Protein AF-0000000068951182 (afdb_homodimer)

pLDDT: mean 93.11, std 11.41, range [31.03, 98.94]

Secondary structure (DSSP, 8-state):
--S--TTTT-EEEEESTTSHHHHHHHHHHHHTTPEEEEE-S---SSTTSTTSHHHHHHHHHHTT-EEEE----TTSHHHHHTHHHHHHHHHT--SEEEE---------GGG--HHHHHHHHIIIIIHHHHHHHHHHHHHHHHT-EEEEEE--GGGSPPPSSPPHHHHHS--HHHHHHHHHHHHHHHHHHHHHGGGTEEEEEEE-SSB---TTGGGTS-TT--B--HHHHHHHHHHHTSS-TTTS-S-EEETTHHHHHHTPPPB-TTSSSBPPPP---TTS-TTS-S-TT--/--S--TTTT-EEEEES-SSHHHHHHHHHHHHTTPEEEEE-S---SSTTSTTSHHHHHHHHHHTT-EEEE----TTSHHHHHTHHHHHHHHHT--SEEEE---------GGG--HHHHHHHHIIIIIHHHHHHHHHHHHHHHHT-EEEEEE--GGGSPPPSSPPHHHHHS--HHHHHHHHHHHHHHHHHHHHHGGGTEEEEEEE-SSB---TTGGGTS-TT--B--HHHHHHHHHHHTSS-TTTS-S-EEETTHHHHHHTPPEE-TTSSSEEPPP---TTS-TTS-S-TT--

Radius of gyration: 24.58 Å; Cα contacts (8 Å, |Δi|>4): 1343; chains: 2; bounding box: 55×78×60 Å

Solvent-accessible surface area (backbone atoms only — not comparable to full-atom values): 29723 Å² total; per-residue (Å²): 128,74,100,62,44,75,31,55,84,33,29,33,40,31,30,34,14,21,42,48,69,26,25,48,40,44,34,35,44,13,54,18,40,14,39,26,38,34,20,24,70,45,42,60,92,38,52,83,40,83,65,7,24,28,20,39,39,43,55,26,44,74,68,71,23,42,59,44,74,48,65,36,46,68,88,38,63,76,44,38,75,43,41,57,61,51,48,22,65,76,70,73,43,51,34,31,42,34,44,51,40,68,69,84,82,68,41,46,67,73,75,43,55,67,66,58,54,52,46,38,42,40,36,52,40,51,44,47,48,55,50,47,33,61,40,46,64,50,16,49,74,65,59,32,29,27,38,37,39,61,42,42,52,60,30,50,79,79,59,81,79,68,46,69,56,54,43,67,52,15,47,30,66,57,20,7,37,29,22,14,37,48,35,31,26,32,30,48,11,41,50,27,38,89,48,28,26,14,18,25,25,41,13,42,58,52,48,57,84,29,90,81,39,62,85,76,45,61,89,86,55,71,64,46,72,64,40,39,38,38,44,44,45,49,64,58,60,58,56,56,17,90,79,45,45,40,44,80,37,32,16,49,57,42,34,54,65,68,68,54,85,34,38,39,61,80,63,81,47,71,53,76,81,65,76,84,57,91,81,45,59,77,83,64,57,82,74,56,78,78,118,128,74,97,64,43,76,30,54,85,34,30,32,42,31,29,33,15,22,40,48,69,26,25,49,40,45,34,35,44,12,55,19,39,15,40,26,38,35,21,22,69,44,42,60,92,38,52,82,37,82,66,6,25,27,21,39,38,42,54,29,43,76,67,72,25,43,59,44,74,47,66,36,46,70,88,38,64,76,45,38,76,42,40,58,62,51,49,22,65,76,70,73,43,50,33,30,43,35,43,51,40,66,66,86,81,69,41,46,67,74,75,42,53,67,66,58,54,51,46,40,44,40,36,52,40,51,46,47,48,55,50,48,34,62,40,46,65,50,17,49,73,65,59,32,28,26,37,36,37,62,43,40,52,61,31,50,80,79,60,81,80,67,45,70,57,53,42,67,52,13,47,30,67,57,20,6,38,29,22,14,38,49,35,32,25,32,32,48,12,41,50,27,39,89,49,29,27,13,17,26,25,42,13,42,58,54,47,60,83,30,91,80,40,62,85,77,46,60,89,86,54,71,62,47,71,63,41,40,39,40,44,42,44,51,63,58,61,57,55,57,15,91,79,46,44,39,44,81,37,31,16,51,55,42,35,54,66,68,68,52,86,34,36,39,60,81,62,81,48,70,53,76,82,64,77,84,57,91,81,45,60,76,84,67,56,81,76,55,77,78,117

Organism: Cupriavidus necator (strain ATCC 17699 / DSM 428 / KCTC 22496 / NCIMB 10442 / H16 / Stanier 337) (NCBI:txid381666)

Nearest PDB structures (foldseek):
  3kvo-assembly3_B  TM=8.057E-01  e=4.140E-19  Homo sapiens
  3e03-assembly3_A-4  TM=8.575E-01  e=1.391E-18  Xanthomonas campestris pv. campestris
  3kvo-assembly3_A  TM=8.181E-01  e=6.722E-19  Homo sapiens
  3e03-assembly1_C-2  TM=8.447E-01  e=2.399E-18  Xanthomonas campestris pv. campestris
  3sc4-assembly1_A  TM=8.095E-01  e=2.399E-18  Mycolicibacterium thermoresistibile

InterPro domains:
  IPR002347 Short-chain dehydrogenase/reductase SDR [PF00106] (10-206)
  IPR002347 Short-chain dehydrogenase/reductase SDR [PR00080] (92-103)
  IPR002347 Short-chain dehydrogenase/reductase SDR [PR00080] (145-153)
  IPR002347 Short-chain dehydrogenase/reductase SDR [PR00080] (174-193)
  IPR002347 Short-chain dehydrogenase/reductase SDR [PR00081] (11-28)
  IPR002347 Short-chain dehydrogenase/reductase SDR [PR00081] (92-103)
  IPR002347 Short-chain dehydrogenase/reductase SDR [PR00081] (139-155)
  IPR002347 Short-chain dehydrogenase/reductase SDR [PR00081] (174-193)
  IPR002347 Short-chain dehydrogenase/reductase SDR [PR00081] (195-212)
  IPR036291 NAD(P)-binding domain superfamily [SSF51735] (6-249)
  IPR057326 Ketoreductase domain [SM00822] (10-205)

Sequence (582 aa):
MTAHGKLTGKIALVTGASRGIGRAIAQRFAVEGALVVATARRAGESEDEPGTLAETVGQIRRQGGSAIALAADLEDPAQRDNLVARAASAAGGLDILVNNAGMAEYSGIESMPLEIFDRTVEHYLRIPFVLSRAAIPLLRTRGAGWILNLGSVTALSPARPYQDFDRAGGVTAYAAVKAAINRFTEGLAAELEADNIAVNSVAPSTAILTPGSERYIPDGYPTEPVEYLVETALALCSVPARLRTGHIAHSLHFPLAHGLDVHTLDGKGMLPPPVIPSWAHPGLSHDLSASMTAHGKLTGKIALVTGASRGIGRAIAQRFAVEGALVVATARRAGESEDEPGTLAETVGQIRRQGGSAIALAADLEDPAQRDNLVARAASAAGGLDILVNNAGMAEYSGIESMPLEIFDRTVEHYLRIPFVLSRAAIPLLRTRGAGWILNLGSVTALSPARPYQDFDRAGGVTAYAAVKAAINRFTEGLAAELEADNIAVNSVAPSTAILTPGSERYIPDGYPTEPVEYLVETALALCSVPARLRTGHIAHSLHFPLAHGLDVHTLDGKGMLPPPVIPSWAHPGLSHDLSAS

Foldseek 3Di:
DPPAQLQAPAEEEFEQCLWDLSLLLQLQNQLNHYEYEYEEAAADDALPDHSHVSVSQVNSVVLVGHYHYDYADCVDCVRLLCVLVVSCVVVVAHAEYELDDADADFDAPVPDDPVNLVRLLCRQPVSLVSNCVVRLVRNLVVLAHEYEHEAEPLLDDADPPHDPCRVGVRCVSNSVSSVVVLVVQLVVLVVCLVSQYAGEYEYELFAADMVPCPVSADPPGDHDHSQLRSQVVSVQTRDTSVVHHSYYHYSQLNCQLPVDFGADSSRPGTDDRHDDDPPGDVVSDSPPPPD/DQPAQLQAPAEEEFEQCLWDLSLLLQLQNQLSHYEYEYEEAAADDALPDHSHVSVSQVVSVVLVGHYHYDYADCVDCVRLLCVLVVSCVVVVAHAEYELDDADADFDAPVPDDPVNLVRLLCRQPVSLVSNCVVRLVRNLVVLAHEYEHEAEPLLDDADPPHDPCRVGVRCVSNSVSSVVVLVVQLVVLVVCLVSQYAGEYEYELFAADMVPCPVSADPPGDHDHSQLRSQVVSVQTRDTSVVHHSYYHYSQQNCQLPVDFGADSSRPGTDDRHDDDPPGDCVSDNPSPPD

Structure (mmCIF, N/CA/C/O backbone):
data_AF-0000000068951182-model_v1
#
loop_
_entity.id
_entity.type
_entity.pdbx_description
1 polymer Oxidoreductase
#
loop_
_atom_site.group_PDB
_atom_site.id
_atom_site.type_symbol
_atom_site.label_atom_id
_atom_site.label_alt_id
_atom_site.label_comp_id
_atom_site.label_asym_id
_atom_site.label_entity_id
_atom_site.label_seq_id
_atom_site.pdbx_PDB_ins_code
_atom_site.Cartn_x
_atom_site.Cartn_y
_atom_site.Cartn_z
_atom_site.occupancy
_atom_site.B_iso_or_equiv
_atom_site.auth_seq_id
_atom_site.auth_comp_id
_atom_site.auth_asym_id
_atom_site.auth_atom_id
_atom_site.pdbx_PDB_model_num
ATOM 1 N N . MET A 1 1 ? -0.773 -43 -2.947 1 31.03 1 MET A N 1
ATOM 2 C CA . MET A 1 1 ? -1.281 -42.031 -3.926 1 31.03 1 MET A CA 1
ATOM 3 C C . MET A 1 1 ? -0.27 -40.938 -4.176 1 31.03 1 MET A C 1
ATOM 5 O O . MET A 1 1 ? 0.188 -40.281 -3.236 1 31.03 1 MET A O 1
ATOM 9 N N . THR A 1 2 ? 0.614 -40.906 -5.02 1 41.22 2 THR A N 1
ATOM 10 C CA . THR A 1 2 ? 1.883 -40.219 -5.168 1 41.22 2 THR A CA 1
ATOM 11 C C . THR A 1 2 ? 1.687 -38.688 -5.008 1 41.22 2 THR A C 1
ATOM 13 O O . THR A 1 2 ? 0.64 -38.156 -5.375 1 41.22 2 THR A O 1
ATOM 16 N N . ALA A 1 3 ? 2.35 -37.969 -3.943 1 53.5 3 ALA A N 1
ATOM 17 C CA . ALA A 1 3 ? 2.371 -36.656 -3.32 1 53.5 3 ALA A CA 1
ATOM 18 C C . ALA A 1 3 ? 2.316 -35.531 -4.375 1 53.5 3 ALA A C 1
ATOM 20 O O . ALA A 1 3 ? 2.285 -34.344 -4.039 1 53.5 3 ALA A O 1
ATOM 21 N N . HIS A 1 4 ? 2.262 -35.969 -5.727 1 71.62 4 HIS A N 1
ATOM 22 C CA . HIS A 1 4 ? 2.25 -35.094 -6.906 1 71.62 4 HIS A CA 1
ATOM 23 C C . HIS A 1 4 ? 0.871 -35.062 -7.555 1 71.62 4 HIS A C 1
ATOM 25 O O . HIS A 1 4 ? 0.041 -35.938 -7.297 1 71.62 4 HIS A O 1
ATOM 31 N N . GLY A 1 5 ? 0.431 -34 -8.109 1 91.12 5 GLY A N 1
ATOM 32 C CA . GLY A 1 5 ? -0.773 -33.875 -8.914 1 91.12 5 GLY A CA 1
ATOM 33 C C . GLY A 1 5 ? -1.78 -32.875 -8.328 1 91.12 5 GLY A C 1
ATOM 34 O O . GLY A 1 5 ? -2.977 -32.969 -8.617 1 91.12 5 GLY A O 1
ATOM 35 N N . LYS A 1 6 ? -1.268 -32.094 -7.441 1 94.38 6 LYS A N 1
ATOM 36 C CA . LYS A 1 6 ? -2.148 -31.156 -6.758 1 94.38 6 LYS A CA 1
ATOM 37 C C . LYS A 1 6 ? -2.814 -30.203 -7.754 1 94.38 6 LYS A C 1
ATOM 39 O O . LYS A 1 6 ? -3.877 -29.656 -7.469 1 94.38 6 LYS A O 1
ATOM 44 N N . LEU A 1 7 ? -2.209 -30.109 -8.977 1 98.06 7 LEU A N 1
ATOM 45 C CA . LEU A 1 7 ? -2.734 -29.156 -9.945 1 98.06 7 LEU A CA 1
ATOM 46 C C . LEU A 1 7 ? -3.104 -29.844 -11.25 1 98.06 7 LEU A C 1
ATOM 48 O O . LEU A 1 7 ? -3.098 -29.219 -12.312 1 98.06 7 LEU A O 1
ATOM 52 N N . THR A 1 8 ? -3.314 -31.172 -11.133 1 97.62 8 THR A N 1
ATOM 53 C CA . THR A 1 8 ? -3.695 -31.906 -12.328 1 97.62 8 THR A CA 1
ATOM 54 C C . THR A 1 8 ? -4.934 -31.297 -12.969 1 97.62 8 THR A C 1
ATOM 56 O O . THR A 1 8 ? -5.941 -31.062 -12.297 1 97.62 8 THR A O 1
ATOM 59 N N . GLY A 1 9 ? -4.801 -30.953 -14.227 1 97.12 9 GLY A N 1
ATOM 60 C CA . GLY A 1 9 ? -5.926 -30.438 -15 1 97.12 9 GLY A CA 1
ATOM 61 C C . GLY A 1 9 ? -6.102 -28.938 -14.859 1 97.12 9 GLY A C 1
ATOM 62 O O . GLY A 1 9 ? -6.98 -28.359 -15.492 1 97.12 9 GLY A O 1
ATOM 63 N N . LYS A 1 10 ? -5.312 -28.312 -14.086 1 98.56 10 LYS A N 1
ATOM 64 C CA . LYS A 1 10 ? -5.41 -26.875 -13.898 1 98.56 10 LYS A CA 1
ATOM 65 C C . LYS A 1 10 ? -4.559 -26.125 -14.922 1 98.56 10 LYS A C 1
ATOM 67 O O . LYS A 1 10 ? -3.549 -26.656 -15.398 1 98.56 10 LYS A O 1
ATOM 72 N N . ILE A 1 11 ? -4.977 -24.953 -15.273 1 98.88 11 ILE A N 1
ATOM 73 C CA . ILE A 1 11 ? -4.246 -24.062 -16.172 1 98.88 11 ILE A CA 1
ATOM 74 C C . ILE A 1 11 ? -3.777 -22.828 -15.406 1 9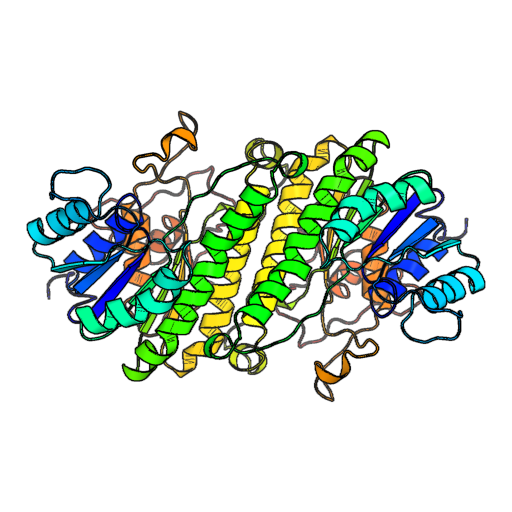8.88 11 ILE A C 1
ATOM 76 O O . ILE A 1 11 ? -4.59 -22.109 -14.82 1 98.88 11 ILE A O 1
ATOM 80 N N . ALA A 1 12 ? -2.475 -22.578 -15.414 1 98.94 12 ALA A N 1
ATOM 81 C CA . ALA A 1 12 ? -1.895 -21.469 -14.672 1 98.94 12 ALA A CA 1
ATOM 82 C C . ALA A 1 12 ? -1.208 -20.484 -15.617 1 98.94 12 ALA A C 1
ATOM 84 O O . ALA A 1 12 ? -0.375 -20.875 -16.438 1 98.94 12 ALA A O 1
ATOM 85 N N . LEU A 1 13 ? -1.606 -19.203 -15.555 1 98.94 13 LEU A N 1
ATOM 86 C CA . LEU A 1 13 ? -0.855 -18.125 -16.188 1 98.94 13 LEU A CA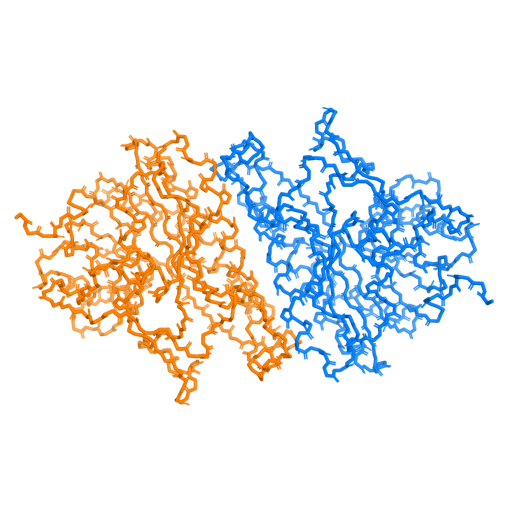 1
ATOM 87 C C . LEU A 1 13 ? 0.154 -17.531 -15.211 1 98.94 13 LEU A C 1
ATOM 89 O O . LEU A 1 13 ? -0.227 -17 -14.164 1 98.94 13 LEU A O 1
ATOM 93 N N . VAL A 1 14 ? 1.446 -17.641 -15.508 1 98.94 14 VAL A N 1
ATOM 94 C CA . VAL A 1 14 ? 2.514 -17.125 -14.656 1 98.94 14 VAL A CA 1
ATOM 95 C C . VAL A 1 14 ? 3.248 -15.992 -15.383 1 98.94 14 VAL A C 1
ATOM 97 O O . VAL A 1 14 ? 3.852 -16.203 -16.438 1 98.94 14 VAL A O 1
ATOM 100 N N . THR A 1 15 ? 3.201 -14.812 -14.812 1 98.88 15 THR A N 1
ATOM 101 C CA . THR A 1 15 ? 3.889 -13.68 -15.422 1 98.88 15 THR A CA 1
ATOM 102 C C . THR A 1 15 ? 5.32 -13.57 -14.906 1 98.88 15 THR A C 1
ATOM 104 O O . THR A 1 15 ? 5.613 -13.984 -13.781 1 98.88 15 THR A O 1
ATOM 107 N N . GLY A 1 16 ? 6.164 -12.969 -15.758 1 97.19 16 GLY A N 1
ATOM 108 C CA . GLY A 1 16 ? 7.574 -12.883 -15.398 1 97.19 16 GLY A CA 1
ATOM 109 C C . GLY A 1 16 ? 8.234 -14.242 -15.266 1 97.19 16 GLY A C 1
ATOM 110 O O . GLY A 1 16 ? 9 -14.477 -14.336 1 97.19 16 GLY A O 1
ATOM 111 N N . ALA A 1 17 ? 7.961 -15.133 -16.188 1 98 17 ALA A N 1
ATOM 112 C CA . ALA A 1 17 ? 8.305 -16.547 -15.984 1 98 17 ALA A CA 1
ATOM 113 C C . ALA A 1 17 ? 9.555 -16.922 -16.766 1 98 17 ALA A C 1
ATOM 115 O O . ALA A 1 17 ? 9.891 -18.094 -16.891 1 98 17 ALA A O 1
ATOM 116 N N . SER A 1 18 ? 10.281 -15.93 -17.312 1 96.56 18 SER A N 1
ATOM 117 C CA . SER A 1 18 ? 11.461 -16.25 -18.109 1 96.56 18 SER A CA 1
ATOM 118 C C . SER A 1 18 ? 12.664 -16.578 -17.219 1 96.56 18 SER A C 1
ATOM 120 O O . SER A 1 18 ? 13.664 -17.125 -17.688 1 96.56 18 SER A O 1
ATOM 122 N N . ARG A 1 19 ? 12.625 -16.172 -15.992 1 93.62 19 ARG A N 1
ATOM 123 C CA . ARG A 1 19 ? 13.711 -16.406 -15.047 1 93.62 19 ARG A CA 1
ATOM 124 C C . ARG A 1 19 ? 13.234 -16.266 -13.609 1 93.62 19 ARG A C 1
ATOM 126 O O . ARG A 1 19 ? 12.055 -16 -13.367 1 93.62 19 ARG A O 1
ATOM 133 N N . GLY A 1 20 ? 14.078 -16.578 -12.68 1 93.69 20 GLY A N 1
ATOM 134 C CA . GLY A 1 20 ? 13.891 -16.25 -11.273 1 93.69 20 GLY A CA 1
ATOM 135 C C . GLY A 1 20 ? 12.703 -16.953 -10.656 1 93.69 20 GLY A C 1
ATOM 136 O O . GLY A 1 20 ? 12.492 -18.141 -10.891 1 93.69 20 GLY A O 1
ATOM 137 N N . ILE A 1 21 ? 12.039 -16.219 -9.805 1 96 21 ILE A N 1
ATOM 138 C CA . ILE A 1 21 ? 10.945 -16.766 -9.008 1 96 21 ILE A CA 1
ATOM 139 C C . ILE A 1 21 ? 9.812 -17.234 -9.922 1 96 21 ILE A C 1
ATOM 141 O O . ILE A 1 21 ? 9.25 -18.312 -9.727 1 96 21 ILE A O 1
ATOM 145 N N . GLY A 1 22 ? 9.492 -16.453 -10.961 1 97.5 22 GLY A N 1
ATOM 146 C CA . GLY A 1 22 ? 8.438 -16.828 -11.898 1 97.5 22 GLY A CA 1
ATOM 147 C C . GLY A 1 22 ? 8.695 -18.156 -12.594 1 97.5 22 GLY A C 1
ATOM 148 O O . GLY A 1 22 ? 7.801 -18.984 -12.703 1 97.5 22 GLY A O 1
ATOM 149 N N . ARG A 1 23 ? 9.906 -18.344 -13.047 1 97.5 23 ARG A N 1
ATOM 150 C CA . ARG A 1 23 ? 10.273 -19.609 -13.664 1 97.5 23 ARG A CA 1
ATOM 151 C C . ARG A 1 23 ? 10.148 -20.766 -12.664 1 97.5 23 ARG A C 1
ATOM 153 O O . ARG A 1 23 ? 9.648 -21.828 -13.008 1 97.5 23 ARG A O 1
ATOM 160 N N . ALA A 1 24 ? 10.602 -20.531 -11.461 1 97.69 24 ALA A N 1
ATOM 161 C CA . ALA A 1 24 ? 10.555 -21.578 -10.43 1 97.69 24 ALA A CA 1
ATOM 162 C C . ALA A 1 24 ? 9.109 -21.984 -10.141 1 97.69 24 ALA A C 1
ATOM 164 O O . ALA A 1 24 ? 8.812 -23.172 -10.016 1 97.69 24 ALA A O 1
ATOM 165 N N . ILE A 1 25 ? 8.219 -21.016 -10.023 1 98.56 25 ILE A N 1
ATOM 166 C CA . ILE A 1 25 ? 6.809 -21.297 -9.789 1 98.56 25 ILE A CA 1
ATOM 167 C C . ILE A 1 25 ? 6.242 -22.094 -10.969 1 98.56 25 ILE A C 1
ATOM 169 O O . ILE A 1 25 ? 5.566 -23.109 -10.781 1 98.56 25 ILE A O 1
ATOM 173 N N . ALA A 1 26 ? 6.551 -21.641 -12.164 1 98.81 26 ALA A N 1
ATOM 174 C CA . ALA A 1 26 ? 6.074 -22.297 -13.375 1 98.81 26 ALA A CA 1
ATOM 175 C C . ALA A 1 26 ? 6.512 -23.766 -13.398 1 98.81 26 ALA A C 1
ATOM 177 O O . ALA A 1 26 ? 5.699 -24.656 -13.656 1 98.81 26 ALA A O 1
ATOM 178 N N . GLN A 1 27 ? 7.762 -24 -13.117 1 98.19 27 GLN A N 1
ATOM 179 C CA . GLN A 1 27 ? 8.312 -25.359 -13.125 1 98.19 27 GLN A CA 1
ATOM 180 C C . GLN A 1 27 ? 7.609 -26.234 -12.094 1 98.19 27 GLN A C 1
ATOM 182 O O . GLN A 1 27 ? 7.176 -27.344 -12.414 1 98.19 27 GLN A O 1
ATOM 187 N N . ARG A 1 28 ? 7.492 -25.734 -10.914 1 97.75 28 ARG A N 1
ATOM 188 C CA . ARG A 1 28 ? 6.922 -26.531 -9.828 1 97.75 28 ARG A CA 1
ATOM 189 C C . ARG A 1 28 ? 5.449 -26.828 -10.086 1 97.75 28 ARG A C 1
ATOM 191 O O . ARG A 1 28 ? 4.98 -27.938 -9.812 1 97.75 28 ARG A O 1
ATOM 198 N N . PHE A 1 29 ? 4.648 -25.812 -10.562 1 98.69 29 PHE A N 1
ATOM 199 C CA . PHE A 1 29 ? 3.242 -26.016 -10.891 1 98.69 29 PHE A CA 1
ATOM 200 C C . PHE A 1 29 ? 3.084 -27.078 -11.977 1 98.69 29 PHE A C 1
ATOM 202 O O . PHE A 1 29 ? 2.201 -27.922 -11.906 1 98.69 29 PHE A O 1
ATOM 209 N N . ALA A 1 30 ? 3.994 -27.078 -12.961 1 98.56 30 ALA A N 1
ATOM 210 C CA . ALA A 1 30 ? 3.934 -28.031 -14.062 1 98.56 30 ALA A CA 1
ATOM 211 C C . ALA A 1 30 ? 4.207 -29.453 -13.555 1 98.56 30 ALA A C 1
ATOM 213 O O . ALA A 1 30 ? 3.553 -30.406 -13.984 1 98.56 30 ALA A O 1
ATOM 214 N N . VAL A 1 31 ? 5.145 -29.531 -12.648 1 97.19 31 VAL A N 1
ATOM 215 C CA . VAL A 1 31 ? 5.477 -30.828 -12.055 1 97.19 31 VAL A CA 1
ATOM 216 C C . VAL A 1 31 ? 4.258 -31.391 -11.32 1 97.19 31 VAL A C 1
ATOM 218 O O . VAL A 1 31 ? 4.051 -32.594 -11.289 1 97.19 31 VAL A O 1
ATOM 221 N N . GLU A 1 32 ? 3.43 -30.516 -10.836 1 97.56 32 GLU A N 1
ATOM 222 C CA . GLU A 1 32 ? 2.244 -30.922 -10.086 1 97.56 32 GLU A CA 1
ATOM 223 C C . GLU A 1 32 ? 1.053 -31.141 -11.016 1 97.56 32 GLU A C 1
ATOM 225 O O . GLU A 1 32 ? -0.069 -31.359 -10.555 1 97.56 32 GLU A O 1
ATOM 230 N N . GLY A 1 33 ? 1.281 -30.969 -12.352 1 98 33 GLY A N 1
ATOM 231 C CA . GLY A 1 33 ? 0.279 -31.406 -13.305 1 98 33 GLY A CA 1
ATOM 232 C C . GLY A 1 33 ? -0.402 -30.266 -14.031 1 98 33 GLY A C 1
ATOM 233 O O . GLY A 1 33 ? -1.221 -30.484 -14.922 1 98 33 GLY A O 1
ATOM 234 N N . ALA A 1 34 ? -0.071 -29.062 -13.734 1 98.69 34 ALA A N 1
ATOM 235 C CA . ALA A 1 34 ? -0.7 -27.922 -14.383 1 98.69 34 ALA A CA 1
ATOM 236 C C . ALA A 1 34 ? -0.178 -27.75 -15.812 1 98.69 34 ALA A C 1
ATOM 238 O O . ALA A 1 34 ? 0.981 -28.062 -16.094 1 98.69 34 ALA A O 1
ATOM 239 N N . LEU A 1 35 ? -1.044 -27.312 -16.641 1 98.88 35 LEU A N 1
ATOM 240 C CA . LEU A 1 35 ? -0.584 -26.641 -17.844 1 98.88 35 LEU A CA 1
ATOM 241 C C . LEU A 1 35 ? -0.231 -25.172 -17.562 1 98.88 35 LEU A C 1
ATOM 243 O O . LEU A 1 35 ? -1.098 -24.391 -17.172 1 98.88 35 LEU A O 1
ATOM 247 N N . VAL A 1 36 ? 1.037 -24.844 -17.797 1 98.94 36 VAL A N 1
ATOM 248 C CA . VAL A 1 36 ? 1.485 -23.5 -17.453 1 98.94 36 VAL A CA 1
ATOM 249 C C . VAL A 1 36 ? 1.603 -22.656 -18.719 1 98.94 36 VAL A C 1
ATOM 251 O O . VAL A 1 36 ? 2.238 -23.062 -19.688 1 98.94 36 VAL A O 1
ATOM 254 N N . VAL A 1 37 ? 0.928 -21.531 -18.75 1 98.94 37 VAL A N 1
ATOM 255 C CA . VAL A 1 37 ? 1.211 -20.469 -19.719 1 98.94 37 VAL A CA 1
ATOM 256 C C . VAL A 1 37 ? 2.217 -19.484 -19.125 1 98.94 37 VAL A C 1
ATOM 258 O O . VAL A 1 37 ? 1.872 -18.688 -18.25 1 98.94 37 VAL A O 1
ATOM 261 N N . ALA A 1 38 ? 3.451 -19.578 -19.625 1 98.88 38 ALA A N 1
ATOM 262 C CA . ALA A 1 38 ? 4.523 -18.719 -19.156 1 98.88 38 ALA A CA 1
ATOM 263 C C . ALA A 1 38 ? 4.609 -17.453 -20 1 98.88 38 ALA A C 1
ATOM 265 O O . ALA A 1 38 ? 4.66 -17.516 -21.234 1 98.88 38 ALA A O 1
ATOM 266 N N . THR A 1 39 ? 4.617 -16.281 -19.344 1 98.81 39 THR A N 1
ATOM 267 C CA . THR A 1 39 ? 4.715 -15.039 -20.109 1 98.81 39 THR A CA 1
ATOM 268 C C . THR A 1 39 ? 5.844 -14.172 -19.562 1 98.81 39 THR A C 1
ATOM 270 O O . THR A 1 39 ? 6.129 -14.188 -18.375 1 98.81 39 THR A O 1
ATOM 273 N N . ALA A 1 40 ? 6.504 -13.508 -20.359 1 98.12 40 ALA A N 1
ATOM 274 C CA . ALA A 1 40 ? 7.562 -12.523 -20.156 1 98.12 40 ALA A CA 1
ATOM 275 C C . ALA A 1 40 ? 7.875 -11.781 -21.453 1 98.12 40 ALA A C 1
ATOM 277 O O . ALA A 1 40 ? 7.273 -12.047 -22.5 1 98.12 40 ALA A O 1
ATOM 278 N N . ARG A 1 41 ? 8.82 -10.883 -21.391 1 95.44 41 ARG A N 1
ATOM 279 C CA . ARG A 1 41 ? 9.141 -10.055 -22.547 1 95.44 41 ARG A CA 1
ATOM 280 C C . ARG A 1 41 ? 9.977 -10.836 -23.562 1 95.44 41 ARG A C 1
ATOM 282 O O . ARG A 1 41 ? 9.797 -10.68 -24.766 1 95.44 41 ARG A O 1
ATOM 289 N N . ARG A 1 42 ? 10.891 -11.766 -23.016 1 93.94 42 ARG A N 1
ATOM 290 C CA . ARG A 1 42 ? 11.867 -12.414 -23.875 1 93.94 42 ARG A CA 1
ATOM 291 C C . ARG A 1 42 ? 11.414 -13.82 -24.266 1 93.94 42 ARG A C 1
ATOM 293 O O . ARG A 1 42 ? 11.516 -14.75 -23.453 1 93.94 42 ARG A O 1
ATOM 300 N N . ALA A 1 43 ? 11.047 -13.969 -25.438 1 96.5 43 ALA A N 1
ATOM 301 C CA . ALA A 1 43 ? 10.562 -15.266 -25.922 1 96.5 43 ALA A CA 1
ATOM 302 C C . ALA A 1 43 ? 11.703 -16.266 -26.047 1 96.5 43 ALA A C 1
ATOM 304 O O . ALA A 1 43 ? 11.664 -17.344 -25.438 1 96.5 43 ALA A O 1
ATOM 305 N N . GLY A 1 44 ? 12.656 -15.852 -26.656 1 95.81 44 GLY A N 1
ATOM 306 C CA . GLY A 1 44 ? 13.758 -16.734 -26.984 1 95.81 44 GLY A CA 1
ATOM 307 C C . GLY A 1 44 ? 13.508 -17.562 -28.234 1 95.81 44 GLY A C 1
ATOM 308 O O . GLY A 1 44 ? 12.359 -17.75 -28.625 1 95.81 44 GLY A O 1
ATOM 309 N N . GLU A 1 45 ? 14.633 -18.047 -28.797 1 94.5 45 GLU A N 1
ATOM 310 C CA . GLU A 1 45 ? 14.547 -18.828 -30.031 1 94.5 45 GLU A CA 1
ATOM 311 C C . GLU A 1 45 ? 14.938 -20.281 -29.797 1 94.5 45 GLU A C 1
ATOM 313 O O . GLU A 1 45 ? 14.68 -21.141 -30.641 1 94.5 45 GLU A O 1
ATOM 318 N N . SER A 1 46 ? 15.516 -20.469 -28.672 1 95.69 46 SER A N 1
ATOM 319 C CA . SER A 1 46 ? 15.969 -21.812 -28.344 1 95.69 46 SER A CA 1
ATOM 320 C C . SER A 1 46 ? 15.867 -22.078 -26.844 1 95.69 46 SER A C 1
ATOM 322 O O . SER A 1 46 ? 15.938 -21.141 -26.031 1 95.69 46 SER A O 1
ATOM 324 N N . GLU A 1 47 ? 15.742 -23.312 -26.484 1 95.88 47 GLU A N 1
ATOM 325 C CA . GLU A 1 47 ? 15.625 -23.719 -25.078 1 95.88 47 GLU A CA 1
ATOM 326 C C . GLU A 1 47 ? 16.922 -23.469 -24.328 1 95.88 47 GLU A C 1
ATOM 328 O O . GLU A 1 47 ? 16.938 -23.484 -23.094 1 95.88 47 GLU A O 1
ATOM 333 N N . ASP A 1 48 ? 18 -23.219 -25.031 1 94.88 48 ASP A N 1
ATOM 334 C CA . ASP A 1 48 ? 19.312 -23.031 -24.406 1 94.88 48 ASP A CA 1
ATOM 335 C C . ASP A 1 48 ? 19.609 -21.562 -24.156 1 94.88 48 ASP A C 1
ATOM 337 O O . ASP A 1 48 ? 20.641 -21.219 -23.578 1 94.88 48 ASP A O 1
ATOM 341 N N . GLU A 1 49 ? 18.734 -20.703 -24.562 1 96.06 49 GLU A N 1
ATOM 342 C CA . GLU A 1 49 ? 18.938 -19.281 -24.344 1 96.06 49 GLU A CA 1
ATOM 343 C C . GLU A 1 49 ? 18.531 -18.859 -22.938 1 96.06 49 GLU A C 1
ATOM 345 O O . GLU A 1 49 ? 17.359 -18.906 -22.578 1 96.06 49 GLU A O 1
ATOM 350 N N . PRO A 1 50 ? 19.5 -18.375 -22.188 1 94.06 50 PRO A N 1
ATOM 351 C CA . PRO A 1 50 ? 19.219 -18.094 -20.781 1 94.06 50 PRO A CA 1
ATOM 352 C C . PRO A 1 50 ? 18.25 -16.906 -20.609 1 94.06 50 PRO A C 1
ATOM 354 O O . PRO A 1 50 ? 18.312 -15.945 -21.375 1 94.06 50 PRO A O 1
ATOM 357 N N . GLY A 1 51 ? 17.422 -17.078 -19.641 1 94.81 51 GLY A N 1
ATOM 358 C CA . GLY A 1 51 ? 16.562 -15.969 -19.25 1 94.81 51 GLY A CA 1
ATOM 359 C C . GLY A 1 51 ? 15.43 -15.727 -20.234 1 94.81 51 GLY A C 1
ATOM 360 O O . GLY A 1 51 ? 15.008 -14.586 -20.438 1 94.81 51 GLY A O 1
ATOM 361 N N . THR A 1 52 ? 15.055 -16.734 -20.953 1 97.62 52 THR A N 1
ATOM 362 C CA . THR A 1 52 ? 13.984 -16.609 -21.938 1 97.62 52 THR A CA 1
ATOM 363 C C . THR A 1 52 ? 12.836 -17.562 -21.625 1 97.62 52 THR A C 1
ATOM 365 O O . THR A 1 52 ? 12.992 -18.469 -20.797 1 97.62 52 THR A O 1
ATOM 368 N N . LEU A 1 53 ? 11.695 -17.312 -22.25 1 98.69 53 LEU A N 1
ATOM 369 C CA . LEU A 1 53 ? 10.555 -18.203 -22.125 1 98.69 53 LEU A CA 1
ATOM 370 C C . LEU A 1 53 ? 10.875 -19.578 -22.719 1 98.69 53 LEU A C 1
ATOM 372 O O . LEU A 1 53 ? 10.438 -20.609 -22.188 1 98.69 53 LEU A O 1
ATOM 376 N N . ALA A 1 54 ? 11.641 -19.609 -23.781 1 98.62 54 ALA A N 1
ATOM 377 C CA . ALA A 1 54 ? 12.023 -20.875 -24.391 1 98.62 54 ALA A CA 1
ATOM 378 C C . ALA A 1 54 ? 12.781 -21.75 -23.422 1 98.62 54 ALA A C 1
ATOM 380 O O . ALA A 1 54 ? 12.547 -22.969 -23.359 1 98.62 54 ALA A O 1
ATOM 381 N N . GLU A 1 55 ? 13.641 -21.125 -22.703 1 98 55 GLU A N 1
ATOM 382 C CA . GLU A 1 55 ? 14.375 -21.875 -21.703 1 98 55 GLU A CA 1
ATOM 383 C C . GLU A 1 55 ? 13.438 -22.453 -20.641 1 98 55 GLU A C 1
ATOM 385 O O . GLU A 1 55 ? 13.539 -23.641 -20.297 1 98 55 GLU A O 1
ATOM 390 N N . THR A 1 56 ? 12.516 -21.609 -20.156 1 98.31 56 THR A N 1
ATOM 391 C CA . THR A 1 56 ? 11.57 -22.047 -19.141 1 98.31 56 THR A CA 1
ATOM 392 C C . THR A 1 56 ? 10.711 -23.203 -19.656 1 98.31 56 THR A C 1
ATOM 394 O O . THR A 1 56 ? 10.594 -24.234 -18.984 1 98.31 56 THR A O 1
ATOM 397 N N . VAL A 1 57 ? 10.164 -23.109 -20.797 1 98.69 57 VAL A N 1
ATOM 398 C CA . VAL A 1 57 ? 9.305 -24.125 -21.375 1 98.69 57 VAL A CA 1
ATOM 399 C C . VAL A 1 57 ? 10.109 -25.406 -21.609 1 98.69 57 VAL A C 1
ATOM 401 O O . VAL A 1 57 ? 9.625 -26.516 -21.359 1 98.69 57 VAL A O 1
ATOM 404 N N . GLY A 1 58 ? 11.312 -25.266 -22.109 1 98.38 58 GLY A N 1
ATOM 405 C CA . GLY A 1 58 ? 12.188 -26.422 -22.312 1 98.38 58 GLY A CA 1
ATOM 406 C C . GLY A 1 58 ? 12.453 -27.172 -21.016 1 98.38 58 GLY A C 1
ATOM 407 O O . GLY A 1 58 ? 12.391 -28.406 -21 1 98.38 58 GLY A O 1
ATOM 408 N N . GLN A 1 59 ? 12.742 -26.453 -20 1 97.44 59 GLN A N 1
ATOM 409 C CA . GLN A 1 59 ? 13 -27.078 -18.703 1 97.44 59 GLN A CA 1
ATOM 410 C C . GLN A 1 59 ? 11.773 -27.828 -18.203 1 97.44 59 GLN A C 1
ATOM 412 O O . GLN A 1 59 ? 11.891 -28.953 -17.703 1 97.44 59 GLN A O 1
ATOM 417 N N . ILE A 1 60 ? 10.625 -27.219 -18.312 1 98.25 60 ILE A N 1
ATOM 418 C CA . ILE A 1 60 ? 9.383 -27.828 -17.875 1 98.25 60 ILE A CA 1
ATOM 419 C C . ILE A 1 60 ? 9.133 -29.109 -18.656 1 98.25 60 ILE A C 1
ATOM 421 O O . ILE A 1 60 ? 8.812 -30.156 -18.078 1 98.25 60 ILE A O 1
ATOM 425 N N . ARG A 1 61 ? 9.352 -29.125 -19.922 1 97.81 61 ARG A N 1
ATOM 426 C CA . ARG A 1 61 ? 9.117 -30.297 -20.781 1 97.81 61 ARG A CA 1
ATOM 427 C C . ARG A 1 61 ? 10.086 -31.422 -20.438 1 97.81 61 ARG A C 1
ATOM 429 O O . ARG A 1 61 ? 9.695 -32.594 -20.406 1 97.81 61 ARG A O 1
ATOM 436 N N . ARG A 1 62 ? 11.273 -31.062 -20.188 1 96.31 62 ARG A N 1
ATOM 437 C CA . ARG A 1 62 ? 12.281 -32.062 -19.844 1 96.31 62 ARG A CA 1
ATOM 438 C C . ARG A 1 62 ? 11.938 -32.75 -18.547 1 96.31 62 ARG A C 1
ATOM 440 O O . ARG A 1 62 ? 12.32 -33.906 -18.344 1 96.31 62 ARG A O 1
ATOM 447 N N . GLN A 1 63 ? 11.203 -32.062 -17.766 1 94.44 63 GLN A N 1
ATOM 448 C CA . GLN A 1 63 ? 10.812 -32.656 -16.469 1 94.44 63 GLN A CA 1
ATOM 449 C C . GLN A 1 63 ? 9.469 -33.375 -16.578 1 94.44 63 GLN A C 1
ATOM 451 O O . GLN A 1 63 ? 8.914 -33.812 -15.57 1 94.44 63 GLN A O 1
ATOM 456 N N . GLY A 1 64 ? 8.891 -33.406 -17.75 1 95.31 64 GLY A N 1
ATOM 457 C CA . GLY A 1 64 ? 7.664 -34.125 -17.984 1 95.31 64 GLY A CA 1
ATOM 458 C C . GLY A 1 64 ? 6.414 -33.281 -17.844 1 95.31 64 GLY A C 1
ATOM 459 O O . GLY A 1 64 ? 5.297 -33.812 -17.844 1 95.31 64 GLY A O 1
ATOM 460 N N . GLY A 1 65 ? 6.629 -31.984 -17.703 1 97.56 65 GLY A N 1
ATOM 461 C CA . GLY A 1 65 ? 5.496 -31.078 -17.562 1 97.56 65 GLY A CA 1
ATOM 462 C C . GLY A 1 65 ? 5.035 -30.484 -18.875 1 97.56 65 GLY A C 1
ATOM 463 O O . GLY A 1 65 ? 5.57 -30.812 -19.938 1 97.56 65 GLY A O 1
ATOM 464 N N . SER A 1 66 ? 3.996 -29.672 -18.781 1 98.44 66 SER A N 1
ATOM 465 C CA . SER A 1 66 ? 3.42 -29 -19.938 1 98.44 66 SER A CA 1
ATOM 466 C C . SER A 1 66 ? 3.439 -27.484 -19.766 1 98.44 66 SER A C 1
ATOM 468 O O . SER A 1 66 ? 3.07 -26.969 -18.719 1 98.44 66 SER A O 1
ATOM 470 N N . ALA A 1 67 ? 3.875 -26.812 -20.812 1 98.75 67 ALA A N 1
ATOM 471 C CA . ALA A 1 67 ? 3.914 -25.344 -20.766 1 98.75 67 ALA A CA 1
ATOM 472 C C . ALA A 1 67 ? 3.811 -24.75 -22.156 1 98.75 67 ALA A C 1
ATOM 474 O O . ALA A 1 67 ? 4.223 -25.359 -23.141 1 98.75 67 ALA A O 1
ATOM 475 N N . ILE A 1 68 ? 3.236 -23.578 -22.234 1 98.62 68 ILE A N 1
ATOM 476 C CA . ILE A 1 68 ? 3.127 -22.734 -23.406 1 98.62 68 ILE A CA 1
ATOM 477 C C . ILE A 1 68 ? 3.824 -21.406 -23.156 1 98.62 68 ILE A C 1
ATOM 479 O O . ILE A 1 68 ? 3.689 -20.812 -22.078 1 98.62 68 ILE A O 1
ATOM 483 N N . ALA A 1 69 ? 4.648 -21 -24.141 1 98.75 69 ALA A N 1
ATOM 484 C CA . ALA A 1 69 ? 5.246 -19.656 -24.062 1 98.75 69 ALA A CA 1
ATOM 485 C C . ALA A 1 69 ? 4.344 -18.625 -24.719 1 98.75 69 ALA A C 1
ATOM 487 O O . ALA A 1 69 ? 3.877 -18.812 -25.844 1 98.75 69 ALA A O 1
ATOM 488 N N . LEU A 1 70 ? 4.035 -17.562 -24.047 1 98.62 70 LEU A N 1
ATOM 489 C CA . LEU A 1 70 ? 3.262 -16.438 -24.562 1 98.62 70 LEU A CA 1
ATOM 490 C C . LEU A 1 70 ? 3.943 -15.117 -24.234 1 98.62 70 LEU A C 1
ATOM 492 O O . LEU A 1 70 ? 3.736 -14.555 -23.156 1 98.62 70 LEU A O 1
ATOM 496 N N . ALA A 1 71 ? 4.73 -14.602 -25.188 1 98.56 71 ALA A N 1
ATOM 497 C CA . ALA A 1 71 ? 5.504 -13.391 -24.953 1 98.56 71 ALA A CA 1
ATOM 498 C C . ALA A 1 71 ? 4.598 -12.164 -24.875 1 98.56 71 ALA A C 1
ATOM 500 O O . ALA A 1 71 ? 3.648 -12.039 -25.656 1 98.56 71 ALA A O 1
ATOM 501 N N . ALA A 1 72 ? 4.848 -11.266 -23.891 1 98.38 72 ALA A N 1
ATOM 502 C CA . ALA A 1 72 ? 4.109 -10.016 -23.734 1 98.38 72 ALA A CA 1
ATOM 503 C C . ALA A 1 72 ? 4.906 -9.008 -22.922 1 98.38 72 ALA A C 1
ATOM 505 O O . ALA A 1 72 ? 5.535 -9.367 -21.922 1 98.38 72 ALA A O 1
ATOM 506 N N . ASP A 1 73 ? 4.941 -7.82 -23.391 1 97.94 73 ASP A N 1
ATOM 507 C CA . ASP A 1 73 ? 5.406 -6.691 -22.594 1 97.94 73 ASP A CA 1
ATOM 508 C C . ASP A 1 73 ? 4.258 -6.086 -21.781 1 97.94 73 ASP A C 1
ATOM 510 O O . ASP A 1 73 ? 3.398 -5.402 -22.344 1 97.94 73 ASP A O 1
ATOM 514 N N . LEU A 1 74 ? 4.344 -6.289 -20.484 1 97.69 74 LEU A N 1
ATOM 515 C CA . LEU A 1 74 ? 3.217 -5.91 -19.641 1 97.69 74 LEU A CA 1
ATOM 516 C C . LEU A 1 74 ? 3.186 -4.398 -19.422 1 97.69 74 LEU A C 1
ATOM 518 O O . LEU A 1 74 ? 2.201 -3.863 -18.906 1 97.69 74 LEU A O 1
ATOM 522 N N . GLU A 1 75 ? 4.234 -3.676 -19.797 1 95.81 75 GLU A N 1
ATOM 523 C CA . GLU A 1 75 ? 4.215 -2.215 -19.75 1 95.81 75 GLU A CA 1
ATOM 524 C C . GLU A 1 75 ? 3.488 -1.644 -20.969 1 95.81 75 GLU A C 1
ATOM 526 O O . GLU A 1 75 ? 3.156 -0.456 -21 1 95.81 75 GLU A O 1
ATOM 531 N N . ASP A 1 76 ? 3.303 -2.492 -21.938 1 97.56 76 ASP A N 1
ATOM 532 C CA . ASP A 1 76 ? 2.52 -2.123 -23.125 1 97.56 76 ASP A CA 1
ATOM 533 C C . ASP A 1 76 ? 1.041 -2.445 -22.922 1 97.56 76 ASP A C 1
ATOM 535 O O . ASP A 1 76 ? 0.657 -3.615 -22.859 1 97.56 76 ASP A O 1
ATOM 539 N N . PRO A 1 77 ? 0.223 -1.422 -22.891 1 97.19 77 PRO A N 1
ATOM 540 C CA . PRO A 1 77 ? -1.189 -1.651 -22.578 1 97.19 77 PRO A CA 1
ATOM 541 C C . PRO A 1 77 ? -1.861 -2.613 -23.547 1 97.19 77 PRO A C 1
ATOM 543 O O . PRO A 1 77 ? -2.684 -3.439 -23.141 1 97.19 77 PRO A O 1
ATOM 546 N N . ALA A 1 78 ? -1.563 -2.576 -24.781 1 96.94 78 ALA A N 1
ATOM 547 C CA . ALA A 1 78 ? -2.193 -3.441 -25.766 1 96.94 78 ALA A CA 1
ATOM 548 C C . ALA A 1 78 ? -1.851 -4.906 -25.516 1 96.94 78 ALA A C 1
ATOM 550 O O . ALA A 1 78 ? -2.711 -5.781 -25.641 1 96.94 78 ALA A O 1
ATOM 551 N N . GLN A 1 79 ? -0.625 -5.203 -25.172 1 98.12 79 GLN A N 1
ATOM 552 C CA . GLN A 1 79 ? -0.191 -6.566 -24.891 1 98.12 79 GLN A CA 1
ATOM 553 C C . GLN A 1 79 ? -0.696 -7.027 -23.516 1 98.12 79 GLN A C 1
ATOM 555 O O . GLN A 1 79 ? -1.162 -8.156 -23.375 1 98.12 79 GLN A O 1
ATOM 560 N N . ARG A 1 80 ? -0.688 -6.117 -22.578 1 98.06 80 ARG A N 1
ATOM 561 C CA . ARG A 1 80 ? -1.108 -6.406 -21.219 1 98.06 80 ARG A CA 1
ATOM 562 C C . ARG A 1 80 ? -2.604 -6.695 -21.156 1 98.06 80 ARG A C 1
ATOM 564 O O . ARG A 1 80 ? -3.023 -7.703 -20.578 1 98.06 80 ARG A O 1
ATOM 571 N N . ASP A 1 81 ? -3.404 -5.855 -21.812 1 96.88 81 ASP A N 1
ATOM 572 C CA . ASP A 1 81 ? -4.855 -5.883 -21.641 1 96.88 81 ASP A CA 1
ATOM 573 C C . ASP A 1 81 ? -5.461 -7.117 -22.312 1 96.88 81 ASP A C 1
ATOM 575 O O . ASP A 1 81 ? -6.562 -7.539 -21.953 1 96.88 81 ASP A O 1
ATOM 579 N N . ASN A 1 82 ? -4.715 -7.75 -23.219 1 97.44 82 ASN A N 1
ATOM 580 C CA . ASN A 1 82 ? -5.227 -8.922 -23.922 1 97.44 82 ASN A CA 1
ATOM 581 C C . ASN A 1 82 ? -4.531 -10.203 -23.453 1 97.44 82 ASN A C 1
ATOM 583 O O . ASN A 1 82 ? -4.844 -11.289 -23.938 1 97.44 82 ASN A O 1
ATOM 587 N N . LEU A 1 83 ? -3.664 -10.102 -22.547 1 98.75 83 LEU A N 1
ATOM 588 C CA . LEU A 1 83 ? -2.824 -11.227 -22.156 1 98.75 83 LEU A CA 1
ATOM 589 C C . LEU A 1 83 ? -3.666 -12.367 -21.609 1 98.75 83 LEU A C 1
ATOM 591 O O . LEU A 1 83 ? -3.512 -13.523 -22.016 1 98.75 83 LEU A O 1
ATOM 595 N N . VAL A 1 84 ? -4.562 -12.07 -20.672 1 98.88 84 VAL A N 1
ATOM 596 C CA . VAL A 1 84 ? -5.34 -13.094 -19.984 1 98.88 84 VAL A CA 1
ATOM 597 C C . VAL A 1 84 ? -6.238 -13.82 -21 1 98.88 84 VAL A C 1
ATOM 599 O O . VAL A 1 84 ? -6.324 -15.047 -20.984 1 98.88 84 VAL A O 1
ATOM 602 N N . ALA A 1 85 ? -6.852 -13.055 -21.859 1 98.62 85 ALA A N 1
ATOM 603 C CA . ALA A 1 85 ? -7.695 -13.648 -22.891 1 98.62 85 ALA A CA 1
ATOM 604 C C . ALA A 1 85 ? -6.879 -14.539 -23.828 1 98.62 85 ALA A C 1
ATOM 606 O O . ALA A 1 85 ? -7.309 -15.641 -24.172 1 98.62 85 ALA A O 1
ATOM 607 N N . ARG A 1 86 ? -5.738 -14.078 -24.25 1 98.75 86 ARG A N 1
ATOM 608 C CA . ARG A 1 86 ? -4.863 -14.852 -25.125 1 98.75 86 ARG A CA 1
ATOM 609 C C . ARG A 1 86 ? -4.402 -16.141 -24.438 1 98.75 86 ARG A C 1
ATOM 611 O O . ARG A 1 86 ? -4.355 -17.203 -25.062 1 98.75 86 ARG A O 1
ATOM 618 N N . ALA A 1 87 ? -4.062 -16.016 -23.172 1 98.88 87 ALA A N 1
ATOM 619 C CA . ALA A 1 87 ? -3.635 -17.188 -22.406 1 98.88 87 ALA A CA 1
ATOM 620 C C . ALA A 1 87 ? -4.754 -18.219 -22.312 1 98.88 87 ALA A C 1
ATOM 622 O O . ALA A 1 87 ? -4.527 -19.406 -22.531 1 98.88 87 ALA A O 1
ATOM 623 N N . ALA A 1 88 ? -5.957 -17.75 -22 1 98.75 88 ALA A N 1
ATOM 624 C CA . ALA A 1 88 ? -7.109 -18.641 -21.875 1 98.75 88 ALA A CA 1
ATOM 625 C C . ALA A 1 88 ? -7.422 -19.328 -23.203 1 98.75 88 ALA A C 1
ATOM 627 O O . ALA A 1 88 ? -7.762 -20.5 -23.234 1 98.75 88 ALA A O 1
ATOM 628 N N . SER A 1 89 ? -7.32 -18.562 -24.25 1 98.69 89 SER A N 1
ATOM 629 C CA . SER A 1 89 ? -7.574 -19.109 -25.578 1 98.69 89 SER A CA 1
ATOM 630 C C . SER A 1 89 ? -6.547 -20.172 -25.938 1 98.69 89 SER A C 1
ATOM 632 O O . SER A 1 89 ? -6.906 -21.25 -26.438 1 98.69 89 SER A O 1
ATOM 634 N N . ALA A 1 90 ? -5.316 -19.938 -25.703 1 98.62 90 ALA A N 1
ATOM 635 C CA . ALA A 1 90 ? -4.227 -20.859 -26.047 1 98.62 90 ALA A CA 1
ATOM 636 C C . ALA A 1 90 ? -4.316 -22.141 -25.234 1 98.62 90 ALA A C 1
ATOM 638 O O . ALA A 1 90 ? -4.004 -23.234 -25.75 1 98.62 90 ALA A O 1
ATOM 639 N N . ALA A 1 91 ? -4.738 -22.031 -23.984 1 98.62 91 ALA A N 1
ATOM 640 C CA . ALA A 1 91 ? -4.66 -23.172 -23.078 1 98.62 91 ALA A CA 1
ATOM 641 C C . ALA A 1 91 ? -6.023 -23.844 -22.906 1 98.62 91 ALA A C 1
ATOM 643 O O . ALA A 1 91 ? -6.117 -24.953 -22.406 1 98.62 91 ALA A O 1
ATOM 644 N N . GLY A 1 92 ? -7.082 -23.156 -23.25 1 98.25 92 GLY A N 1
ATOM 645 C CA . GLY A 1 92 ? -8.43 -23.688 -23.125 1 98.25 92 GLY A CA 1
ATOM 646 C C . GLY A 1 92 ? -9.109 -23.297 -21.828 1 98.25 92 GLY A C 1
ATOM 647 O O . GLY A 1 92 ? -10.039 -23.984 -21.375 1 98.25 92 GLY A O 1
ATOM 648 N N . GLY A 1 93 ? -8.625 -22.281 -21.203 1 98.25 93 GLY A N 1
ATOM 649 C CA . GLY A 1 93 ? -9.195 -21.797 -19.953 1 98.25 93 GLY A CA 1
ATOM 650 C C . GLY A 1 93 ? -8.164 -21.203 -19.016 1 98.25 93 GLY A C 1
ATOM 651 O O . GLY A 1 93 ? -7.023 -20.953 -19.422 1 98.25 93 GLY A O 1
ATOM 652 N N . LEU A 1 94 ? -8.609 -20.906 -17.828 1 98.81 94 LEU A N 1
ATOM 653 C CA . LEU A 1 94 ? -7.75 -20.359 -16.781 1 98.81 94 LEU A CA 1
ATOM 654 C C . LEU A 1 94 ? -8.258 -20.766 -15.398 1 98.81 94 LEU A C 1
ATOM 656 O O . LEU A 1 94 ? -9.445 -20.625 -15.102 1 98.81 94 LEU A O 1
ATOM 660 N N . ASP A 1 95 ? -7.297 -21.266 -14.586 1 98.88 95 ASP A N 1
ATOM 661 C CA . ASP A 1 95 ? -7.641 -21.625 -13.219 1 98.88 95 ASP A CA 1
ATOM 662 C C . ASP A 1 95 ? -6.832 -20.828 -12.211 1 98.88 95 ASP A C 1
ATOM 664 O O . ASP A 1 95 ? -7.297 -20.562 -11.094 1 98.88 95 ASP A O 1
ATOM 668 N N . ILE A 1 96 ? -5.605 -20.438 -12.57 1 98.94 96 ILE A N 1
ATOM 669 C CA . ILE A 1 96 ? -4.68 -19.797 -11.648 1 98.94 96 ILE A CA 1
ATOM 670 C C . ILE A 1 96 ? -3.986 -18.625 -12.352 1 98.94 96 ILE A C 1
ATOM 672 O O . ILE A 1 96 ? -3.428 -18.797 -13.438 1 98.94 96 ILE A O 1
ATOM 676 N N . LEU A 1 97 ? -4.066 -17.438 -11.797 1 98.94 97 LEU A N 1
ATOM 677 C CA . LEU A 1 97 ? -3.256 -16.297 -12.203 1 98.94 97 LEU A CA 1
ATOM 678 C C . LEU A 1 97 ? -2.15 -16.016 -11.188 1 98.94 97 LEU A C 1
ATOM 680 O O . LEU A 1 97 ? -2.428 -15.82 -10 1 98.94 97 LEU A O 1
ATOM 684 N N . VAL A 1 98 ? -0.894 -16.062 -11.625 1 98.94 98 VAL A N 1
ATOM 685 C CA . VAL A 1 98 ? 0.245 -15.703 -10.781 1 98.94 98 VAL A CA 1
ATOM 686 C C . VAL A 1 98 ? 0.826 -14.367 -11.242 1 98.94 98 VAL A C 1
ATOM 688 O O . VAL A 1 98 ? 1.473 -14.289 -12.289 1 98.94 98 VAL A O 1
ATOM 691 N N . ASN A 1 99 ? 0.574 -13.367 -10.469 1 98.88 99 ASN A N 1
ATOM 692 C CA . ASN A 1 99 ? 1.183 -12.055 -10.672 1 98.88 99 ASN A CA 1
ATOM 693 C C . ASN A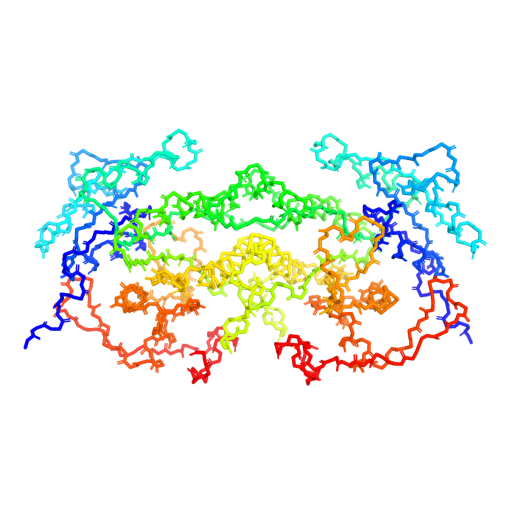 1 99 ? 2.582 -11.984 -10.062 1 98.88 99 ASN A C 1
ATOM 695 O O . ASN A 1 99 ? 2.74 -11.641 -8.898 1 98.88 99 ASN A O 1
ATOM 699 N N . ASN A 1 100 ? 3.562 -12.227 -10.898 1 97.69 100 ASN A N 1
ATOM 700 C CA . ASN A 1 100 ? 4.941 -12.305 -10.43 1 97.69 100 ASN A CA 1
ATOM 701 C C . ASN A 1 100 ? 5.832 -11.281 -11.133 1 97.69 100 ASN A C 1
ATOM 703 O O . ASN A 1 100 ? 6.844 -10.852 -10.578 1 97.69 100 ASN A O 1
ATOM 707 N N . ALA A 1 101 ? 5.414 -10.852 -12.328 1 92.5 101 ALA A N 1
ATOM 708 C CA . ALA A 1 101 ? 6.254 -9.961 -13.133 1 92.5 101 ALA A CA 1
ATOM 709 C C . ALA A 1 101 ? 6.559 -8.672 -12.375 1 92.5 101 ALA A C 1
ATOM 711 O O . ALA A 1 101 ? 5.668 -8.078 -11.758 1 92.5 101 ALA A O 1
ATOM 712 N N . GLY A 1 102 ? 7.805 -8.328 -12.391 1 88.12 102 GLY A N 1
ATOM 713 C CA . GLY A 1 102 ? 8.164 -7.051 -11.797 1 88.12 102 GLY A CA 1
ATOM 714 C C . GLY A 1 102 ? 9.656 -6.793 -11.797 1 88.12 102 GLY A C 1
ATOM 715 O O . GLY A 1 102 ? 10.453 -7.715 -12.008 1 88.12 102 GLY A O 1
ATOM 716 N N . MET A 1 103 ? 9.977 -5.543 -11.758 1 81.69 103 MET A N 1
ATOM 717 C CA . MET A 1 103 ? 11.344 -5.051 -11.617 1 81.69 103 MET A CA 1
ATOM 718 C C . MET A 1 103 ? 11.398 -3.895 -10.625 1 81.69 103 MET A C 1
ATOM 720 O O . MET A 1 103 ? 10.547 -3.01 -10.641 1 81.69 103 MET A O 1
ATOM 724 N N . ALA A 1 104 ? 12.234 -4.125 -9.695 1 71.88 104 ALA A N 1
ATOM 725 C CA . ALA A 1 104 ? 12.305 -3.039 -8.727 1 71.88 104 ALA A CA 1
ATOM 726 C C . ALA A 1 104 ? 13.656 -2.326 -8.789 1 71.88 104 ALA A C 1
ATOM 728 O O . ALA A 1 104 ? 14.688 -2.963 -9 1 71.88 104 ALA A O 1
ATOM 729 N N . GLU A 1 105 ? 13.617 -1.09 -8.852 1 81.5 105 GLU A N 1
ATOM 730 C CA . GLU A 1 105 ? 14.758 -0.206 -8.602 1 81.5 105 GLU A CA 1
ATOM 731 C C . GLU A 1 105 ? 14.594 0.547 -7.285 1 81.5 105 GLU A C 1
ATOM 733 O O . GLU A 1 105 ? 13.492 0.986 -6.945 1 81.5 105 GLU A O 1
ATOM 738 N N . TYR A 1 106 ? 15.711 0.537 -6.555 1 85.25 106 TYR A N 1
ATOM 739 C CA . TYR A 1 106 ? 15.672 1.181 -5.246 1 85.25 106 TYR A CA 1
ATOM 740 C C . TYR A 1 106 ? 16.359 2.539 -5.289 1 85.25 106 TYR A C 1
ATOM 742 O O . TYR A 1 106 ? 17.375 2.711 -5.977 1 85.25 106 TYR A O 1
ATOM 750 N N . SER A 1 107 ? 15.766 3.496 -4.684 1 89.94 107 SER A N 1
ATOM 751 C CA . SER A 1 107 ? 16.281 4.852 -4.523 1 89.94 107 SER A CA 1
ATOM 752 C C . SER A 1 107 ? 15.633 5.547 -3.326 1 89.94 107 SER A C 1
ATOM 754 O O . SER A 1 107 ? 14.453 5.352 -3.051 1 89.94 107 SER A O 1
ATOM 756 N N . GLY A 1 108 ? 16.531 6.273 -2.559 1 94.12 108 GLY A N 1
ATOM 757 C CA . GLY A 1 108 ? 15.922 7.113 -1.542 1 94.12 108 GLY A CA 1
ATOM 758 C C . GLY A 1 108 ? 14.859 8.039 -2.098 1 94.12 108 GLY A C 1
ATOM 759 O O . GLY A 1 108 ? 14.953 8.477 -3.25 1 94.12 108 GLY A O 1
ATOM 760 N N . ILE A 1 109 ? 13.875 8.422 -1.289 1 96.69 109 ILE A N 1
ATOM 761 C CA . ILE A 1 109 ? 12.711 9.164 -1.748 1 96.69 109 ILE A CA 1
ATOM 762 C C . ILE A 1 109 ? 13.141 10.523 -2.283 1 96.69 109 ILE A C 1
ATOM 764 O O . ILE A 1 109 ? 12.695 10.945 -3.354 1 96.69 109 ILE A O 1
ATOM 768 N N . GLU A 1 110 ? 13.984 11.156 -1.585 1 96.12 110 GLU A N 1
ATOM 769 C CA . GLU A 1 110 ? 14.398 12.5 -1.987 1 96.12 110 GLU A CA 1
ATOM 770 C C . GLU A 1 110 ? 15.023 12.484 -3.381 1 96.12 110 GLU A C 1
ATOM 772 O O . GLU A 1 110 ? 14.82 13.422 -4.164 1 96.12 110 GLU A O 1
ATOM 777 N N . SER A 1 111 ? 15.742 11.43 -3.729 1 95.88 111 SER A N 1
ATOM 778 C CA . SER A 1 111 ? 16.5 11.375 -4.973 1 95.88 111 SER A CA 1
ATOM 779 C C . SER A 1 111 ? 15.789 10.516 -6.016 1 95.88 111 SER A C 1
ATOM 781 O O . SER A 1 111 ? 16.266 10.383 -7.145 1 95.88 111 SER A O 1
ATOM 783 N N . MET A 1 112 ? 14.695 9.992 -5.684 1 95.94 112 MET A N 1
ATOM 784 C CA . MET A 1 112 ? 14.031 9.062 -6.586 1 95.94 112 MET A CA 1
ATOM 785 C C . MET A 1 112 ? 13.383 9.797 -7.754 1 95.94 112 MET A C 1
ATOM 787 O O . MET A 1 112 ? 12.484 10.617 -7.551 1 95.94 112 MET A O 1
ATOM 791 N N . PRO A 1 113 ? 13.844 9.453 -9.008 1 95.75 113 PRO A N 1
ATOM 792 C CA . PRO A 1 113 ? 13.109 10 -10.148 1 95.75 113 PRO A CA 1
ATOM 793 C C . PRO A 1 113 ? 11.648 9.531 -10.195 1 95.75 113 PRO A C 1
ATOM 795 O O . PRO A 1 113 ? 11.359 8.383 -9.852 1 95.75 113 PRO A O 1
ATOM 798 N N . LEU A 1 114 ? 10.789 10.422 -10.625 1 96.56 114 LEU A N 1
ATOM 799 C CA . LEU A 1 114 ? 9.359 10.117 -10.695 1 96.56 114 LEU A CA 1
ATOM 800 C C . LEU A 1 114 ? 9.109 8.891 -11.562 1 96.56 114 LEU A C 1
ATOM 802 O O . LEU A 1 114 ? 8.227 8.086 -11.266 1 96.56 114 LEU A O 1
ATOM 806 N N . GLU A 1 115 ? 9.898 8.742 -12.555 1 95.69 115 GLU A N 1
ATOM 807 C CA . GLU A 1 115 ? 9.734 7.625 -13.477 1 95.69 115 GLU A CA 1
ATOM 808 C C . GLU A 1 115 ? 9.953 6.289 -12.766 1 95.69 115 GLU A C 1
ATOM 810 O O . GLU A 1 115 ? 9.305 5.297 -13.086 1 95.69 115 GLU A O 1
ATOM 815 N N . ILE A 1 116 ? 10.898 6.254 -11.859 1 95.06 116 ILE A N 1
ATOM 816 C CA . ILE A 1 116 ? 11.18 5.039 -11.102 1 95.06 116 ILE A CA 1
ATOM 817 C C . ILE A 1 116 ? 10.008 4.727 -10.172 1 95.06 116 ILE A C 1
ATOM 819 O O . ILE A 1 116 ? 9.578 3.574 -10.062 1 95.06 116 ILE A O 1
ATOM 823 N N . PHE A 1 117 ? 9.492 5.738 -9.555 1 96.81 117 PHE A N 1
ATOM 824 C CA . PHE A 1 117 ? 8.305 5.578 -8.719 1 96.81 117 PHE A CA 1
ATOM 825 C C . PHE A 1 117 ? 7.145 5.02 -9.531 1 96.81 117 PHE A C 1
ATOM 827 O O . PHE A 1 117 ? 6.539 4.016 -9.148 1 96.81 117 PHE A O 1
ATOM 834 N N . ASP A 1 118 ? 6.91 5.605 -10.672 1 96.94 118 ASP A N 1
ATOM 835 C CA . ASP A 1 118 ? 5.793 5.211 -11.523 1 96.94 118 ASP A CA 1
ATOM 836 C C . ASP A 1 118 ? 5.949 3.766 -12 1 96.94 118 ASP A C 1
ATOM 838 O O . ASP A 1 118 ? 4.977 3.006 -12.016 1 96.94 118 ASP A O 1
ATOM 842 N N . ARG A 1 119 ? 7.117 3.426 -12.344 1 95.31 119 ARG A N 1
ATOM 843 C CA . ARG A 1 119 ? 7.371 2.072 -12.828 1 95.31 119 ARG A CA 1
ATOM 844 C C . ARG A 1 119 ? 7.16 1.048 -11.719 1 95.31 119 ARG A C 1
ATOM 846 O O . ARG A 1 119 ? 6.66 -0.051 -11.961 1 95.31 119 ARG A O 1
ATOM 853 N N . THR A 1 120 ? 7.586 1.393 -10.516 1 96.19 120 THR A N 1
ATOM 854 C CA . THR A 1 120 ? 7.371 0.515 -9.367 1 96.19 120 THR A CA 1
ATOM 855 C C . THR A 1 120 ? 5.879 0.274 -9.141 1 96.19 120 THR A C 1
ATOM 857 O O . THR A 1 120 ? 5.445 -0.87 -9 1 96.19 120 THR A O 1
ATOM 860 N N . VAL A 1 121 ? 5.102 1.317 -9.211 1 97.81 121 VAL A N 1
ATOM 861 C CA . VAL A 1 121 ? 3.658 1.214 -9.023 1 97.81 121 VAL A CA 1
ATOM 862 C C . VAL A 1 121 ? 3.049 0.411 -10.172 1 97.81 121 VAL A C 1
ATOM 864 O O . VAL A 1 121 ? 2.182 -0.438 -9.953 1 97.81 121 VAL A O 1
ATOM 867 N N . GLU A 1 122 ? 3.531 0.666 -11.352 1 97.19 122 GLU A N 1
ATOM 868 C CA . GLU A 1 122 ? 3.041 -0.037 -12.539 1 97.19 122 GLU A CA 1
ATOM 869 C C . GLU A 1 122 ? 3.223 -1.546 -12.391 1 97.19 122 GLU A C 1
ATOM 871 O O . GLU A 1 122 ? 2.271 -2.311 -12.578 1 97.19 122 GLU A O 1
ATOM 876 N N . HIS A 1 123 ? 4.34 -1.96 -12.016 1 96.38 123 HIS A N 1
ATOM 877 C CA . HIS A 1 123 ? 4.715 -3.369 -12.031 1 96.38 123 HIS A CA 1
ATOM 878 C C . HIS A 1 123 ? 4.086 -4.125 -10.867 1 96.38 123 HIS A C 1
ATOM 880 O O . HIS A 1 123 ? 3.67 -5.273 -11.016 1 96.38 123 HIS A O 1
ATOM 886 N N . TYR A 1 124 ? 3.982 -3.439 -9.781 1 97.25 124 TYR A N 1
ATOM 887 C CA . TYR A 1 124 ? 3.693 -4.254 -8.602 1 97.25 124 TYR A CA 1
ATOM 888 C C . TYR A 1 124 ? 2.275 -4.008 -8.102 1 97.25 124 TYR A C 1
ATOM 890 O O . TYR A 1 124 ? 1.808 -4.684 -7.184 1 97.25 124 TYR A O 1
ATOM 898 N N . LEU A 1 125 ? 1.591 -3.066 -8.742 1 98.31 125 LEU A N 1
ATOM 899 C CA . LEU A 1 125 ? 0.219 -2.83 -8.305 1 98.31 125 LEU A CA 1
ATOM 900 C C . LEU A 1 125 ? -0.722 -2.719 -9.5 1 98.31 125 LEU A C 1
ATOM 902 O O . LEU A 1 125 ? -1.696 -3.467 -9.594 1 98.31 125 LEU A O 1
ATOM 906 N N . ARG A 1 126 ? -0.397 -1.885 -10.453 1 98.31 126 ARG A N 1
ATOM 907 C CA . ARG A 1 126 ? -1.294 -1.618 -11.578 1 98.31 126 ARG A CA 1
ATOM 908 C C . ARG A 1 126 ? -1.456 -2.854 -12.453 1 98.31 126 ARG A C 1
ATOM 910 O O . ARG A 1 126 ? -2.574 -3.217 -12.828 1 98.31 126 ARG A O 1
ATOM 917 N N . ILE A 1 127 ? -0.379 -3.488 -12.812 1 98.56 127 ILE A N 1
ATOM 918 C CA . ILE A 1 127 ? -0.427 -4.656 -13.688 1 98.56 127 ILE A CA 1
ATOM 919 C C . ILE A 1 127 ? -1.164 -5.797 -12.992 1 98.56 127 ILE A C 1
ATOM 921 O O . ILE A 1 127 ? -2.094 -6.379 -13.547 1 98.56 127 ILE A O 1
ATOM 925 N N . PRO A 1 128 ? -0.862 -6.125 -11.711 1 98.75 128 PRO A N 1
ATOM 926 C CA . PRO A 1 128 ? -1.656 -7.141 -11.016 1 98.75 128 PRO A CA 1
ATOM 927 C C . PRO A 1 128 ? -3.143 -6.797 -10.969 1 98.75 128 PRO A C 1
ATOM 929 O O . PRO A 1 128 ? -3.99 -7.691 -11.078 1 98.75 128 PRO A O 1
ATOM 932 N N . PHE A 1 129 ? -3.49 -5.566 -10.82 1 98.62 129 PHE A N 1
ATOM 933 C CA . PHE A 1 129 ? -4.883 -5.133 -10.852 1 98.62 129 PHE A CA 1
ATOM 934 C C . PHE A 1 129 ? -5.523 -5.449 -12.195 1 98.62 129 PHE A C 1
ATOM 936 O O . PHE A 1 129 ? -6.578 -6.086 -12.258 1 98.62 129 PHE A O 1
ATOM 943 N N . VAL A 1 130 ? -4.859 -5.039 -13.273 1 98.75 130 VAL A N 1
ATOM 944 C CA . VAL A 1 130 ? -5.402 -5.18 -14.617 1 98.75 130 VAL A CA 1
ATOM 945 C C . VAL A 1 130 ? -5.582 -6.66 -14.953 1 98.75 130 VAL A C 1
ATOM 947 O O . VAL A 1 130 ? -6.633 -7.07 -15.453 1 98.75 130 VAL A O 1
ATOM 950 N N . LEU A 1 131 ? -4.609 -7.438 -14.617 1 98.88 131 LEU A N 1
ATOM 951 C CA . LEU A 1 131 ? -4.66 -8.852 -14.953 1 98.88 131 LEU A CA 1
ATOM 952 C C . LEU A 1 131 ? -5.684 -9.586 -14.086 1 98.88 131 LEU A C 1
ATOM 954 O O . LEU A 1 131 ? -6.379 -10.484 -14.57 1 98.88 131 LEU A O 1
ATOM 958 N N . SER A 1 132 ? -5.746 -9.227 -12.797 1 98.88 132 SER A N 1
ATOM 959 C CA . SER A 1 132 ? -6.754 -9.828 -11.93 1 98.88 132 SER A CA 1
ATOM 960 C C . SER A 1 132 ? -8.164 -9.516 -12.414 1 98.88 132 SER A C 1
ATOM 962 O O . SER A 1 132 ? -9.016 -10.406 -12.477 1 98.88 132 SER A O 1
ATOM 964 N N . ARG A 1 133 ? -8.367 -8.25 -12.742 1 98.44 133 ARG A N 1
ATOM 965 C CA . ARG A 1 133 ? -9.664 -7.828 -13.273 1 98.44 133 ARG A CA 1
ATOM 966 C C . ARG A 1 133 ? -10.055 -8.656 -14.484 1 98.44 133 ARG A C 1
ATOM 968 O O . ARG A 1 133 ? -11.195 -9.117 -14.594 1 98.44 133 ARG A O 1
ATOM 975 N N . ALA A 1 134 ? -9.125 -8.906 -15.383 1 98.62 134 ALA A N 1
ATOM 976 C CA . ALA A 1 134 ? -9.367 -9.664 -16.609 1 98.62 134 ALA A CA 1
ATOM 977 C C . ALA A 1 134 ? -9.578 -11.141 -16.312 1 98.62 134 ALA A C 1
ATOM 979 O O . ALA A 1 134 ? -10.328 -11.828 -17.016 1 98.62 134 ALA A O 1
ATOM 980 N N . ALA A 1 135 ? -8.977 -11.68 -15.242 1 98.88 135 ALA A N 1
ATOM 981 C CA . ALA A 1 135 ? -9 -13.102 -14.938 1 98.88 135 ALA A CA 1
ATOM 982 C C . ALA A 1 135 ? -10.305 -13.492 -14.242 1 98.88 135 ALA A C 1
ATOM 984 O O . ALA A 1 135 ? -10.781 -14.617 -14.383 1 98.88 135 ALA A O 1
ATOM 985 N N . ILE A 1 136 ? -10.883 -12.57 -13.469 1 98.75 136 ILE A N 1
ATOM 986 C CA . ILE A 1 136 ? -11.977 -12.852 -12.539 1 98.75 136 ILE A CA 1
ATOM 987 C C . ILE A 1 136 ? -13.141 -13.492 -13.289 1 98.75 136 ILE A C 1
ATOM 989 O O . ILE A 1 136 ? -13.633 -14.555 -12.898 1 98.75 136 ILE A O 1
ATOM 993 N N . PRO A 1 137 ? -13.57 -12.945 -14.477 1 98.44 137 PRO A N 1
ATOM 994 C CA . PRO A 1 137 ? -14.703 -13.578 -15.148 1 98.44 137 PRO A CA 1
ATOM 995 C C . PRO A 1 137 ? -14.391 -15 -15.617 1 98.44 137 PRO A C 1
ATOM 997 O O . PRO A 1 137 ? -15.273 -15.867 -15.602 1 98.44 137 PRO A O 1
ATOM 1000 N N . LEU A 1 138 ? -13.18 -15.281 -16 1 98.69 138 LEU A N 1
ATOM 1001 C CA . LEU A 1 138 ? -12.781 -16.609 -16.469 1 98.69 138 LEU A CA 1
ATOM 1002 C C . LEU A 1 138 ? -12.75 -17.594 -15.305 1 98.69 138 LEU A C 1
ATOM 1004 O O . LEU A 1 138 ? -13.211 -18.734 -15.445 1 98.69 138 LEU A O 1
ATOM 1008 N N . LEU A 1 139 ? -12.211 -17.141 -14.18 1 98.81 139 LEU A N 1
ATOM 1009 C CA . LEU A 1 139 ? -12.172 -17.984 -12.984 1 98.81 139 LEU A CA 1
ATOM 1010 C C . LEU A 1 139 ? -13.578 -18.297 -12.484 1 98.81 139 LEU A C 1
ATOM 1012 O O . LEU A 1 139 ? -13.867 -19.422 -12.109 1 98.81 139 LEU A O 1
ATOM 1016 N N . ARG A 1 140 ? -14.398 -17.281 -12.523 1 98 140 ARG A N 1
ATOM 1017 C CA . ARG A 1 140 ? -15.773 -17.438 -12.07 1 98 140 ARG A CA 1
ATOM 1018 C C . ARG A 1 140 ? -16.5 -18.469 -12.93 1 98 140 ARG A C 1
ATOM 1020 O O . ARG A 1 140 ? -17.266 -19.297 -12.406 1 98 140 ARG A O 1
ATOM 1027 N N . THR A 1 141 ? -16.25 -18.453 -14.211 1 96.5 141 THR A N 1
ATOM 1028 C CA . THR A 1 141 ? -16.891 -19.391 -15.133 1 96.5 141 THR A CA 1
ATOM 1029 C C . THR A 1 141 ? -16.469 -20.828 -14.812 1 96.5 141 THR A C 1
ATOM 1031 O O . THR A 1 141 ? -17.266 -21.75 -14.969 1 96.5 141 THR A O 1
ATOM 1034 N N . ARG A 1 142 ? -15.32 -21.031 -14.25 1 96.94 142 ARG A N 1
ATOM 1035 C CA . ARG A 1 142 ? -14.805 -22.344 -13.898 1 96.94 142 ARG A CA 1
ATOM 1036 C C . ARG A 1 142 ? -15.367 -22.828 -12.57 1 96.94 142 ARG A C 1
ATOM 1038 O O . ARG A 1 142 ? -15.25 -24 -12.219 1 96.94 142 ARG A O 1
ATOM 1045 N N . GLY A 1 143 ? -15.953 -21.922 -11.781 1 97.62 143 GLY A N 1
ATOM 1046 C CA . GLY A 1 143 ? -16.562 -22.234 -10.5 1 97.62 143 GLY A CA 1
ATOM 1047 C C . GLY A 1 143 ? -15.578 -22.203 -9.344 1 97.62 143 GLY A C 1
ATOM 1048 O O . GLY A 1 143 ? -15.961 -22.406 -8.188 1 97.62 143 GLY A O 1
ATOM 1049 N N . ALA A 1 144 ? -14.312 -22.031 -9.703 1 98.06 144 ALA A N 1
ATOM 1050 C CA . ALA A 1 144 ? -13.227 -21.891 -8.742 1 98.06 144 ALA A CA 1
ATOM 1051 C C . ALA A 1 144 ? -11.992 -21.281 -9.398 1 98.06 144 ALA A C 1
ATOM 1053 O O . ALA A 1 144 ? -11.883 -21.234 -10.625 1 98.06 144 ALA A O 1
ATOM 1054 N N . GLY A 1 145 ? -11.102 -20.75 -8.562 1 98.69 145 GLY A N 1
ATOM 1055 C CA . GLY A 1 145 ? -9.852 -20.25 -9.117 1 98.69 145 GLY A CA 1
ATOM 1056 C C . GLY A 1 145 ? -8.93 -19.656 -8.062 1 98.69 145 GLY A C 1
ATOM 1057 O O . GLY A 1 145 ? -9.273 -19.625 -6.879 1 98.69 145 GLY A O 1
ATOM 1058 N N . TRP A 1 146 ? -7.773 -19.297 -8.508 1 98.94 146 TRP A N 1
ATOM 1059 C CA . TRP A 1 146 ? -6.754 -18.734 -7.625 1 98.94 146 TRP A CA 1
ATOM 1060 C C . TRP A 1 146 ? -6.051 -17.547 -8.281 1 98.94 146 TRP A C 1
ATOM 1062 O O . TRP A 1 146 ? -5.762 -17.578 -9.484 1 98.94 146 TRP A O 1
ATOM 1072 N N . ILE A 1 147 ? -5.875 -16.531 -7.539 1 98.94 147 ILE A N 1
ATOM 1073 C CA . ILE A 1 147 ? -4.969 -15.438 -7.867 1 98.94 147 ILE A CA 1
ATOM 1074 C C . ILE A 1 147 ? -3.85 -15.367 -6.828 1 98.94 147 ILE A C 1
ATOM 1076 O O . ILE A 1 147 ? -4.109 -15.289 -5.629 1 98.94 147 ILE A O 1
ATOM 1080 N N . LEU A 1 148 ? -2.643 -15.484 -7.32 1 98.94 148 LEU A N 1
ATOM 1081 C CA . LEU A 1 148 ? -1.464 -15.406 -6.461 1 98.94 148 LEU A CA 1
ATOM 1082 C C . LEU A 1 148 ? -0.645 -14.156 -6.773 1 98.94 148 LEU A C 1
ATOM 1084 O O . LEU A 1 148 ? -0.226 -13.953 -7.914 1 98.94 148 LEU A O 1
ATOM 1088 N N . ASN A 1 149 ? -0.499 -13.32 -5.785 1 98.88 149 ASN A N 1
ATOM 1089 C CA . ASN A 1 149 ? 0.36 -12.148 -5.883 1 98.88 149 ASN A CA 1
ATOM 1090 C C . ASN A 1 149 ? 1.7 -12.375 -5.188 1 98.88 149 ASN A C 1
ATOM 1092 O O . ASN A 1 149 ? 1.803 -13.203 -4.281 1 98.88 149 ASN A O 1
ATOM 1096 N N . LEU A 1 150 ? 2.686 -11.695 -5.656 1 98 150 LEU A N 1
ATOM 1097 C CA . LEU A 1 150 ? 4.004 -11.781 -5.043 1 98 150 LEU A CA 1
ATOM 1098 C C . LEU A 1 150 ? 4.242 -10.609 -4.094 1 98 150 LEU A C 1
ATOM 1100 O O . LEU A 1 150 ? 4.289 -9.453 -4.527 1 98 150 LEU A O 1
ATOM 1104 N N . GLY A 1 151 ? 4.363 -10.945 -2.82 1 97.12 151 GLY A N 1
ATOM 1105 C CA . GLY A 1 151 ? 4.652 -9.953 -1.798 1 97.12 151 GLY A CA 1
ATOM 1106 C C . GLY A 1 151 ? 6.129 -9.836 -1.479 1 97.12 151 GLY A C 1
ATOM 1107 O O . GLY A 1 151 ? 6.977 -10.086 -2.34 1 97.12 151 GLY A O 1
ATOM 1108 N N . SER A 1 152 ? 6.43 -9.32 -0.363 1 94.94 152 SER A N 1
ATOM 1109 C CA . SER A 1 152 ? 7.777 -9.141 0.159 1 94.94 152 SER A CA 1
ATOM 1110 C C . SER A 1 152 ? 7.762 -8.906 1.667 1 94.94 152 SER A C 1
ATOM 1112 O O . SER A 1 152 ? 6.816 -8.328 2.203 1 94.94 152 SER A O 1
ATOM 1114 N N . VAL A 1 153 ? 8.828 -9.359 2.277 1 94.44 153 VAL A N 1
ATOM 1115 C CA . VAL A 1 153 ? 8.977 -9.078 3.701 1 94.44 153 VAL A CA 1
ATOM 1116 C C . VAL A 1 153 ? 9.102 -7.574 3.922 1 94.44 153 VAL A C 1
ATOM 1118 O O . VAL A 1 153 ? 8.727 -7.059 4.977 1 94.44 153 VAL A O 1
ATOM 1121 N N . THR A 1 154 ? 9.531 -6.848 2.906 1 93.12 154 THR A N 1
ATOM 1122 C CA . THR A 1 154 ? 9.75 -5.41 3.043 1 93.12 154 THR A CA 1
ATOM 1123 C C . THR A 1 154 ? 8.414 -4.676 3.191 1 93.12 154 THR A C 1
ATOM 1125 O O . THR A 1 154 ? 8.391 -3.5 3.559 1 93.12 154 THR A O 1
ATOM 1128 N N . ALA A 1 155 ? 7.312 -5.359 2.908 1 97.06 155 ALA A N 1
ATOM 1129 C CA . ALA A 1 155 ? 5.992 -4.754 3.074 1 97.06 155 ALA A CA 1
ATOM 1130 C C . ALA A 1 155 ? 5.691 -4.488 4.547 1 97.06 155 ALA A C 1
ATOM 1132 O O . ALA A 1 155 ? 4.816 -3.684 4.871 1 97.06 155 ALA A O 1
ATOM 1133 N N . LEU A 1 156 ? 6.395 -5.18 5.418 1 95.94 156 LEU A N 1
ATOM 1134 C CA . LEU A 1 156 ? 6.188 -5.031 6.855 1 95.94 156 LEU A CA 1
ATOM 1135 C C . LEU A 1 156 ? 6.828 -3.748 7.367 1 95.94 156 LEU A C 1
ATOM 1137 O O . LEU A 1 156 ? 7.758 -3.223 6.75 1 95.94 156 LEU A O 1
ATOM 1141 N N . SER A 1 157 ? 6.324 -3.275 8.461 1 96.25 157 SER A N 1
ATOM 1142 C CA . SER A 1 157 ? 6.852 -2.066 9.086 1 96.25 157 SER A CA 1
ATOM 1143 C C . SER A 1 157 ? 8.32 -2.236 9.461 1 96.25 157 SER A C 1
ATOM 1145 O O . SER A 1 157 ? 8.719 -3.283 9.969 1 96.25 157 SER A O 1
ATOM 1147 N N . PRO A 1 158 ? 9.133 -1.193 9.164 1 94.88 158 PRO A N 1
ATOM 1148 C CA . PRO A 1 158 ? 10.516 -1.296 9.648 1 94.88 158 PRO A CA 1
ATOM 1149 C C . PRO A 1 158 ? 10.594 -1.37 11.172 1 94.88 158 PRO A C 1
ATOM 1151 O O . PRO A 1 158 ? 9.805 -0.717 11.867 1 94.88 158 PRO A O 1
ATOM 1154 N N . ALA A 1 159 ? 11.477 -2.164 11.648 1 90.69 159 ALA A N 1
ATOM 1155 C CA . ALA A 1 159 ? 11.664 -2.314 13.086 1 90.69 159 ALA A CA 1
ATOM 1156 C C . ALA A 1 159 ? 12.438 -1.13 13.664 1 90.69 159 ALA A C 1
ATOM 1158 O O . ALA A 1 159 ? 13.266 -0.526 12.984 1 90.69 159 ALA A O 1
ATOM 1159 N N . ARG A 1 160 ? 12.133 -0.833 14.906 1 90.56 160 ARG A N 1
ATOM 1160 C CA . ARG A 1 160 ? 12.867 0.196 15.641 1 90.56 160 ARG A CA 1
ATOM 1161 C C . ARG A 1 160 ? 13.797 -0.426 16.672 1 90.56 160 ARG A C 1
ATOM 1163 O O . ARG A 1 160 ? 13.469 -1.447 17.281 1 90.56 160 ARG A O 1
ATOM 1170 N N . PRO A 1 161 ? 14.953 0.177 17 1 92.75 161 PRO A N 1
ATOM 1171 C CA . PRO A 1 161 ? 15.508 1.286 16.219 1 92.75 161 PRO A CA 1
ATOM 1172 C C . PRO A 1 161 ? 15.758 0.911 14.758 1 92.75 161 PRO A C 1
ATOM 1174 O O . PRO A 1 161 ? 16.016 -0.257 14.453 1 92.75 161 PRO A O 1
ATOM 1177 N N . TYR A 1 162 ? 15.633 1.889 13.93 1 93.88 162 TYR A N 1
ATOM 1178 C CA . TYR A 1 162 ? 15.75 1.637 12.492 1 93.88 162 TYR A CA 1
ATOM 1179 C C . TYR A 1 162 ? 17.109 1.046 12.156 1 93.88 162 TYR A C 1
ATOM 1181 O O . TYR A 1 162 ? 18.125 1.476 12.695 1 93.88 162 TYR A O 1
ATOM 1189 N N . GLN A 1 163 ? 17.047 0.097 11.266 1 89 163 GLN A N 1
ATOM 1190 C CA . GLN A 1 163 ? 18.281 -0.518 10.781 1 89 163 GLN A CA 1
ATOM 1191 C C . GLN A 1 163 ? 18.875 0.272 9.617 1 89 163 GLN A C 1
ATOM 1193 O O . GLN A 1 163 ? 18.188 1.114 9.023 1 89 163 GLN A O 1
ATOM 1198 N N . ASP A 1 164 ? 20.172 0.016 9.328 1 87.06 164 ASP A N 1
ATOM 1199 C CA . ASP A 1 164 ? 20.859 0.736 8.266 1 87.06 164 ASP A CA 1
ATOM 1200 C C . ASP A 1 164 ? 20.141 0.572 6.926 1 87.06 164 ASP A C 1
ATOM 1202 O O . ASP A 1 164 ? 20.047 1.521 6.148 1 87.06 164 ASP A O 1
ATOM 1206 N N . PHE A 1 165 ? 19.625 -0.506 6.688 1 84.12 165 PHE A N 1
ATOM 1207 C CA . PHE A 1 165 ? 18.922 -0.778 5.445 1 84.12 165 PHE A CA 1
ATOM 1208 C C . PHE A 1 165 ? 17.688 0.118 5.316 1 84.12 165 PHE A C 1
ATOM 1210 O O . PHE A 1 165 ? 17.406 0.641 4.234 1 84.12 165 PHE A O 1
ATOM 1217 N N . ASP A 1 166 ? 16.984 0.33 6.449 1 88.94 166 ASP A N 1
ATOM 1218 C CA . ASP A 1 166 ? 15.797 1.177 6.449 1 88.94 166 ASP A CA 1
ATOM 1219 C C . ASP A 1 166 ? 16.172 2.641 6.211 1 88.94 166 ASP A C 1
ATOM 1221 O O . ASP A 1 166 ? 15.438 3.365 5.531 1 88.94 166 ASP A O 1
ATOM 1225 N N . ARG A 1 167 ? 17.266 3.004 6.758 1 90.62 167 ARG A N 1
ATOM 1226 C CA . ARG A 1 167 ? 17.703 4.395 6.676 1 90.62 167 ARG A CA 1
ATOM 1227 C C . ARG A 1 167 ? 18.297 4.707 5.309 1 90.62 167 ARG A C 1
ATOM 1229 O O . ARG A 1 167 ? 18.078 5.793 4.762 1 90.62 167 ARG A O 1
ATOM 1236 N N . ALA A 1 168 ? 18.953 3.664 4.672 1 85 168 ALA A N 1
ATOM 1237 C CA . ALA A 1 168 ? 19.766 3.973 3.492 1 85 168 ALA A CA 1
ATOM 1238 C C . ALA A 1 168 ? 19.359 3.105 2.307 1 85 168 ALA A C 1
ATOM 1240 O O . ALA A 1 168 ? 19.734 3.385 1.166 1 85 168 ALA A O 1
ATOM 1241 N N . GLY A 1 169 ? 18.609 2.041 2.42 1 75.31 169 GLY A N 1
ATOM 1242 C CA . GLY A 1 169 ? 18.391 0.991 1.436 1 75.31 169 GLY A CA 1
ATOM 1243 C C . GLY A 1 169 ? 17.5 1.417 0.291 1 75.31 169 GLY A C 1
ATOM 1244 O O . GLY A 1 169 ? 17.453 0.757 -0.749 1 75.31 169 GLY A O 1
ATOM 1245 N N . GLY A 1 170 ? 16.734 2.518 0.492 1 88.44 170 GLY A N 1
ATOM 1246 C CA . GLY A 1 170 ? 15.953 3.074 -0.598 1 88.44 170 GLY A CA 1
ATOM 1247 C C . GLY A 1 170 ? 14.742 2.23 -0.954 1 88.44 170 GLY A C 1
ATOM 1248 O O . GLY A 1 170 ? 14.281 2.248 -2.098 1 88.44 170 GLY A O 1
ATOM 1249 N N . VAL A 1 171 ? 14.258 1.451 -0.054 1 92.19 171 VAL A N 1
ATOM 1250 C CA . VAL A 1 171 ? 13.219 0.465 -0.351 1 92.19 171 VAL A CA 1
ATOM 1251 C C . VAL A 1 171 ? 11.844 1.062 -0.077 1 92.19 171 VAL A C 1
ATOM 1253 O O . VAL A 1 171 ? 10.82 0.398 -0.269 1 92.19 171 VAL A O 1
ATOM 1256 N N . THR A 1 172 ? 11.797 2.359 0.267 1 96.81 172 THR A N 1
ATOM 1257 C CA . THR A 1 172 ? 10.57 2.951 0.795 1 96.81 172 THR A CA 1
ATOM 1258 C C . THR A 1 172 ? 9.438 2.838 -0.217 1 96.81 172 THR A C 1
ATOM 1260 O O . THR A 1 172 ? 8.359 2.332 0.105 1 96.81 172 THR A O 1
ATOM 1263 N N . ALA A 1 173 ? 9.68 3.25 -1.486 1 96.88 173 ALA A N 1
ATOM 1264 C CA . ALA A 1 173 ? 8.633 3.203 -2.504 1 96.88 173 ALA A CA 1
ATOM 1265 C C . ALA A 1 173 ? 8.258 1.762 -2.836 1 96.88 173 ALA A C 1
ATOM 1267 O O . ALA A 1 173 ? 7.07 1.432 -2.934 1 96.88 173 ALA A O 1
ATOM 1268 N N . TYR A 1 174 ? 9.219 0.888 -2.982 1 95.62 174 TYR A N 1
ATOM 1269 C CA . TYR A 1 174 ? 8.992 -0.528 -3.248 1 95.62 174 TYR A CA 1
ATOM 1270 C C . TYR A 1 174 ? 8.172 -1.168 -2.133 1 95.62 174 TYR A C 1
ATOM 1272 O O . TYR A 1 174 ? 7.164 -1.823 -2.395 1 95.62 174 TYR A O 1
ATOM 1280 N N . ALA A 1 175 ? 8.609 -0.913 -0.912 1 96.88 175 ALA A N 1
ATOM 1281 C CA . ALA A 1 175 ? 7.945 -1.477 0.259 1 96.88 175 ALA A CA 1
ATOM 1282 C C . ALA A 1 175 ? 6.5 -0.994 0.352 1 96.88 175 ALA A C 1
ATOM 1284 O 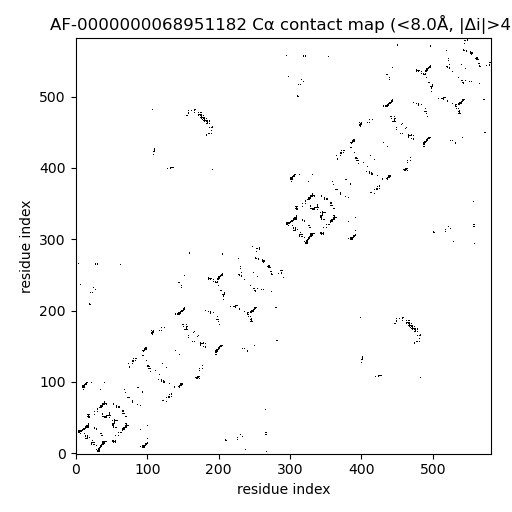O . ALA A 1 175 ? 5.605 -1.764 0.705 1 96.88 175 ALA A O 1
ATOM 1285 N N . ALA A 1 176 ? 6.305 0.235 0.044 1 98.38 176 ALA A N 1
ATOM 1286 C CA . ALA A 1 176 ? 4.953 0.792 0.05 1 98.38 176 ALA A CA 1
ATOM 1287 C C . ALA A 1 176 ? 4.055 0.061 -0.942 1 98.38 176 ALA A C 1
ATOM 1289 O O . ALA A 1 176 ? 2.926 -0.31 -0.611 1 98.38 176 ALA A O 1
ATOM 1290 N N . VAL A 1 177 ? 4.531 -0.153 -2.088 1 98.19 177 VAL A N 1
ATOM 1291 C CA . VAL A 1 177 ? 3.738 -0.802 -3.127 1 98.19 177 VAL A CA 1
ATOM 1292 C C . VAL A 1 177 ? 3.52 -2.27 -2.77 1 98.19 177 VAL A C 1
ATOM 1294 O O . VAL A 1 177 ? 2.451 -2.826 -3.029 1 98.19 177 VAL A O 1
ATOM 1297 N N . LYS A 1 178 ? 4.48 -2.873 -2.152 1 98.12 178 LYS A N 1
ATOM 1298 C CA . LYS A 1 178 ? 4.305 -4.254 -1.713 1 98.12 178 LYS A CA 1
ATOM 1299 C C . LYS A 1 178 ? 3.287 -4.348 -0.578 1 98.12 178 LYS A C 1
ATOM 1301 O O . LYS A 1 178 ? 2.549 -5.328 -0.476 1 98.12 178 LYS A O 1
ATOM 1306 N N . ALA A 1 179 ? 3.262 -3.332 0.268 1 98.62 179 ALA A N 1
ATOM 1307 C CA . ALA A 1 179 ? 2.178 -3.262 1.244 1 98.62 179 ALA A CA 1
ATOM 1308 C C . ALA A 1 179 ? 0.825 -3.115 0.553 1 98.62 179 ALA A C 1
ATOM 1310 O O . ALA A 1 179 ? -0.168 -3.705 0.986 1 98.62 179 ALA A O 1
ATOM 1311 N N . ALA A 1 180 ? 0.829 -2.369 -0.488 1 98.81 180 ALA A N 1
ATOM 1312 C CA . ALA A 1 180 ? -0.403 -2.174 -1.248 1 98.81 180 ALA A CA 1
ATOM 1313 C C . ALA A 1 180 ? -0.889 -3.488 -1.852 1 98.81 180 ALA A C 1
ATOM 1315 O O . ALA A 1 180 ? -2.076 -3.812 -1.773 1 98.81 180 ALA A O 1
ATOM 1316 N N . ILE A 1 181 ? 0.008 -4.23 -2.439 1 98.75 181 ILE A N 1
ATOM 1317 C CA . ILE A 1 181 ? -0.406 -5.469 -3.094 1 98.75 181 ILE A CA 1
ATOM 1318 C C . ILE A 1 181 ? -0.895 -6.465 -2.047 1 98.75 181 ILE A C 1
ATOM 1320 O O . ILE A 1 181 ? -1.819 -7.242 -2.305 1 98.75 181 ILE A O 1
ATOM 1324 N N . ASN A 1 182 ? -0.265 -6.473 -0.852 1 98.69 182 ASN A N 1
ATOM 1325 C CA . ASN A 1 182 ? -0.768 -7.316 0.226 1 98.69 182 ASN A CA 1
ATOM 1326 C C . ASN A 1 182 ? -2.199 -6.949 0.605 1 98.69 182 ASN A C 1
ATOM 1328 O O . ASN A 1 182 ? -3.062 -7.82 0.712 1 98.69 182 ASN A O 1
ATOM 1332 N N . ARG A 1 183 ? -2.428 -5.656 0.76 1 98.69 183 ARG A N 1
ATOM 1333 C CA . ARG A 1 183 ? -3.773 -5.238 1.146 1 98.69 183 ARG A CA 1
ATOM 1334 C C . ARG A 1 183 ? -4.762 -5.449 0.003 1 98.69 183 ARG A C 1
ATOM 1336 O O . ARG A 1 183 ? -5.926 -5.781 0.235 1 98.69 183 ARG A O 1
ATOM 1343 N N . PHE A 1 184 ? -4.363 -5.246 -1.252 1 98.81 184 PHE A N 1
ATOM 1344 C CA . PHE A 1 184 ? -5.16 -5.578 -2.426 1 98.81 184 PHE A CA 1
ATOM 1345 C C . PHE A 1 184 ? -5.574 -7.043 -2.398 1 98.81 184 PHE A C 1
ATOM 1347 O O . PHE A 1 184 ? -6.742 -7.371 -2.623 1 98.81 184 PHE A O 1
ATOM 1354 N N . THR A 1 185 ? -4.594 -7.891 -2.039 1 98.88 185 THR A N 1
ATOM 1355 C CA . THR A 1 185 ? -4.82 -9.328 -1.937 1 98.88 185 THR A CA 1
ATOM 1356 C C . THR A 1 185 ? -5.938 -9.625 -0.938 1 98.88 185 THR A C 1
ATOM 1358 O O . THR A 1 185 ? -6.887 -10.344 -1.259 1 98.88 185 THR A O 1
ATOM 1361 N N . GLU A 1 186 ? -5.844 -9.062 0.2 1 98.56 186 GLU A N 1
ATOM 1362 C CA . GLU A 1 186 ? -6.797 -9.328 1.273 1 98.56 186 GLU A CA 1
ATOM 1363 C C . GLU A 1 186 ? -8.188 -8.812 0.91 1 98.56 186 GLU A C 1
ATOM 1365 O O . GLU A 1 186 ? -9.188 -9.477 1.184 1 98.56 186 GLU A O 1
ATOM 1370 N N . GLY A 1 187 ? -8.234 -7.605 0.319 1 98.38 187 GLY A N 1
ATOM 1371 C CA . GLY A 1 187 ? -9.516 -7.059 -0.102 1 98.38 187 GLY A CA 1
ATOM 1372 C C . GLY A 1 187 ? -10.172 -7.859 -1.212 1 98.38 187 GLY A C 1
ATOM 1373 O O . GLY A 1 187 ? -11.375 -8.117 -1.17 1 98.38 187 GLY A O 1
ATOM 1374 N N . LEU A 1 188 ? -9.391 -8.211 -2.17 1 98.75 188 LEU A N 1
ATOM 1375 C CA . LEU A 1 188 ? -9.93 -8.969 -3.299 1 98.75 188 LEU A CA 1
ATOM 1376 C C . LEU A 1 188 ? -10.383 -10.352 -2.859 1 98.75 188 LEU A C 1
ATOM 1378 O O . LEU A 1 188 ? -11.367 -10.883 -3.383 1 98.75 188 LEU A O 1
ATOM 1382 N N . ALA A 1 189 ? -9.664 -10.969 -1.909 1 98.75 189 ALA A N 1
ATOM 1383 C CA . ALA A 1 189 ? -10.094 -12.242 -1.333 1 98.75 189 ALA A CA 1
ATOM 1384 C C . ALA A 1 189 ? -11.516 -12.141 -0.79 1 98.75 189 ALA A C 1
ATOM 1386 O O . ALA A 1 189 ? -12.336 -13.039 -1.014 1 98.75 189 ALA A O 1
ATOM 1387 N N . ALA A 1 190 ? -11.766 -11.039 -0.075 1 98.19 190 ALA A N 1
ATOM 1388 C CA . ALA A 1 190 ? -13.102 -10.844 0.493 1 98.19 190 ALA A CA 1
ATOM 1389 C C . ALA A 1 190 ? -14.148 -10.711 -0.605 1 98.19 190 ALA A C 1
ATOM 1391 O O . ALA A 1 190 ? -15.242 -11.273 -0.496 1 98.19 190 ALA A O 1
ATOM 1392 N N . GLU A 1 191 ? -13.828 -10.016 -1.685 1 97.94 191 GLU A N 1
ATOM 1393 C CA . GLU A 1 191 ? -14.773 -9.789 -2.777 1 97.94 191 GLU A CA 1
ATOM 1394 C C . GLU A 1 191 ? -15.117 -11.094 -3.488 1 97.94 191 GLU A C 1
ATOM 1396 O O . GLU A 1 191 ? -16.219 -11.258 -4 1 97.94 191 GLU A O 1
ATOM 1401 N N . LEU A 1 192 ? -14.156 -12.07 -3.496 1 98.44 192 LEU A N 1
ATOM 1402 C CA . LEU A 1 192 ? -14.305 -13.188 -4.426 1 98.44 192 LEU A CA 1
ATOM 1403 C C . LEU A 1 192 ? -14.539 -14.492 -3.672 1 98.44 192 LEU A C 1
ATOM 1405 O O . LEU A 1 192 ? -14.734 -15.539 -4.289 1 98.44 192 LEU A O 1
ATOM 1409 N N . GLU A 1 193 ? -14.523 -14.43 -2.355 1 97.94 193 GLU A N 1
ATOM 1410 C CA . GLU A 1 193 ? -14.664 -15.648 -1.563 1 97.94 193 GLU A CA 1
ATOM 1411 C C . GLU A 1 193 ? -15.938 -16.406 -1.932 1 97.94 193 GLU A C 1
ATOM 1413 O O . GLU A 1 193 ? -15.93 -17.625 -2.064 1 97.94 193 GLU A O 1
ATOM 1418 N N . ALA A 1 194 ? -17 -15.688 -2.158 1 96.88 194 ALA A N 1
ATOM 1419 C CA . ALA A 1 194 ? -18.281 -16.297 -2.463 1 96.88 194 ALA A CA 1
ATOM 1420 C C . ALA A 1 194 ? -18.25 -17 -3.816 1 96.88 194 ALA A C 1
ATOM 1422 O O . ALA A 1 194 ? -19.047 -17.922 -4.07 1 96.88 194 ALA A O 1
ATOM 1423 N N . ASP A 1 195 ? -17.344 -16.641 -4.664 1 98.06 195 ASP A N 1
ATOM 1424 C CA . ASP A 1 195 ? -17.188 -17.234 -5.984 1 98.06 195 ASP A CA 1
ATOM 1425 C C . ASP A 1 195 ? -16.219 -18.422 -5.941 1 98.06 195 ASP A C 1
ATOM 1427 O O . ASP A 1 195 ? -15.867 -18.984 -6.98 1 98.06 195 ASP A O 1
ATOM 1431 N N . ASN A 1 196 ? -15.711 -18.703 -4.77 1 98.75 196 ASN A N 1
ATOM 1432 C CA . ASN A 1 196 ? -14.719 -19.75 -4.57 1 98.75 196 ASN A CA 1
ATOM 1433 C C . ASN A 1 196 ? -13.422 -19.453 -5.324 1 98.75 196 ASN A C 1
ATOM 1435 O O . ASN A 1 196 ? -12.828 -20.344 -5.93 1 98.75 196 ASN A O 1
ATOM 1439 N N . ILE A 1 197 ? -13.102 -18.219 -5.422 1 98.88 197 ILE A N 1
ATOM 1440 C CA . ILE A 1 197 ? -11.82 -17.781 -5.961 1 98.88 197 ILE A CA 1
ATOM 1441 C C . ILE A 1 197 ? -10.922 -17.297 -4.824 1 98.88 197 ILE A C 1
ATOM 1443 O O . ILE A 1 197 ? -11.25 -16.344 -4.125 1 98.88 197 ILE A O 1
ATOM 1447 N N . ALA A 1 198 ? -9.828 -18.016 -4.59 1 98.88 198 ALA A N 1
ATOM 1448 C CA . ALA A 1 198 ? -8.867 -17.641 -3.553 1 98.88 198 ALA A CA 1
ATOM 1449 C C . ALA A 1 198 ? -7.871 -16.609 -4.074 1 98.88 198 ALA A C 1
ATOM 1451 O O . ALA A 1 198 ? -7.391 -16.719 -5.203 1 98.88 198 ALA A O 1
ATOM 1452 N N . VAL A 1 199 ? -7.641 -15.578 -3.309 1 98.94 199 VAL A N 1
ATOM 1453 C CA . VAL A 1 199 ? -6.609 -14.578 -3.586 1 98.94 199 VAL A CA 1
ATOM 1454 C C . VAL A 1 199 ? -5.605 -14.539 -2.436 1 98.94 199 VAL A C 1
ATOM 1456 O O . VAL A 1 199 ? -5.977 -14.266 -1.291 1 98.94 199 VAL A O 1
ATOM 1459 N N . ASN A 1 200 ? -4.375 -14.883 -2.725 1 98.88 200 ASN A N 1
ATOM 1460 C CA . ASN A 1 200 ? -3.316 -14.945 -1.72 1 98.88 200 ASN A CA 1
ATOM 1461 C C . ASN A 1 200 ? -2.037 -14.273 -2.213 1 98.88 200 ASN A C 1
ATOM 1463 O O . ASN A 1 200 ? -1.913 -13.961 -3.396 1 98.88 200 ASN A O 1
ATOM 1467 N N . SER A 1 201 ? -1.193 -13.977 -1.276 1 98.75 201 SER A N 1
ATOM 1468 C CA . SER A 1 201 ? 0.137 -13.453 -1.577 1 98.75 201 SER A CA 1
ATOM 1469 C C . SER A 1 201 ? 1.225 -14.344 -0.982 1 98.75 201 SER A C 1
ATOM 1471 O O . SER A 1 201 ? 1.095 -14.82 0.148 1 98.75 201 SER A O 1
ATOM 1473 N N . VAL A 1 202 ? 2.234 -14.672 -1.746 1 98.56 202 VAL A N 1
ATOM 1474 C CA . VAL A 1 202 ? 3.443 -15.32 -1.248 1 98.56 202 VAL A CA 1
ATOM 1475 C C . VAL A 1 202 ? 4.598 -14.32 -1.239 1 98.56 202 VAL A C 1
ATOM 1477 O O . VAL A 1 202 ? 4.801 -13.586 -2.209 1 98.56 202 VAL A O 1
ATOM 1480 N N . ALA A 1 203 ? 5.242 -14.273 -0.149 1 97.69 203 ALA A N 1
ATOM 1481 C CA . ALA A 1 203 ? 6.312 -13.289 0.025 1 97.69 203 ALA A CA 1
ATOM 1482 C C . ALA A 1 203 ? 7.602 -13.961 0.494 1 97.69 203 ALA A C 1
ATOM 1484 O O . ALA A 1 203 ? 7.578 -14.797 1.401 1 97.69 203 ALA A O 1
ATOM 1485 N N . PRO A 1 204 ? 8.734 -13.586 -0.154 1 95.88 204 PRO A N 1
ATOM 1486 C CA . PRO A 1 204 ? 10 -14.047 0.422 1 95.88 204 PRO A CA 1
ATOM 1487 C C . PRO A 1 204 ? 10.203 -13.562 1.856 1 95.88 204 PRO A C 1
ATOM 1489 O O . PRO A 1 204 ? 9.859 -12.422 2.182 1 95.88 204 PRO A O 1
ATOM 1492 N N . SER A 1 205 ? 10.695 -14.43 2.689 1 94.81 205 SER A N 1
ATOM 1493 C CA . SER A 1 205 ? 11.055 -14.055 4.055 1 94.81 205 SER A CA 1
ATOM 1494 C C . SER A 1 205 ? 12.359 -13.258 4.082 1 94.81 205 SER A C 1
ATOM 1496 O O . SER A 1 205 ? 12.594 -12.484 5.008 1 94.81 205 SER A O 1
ATOM 1498 N N . THR A 1 206 ? 13.18 -13.516 3.146 1 91.06 206 THR A N 1
ATOM 1499 C CA . THR A 1 206 ? 14.406 -12.773 2.873 1 91.06 206 THR A CA 1
ATOM 1500 C C . THR A 1 206 ? 14.75 -12.82 1.386 1 91.06 206 THR A C 1
ATOM 1502 O O . THR A 1 206 ? 13.945 -13.289 0.574 1 91.06 206 THR A O 1
ATOM 1505 N N . ALA A 1 207 ? 15.852 -12.273 0.994 1 89 207 ALA A N 1
ATOM 1506 C CA . ALA A 1 207 ? 16.234 -12.188 -0.413 1 89 207 ALA A CA 1
ATOM 1507 C C . ALA A 1 207 ? 16.391 -13.578 -1.03 1 89 207 ALA A C 1
ATOM 1509 O O . ALA A 1 207 ? 16.844 -14.508 -0.368 1 89 207 ALA A O 1
ATOM 1510 N N . ILE A 1 208 ? 15.914 -13.672 -2.234 1 90.75 208 ILE A N 1
ATOM 1511 C CA . ILE A 1 208 ? 16.125 -14.859 -3.055 1 90.75 208 ILE A CA 1
ATOM 1512 C C . ILE A 1 208 ? 17.062 -14.523 -4.215 1 90.75 208 ILE A C 1
ATOM 1514 O O . ILE A 1 208 ? 16.766 -13.641 -5.023 1 90.75 208 ILE A O 1
ATOM 1518 N N . LEU A 1 209 ? 18.125 -15.211 -4.176 1 84.94 209 LEU A N 1
ATOM 1519 C CA . LEU A 1 209 ? 19.094 -14.977 -5.238 1 84.94 209 LEU A CA 1
ATOM 1520 C C . LEU A 1 209 ? 18.625 -15.594 -6.547 1 84.94 209 LEU A C 1
ATOM 1522 O O . LEU A 1 209 ? 18.391 -16.797 -6.617 1 84.94 209 LEU A O 1
ATOM 1526 N N . THR A 1 210 ? 18.328 -14.75 -7.469 1 78.31 210 THR A N 1
ATOM 1527 C CA . THR A 1 210 ? 18 -15.164 -8.828 1 78.31 210 THR A CA 1
ATOM 1528 C C . THR A 1 210 ? 18.938 -14.516 -9.836 1 78.31 210 THR A C 1
ATOM 1530 O O . THR A 1 210 ? 19.656 -13.562 -9.5 1 78.31 210 THR A O 1
ATOM 1533 N N . PRO A 1 211 ? 19.078 -15.141 -10.984 1 74.62 211 PRO A N 1
ATOM 1534 C CA . PRO A 1 211 ? 19.953 -14.5 -11.961 1 74.62 211 PRO A CA 1
ATOM 1535 C C . PRO A 1 211 ? 19.609 -13.031 -12.195 1 74.62 211 PRO A C 1
ATOM 1537 O O . PRO A 1 211 ? 18.453 -12.703 -12.461 1 74.62 211 PRO A O 1
ATOM 1540 N N . GLY A 1 212 ? 20.578 -12.156 -11.961 1 69.88 212 GLY A N 1
ATOM 1541 C CA . GLY A 1 212 ? 20.375 -10.727 -12.164 1 69.88 212 GLY A CA 1
ATOM 1542 C C . GLY A 1 212 ? 20.094 -9.977 -10.875 1 69.88 212 GLY A C 1
ATOM 1543 O O . GLY A 1 212 ? 20.203 -8.75 -10.836 1 69.88 212 GLY A O 1
ATOM 1544 N N . SER A 1 213 ? 19.766 -10.719 -9.852 1 74.06 213 SER A N 1
ATOM 1545 C CA . SER A 1 213 ? 19.422 -10.078 -8.586 1 74.06 213 SER A CA 1
ATOM 1546 C C . SER A 1 213 ? 20.672 -9.672 -7.816 1 74.06 213 SER A C 1
ATOM 1548 O O . SER A 1 213 ? 20.594 -8.906 -6.848 1 74.06 213 SER A O 1
ATOM 1550 N N . GLU A 1 214 ? 21.797 -10.07 -8.281 1 74.31 214 GLU A N 1
ATOM 1551 C CA . GLU A 1 214 ? 23.062 -9.875 -7.555 1 74.31 214 GLU A CA 1
ATOM 1552 C C . GLU A 1 214 ? 23.359 -8.383 -7.367 1 74.31 214 GLU A C 1
ATOM 1554 O O . GLU A 1 214 ? 23.984 -7.992 -6.383 1 74.31 214 GLU A O 1
ATOM 1559 N N . ARG A 1 215 ? 22.875 -7.629 -8.281 1 72.69 215 ARG A N 1
ATOM 1560 C CA . ARG A 1 215 ? 23.156 -6.199 -8.227 1 72.69 215 ARG A CA 1
ATOM 1561 C C . ARG A 1 215 ? 22.375 -5.535 -7.094 1 72.69 215 ARG A C 1
ATOM 1563 O O . ARG A 1 215 ? 22.734 -4.441 -6.648 1 72.69 215 ARG A O 1
ATOM 1570 N N . TYR A 1 216 ? 21.375 -6.23 -6.625 1 71 216 TYR A N 1
ATOM 1571 C CA . TYR A 1 216 ? 20.531 -5.617 -5.609 1 71 216 TYR A CA 1
ATOM 1572 C C . TYR A 1 216 ? 20.797 -6.23 -4.238 1 71 216 TYR A C 1
ATOM 1574 O O . TYR A 1 216 ? 20.328 -5.711 -3.219 1 71 216 TYR A O 1
ATOM 1582 N N . ILE A 1 217 ? 21.469 -7.34 -4.234 1 76.69 217 ILE A N 1
ATOM 1583 C CA . ILE A 1 217 ? 21.703 -8.062 -2.988 1 76.69 217 ILE A CA 1
ATOM 1584 C C . ILE A 1 217 ? 23.172 -7.957 -2.611 1 76.69 217 ILE A C 1
ATOM 1586 O O . ILE A 1 217 ? 24.031 -8.555 -3.268 1 76.69 217 ILE A O 1
ATOM 1590 N N . PRO A 1 218 ? 23.438 -7.188 -1.625 1 73.5 218 PRO A N 1
ATOM 1591 C CA . PRO A 1 218 ? 24.828 -7.066 -1.215 1 73.5 218 PRO A CA 1
ATOM 1592 C C . PRO A 1 218 ? 25.484 -8.414 -0.894 1 73.5 218 PRO A C 1
ATOM 1594 O O . PRO A 1 218 ? 24.781 -9.359 -0.509 1 73.5 218 PRO A O 1
ATOM 1597 N N . ASP A 1 219 ? 26.766 -8.406 -1.101 1 77.25 219 ASP A N 1
ATOM 1598 C CA . ASP A 1 219 ? 27.516 -9.609 -0.757 1 77.25 219 ASP A CA 1
ATOM 1599 C C . ASP A 1 219 ? 27.328 -9.969 0.715 1 77.25 219 ASP A C 1
ATOM 1601 O O . ASP A 1 219 ? 27.391 -9.102 1.585 1 77.25 219 ASP A O 1
ATOM 1605 N N . GLY A 1 220 ? 26.969 -11.211 0.905 1 76.75 220 GLY A N 1
ATOM 1606 C CA . GLY A 1 220 ? 26.859 -11.688 2.275 1 76.75 220 GLY A CA 1
ATOM 1607 C C . GLY A 1 220 ? 25.469 -11.523 2.85 1 76.75 220 GLY A C 1
ATOM 1608 O O . GLY A 1 220 ? 25.188 -11.961 3.967 1 76.75 220 GLY A O 1
ATOM 1609 N N . TYR A 1 221 ? 24.656 -10.828 2.031 1 79.38 221 TYR A N 1
ATOM 1610 C CA . TYR A 1 221 ? 23.281 -10.695 2.51 1 79.38 221 TYR A CA 1
ATOM 1611 C C . TYR A 1 221 ? 22.609 -12.062 2.617 1 79.38 221 TYR A C 1
ATOM 1613 O O . TYR A 1 221 ? 22.766 -12.906 1.737 1 79.38 221 TYR A O 1
ATOM 1621 N N . PRO A 1 222 ? 21.922 -12.273 3.641 1 82.5 222 PRO A N 1
ATOM 1622 C CA . PRO A 1 222 ? 21.266 -13.57 3.785 1 82.5 222 PRO A CA 1
ATOM 1623 C C . PRO A 1 222 ? 20.203 -13.82 2.707 1 82.5 222 PRO A C 1
ATOM 1625 O O . PRO A 1 222 ? 19.453 -12.906 2.359 1 82.5 222 PRO A O 1
ATOM 1628 N N . THR A 1 223 ? 20.281 -15.016 2.121 1 90.25 223 THR A N 1
ATOM 1629 C CA . THR A 1 223 ? 19.328 -15.406 1.099 1 90.25 223 THR A CA 1
ATOM 1630 C C . THR A 1 223 ? 18.641 -16.719 1.467 1 90.25 223 THR A C 1
ATOM 1632 O O . THR A 1 223 ? 19.094 -17.422 2.383 1 90.25 223 THR A O 1
ATOM 1635 N N . GLU A 1 224 ? 17.531 -17.016 0.901 1 93.75 224 GLU A N 1
ATOM 1636 C CA . GLU A 1 224 ? 16.828 -18.266 1.101 1 93.75 224 GLU A CA 1
ATOM 1637 C C . GLU A 1 224 ? 16.641 -19.016 -0.216 1 93.75 224 GLU A C 1
ATOM 1639 O O . GLU A 1 224 ? 16.625 -18.406 -1.286 1 93.75 224 GLU A O 1
ATOM 1644 N N . PRO A 1 225 ? 16.562 -20.391 -0.056 1 94.69 225 PRO A N 1
ATOM 1645 C CA . PRO A 1 225 ? 16.234 -21.172 -1.26 1 94.69 225 PRO A CA 1
ATOM 1646 C C . PRO A 1 225 ? 14.852 -20.844 -1.815 1 94.69 225 PRO A C 1
ATOM 1648 O O . PRO A 1 225 ? 13.906 -20.672 -1.049 1 94.69 225 PRO A O 1
ATOM 1651 N N . VAL A 1 226 ? 14.734 -20.781 -3.146 1 96.69 226 VAL A N 1
ATOM 1652 C CA . VAL A 1 226 ? 13.492 -20.422 -3.814 1 96.69 226 VAL A CA 1
ATOM 1653 C C . VAL A 1 226 ? 12.438 -21.5 -3.584 1 96.69 226 VAL A C 1
ATOM 1655 O O . VAL A 1 226 ? 11.242 -21.234 -3.68 1 96.69 226 VAL A O 1
ATOM 1658 N N . GLU A 1 227 ? 12.852 -22.734 -3.229 1 97.75 227 GLU A N 1
ATOM 1659 C CA . GLU A 1 227 ? 11.953 -23.875 -3.08 1 97.75 227 GLU A CA 1
ATOM 1660 C C . GLU A 1 227 ? 10.945 -23.641 -1.959 1 97.75 227 GLU A C 1
ATOM 1662 O O . GLU A 1 227 ? 9.805 -24.094 -2.041 1 97.75 227 GLU A O 1
ATOM 1667 N N . TYR A 1 228 ? 11.344 -22.938 -0.918 1 97.75 228 TYR A N 1
ATOM 1668 C CA . TYR A 1 228 ? 10.414 -22.625 0.167 1 97.75 228 TYR A CA 1
ATOM 1669 C C . TYR A 1 228 ? 9.289 -21.719 -0.316 1 97.75 228 TYR A C 1
ATOM 1671 O O . TYR A 1 228 ? 8.125 -21.906 0.067 1 97.75 228 TYR A O 1
ATOM 1679 N N . LEU A 1 229 ? 9.656 -20.781 -1.138 1 97.94 229 LEU A N 1
ATOM 1680 C CA . LEU A 1 229 ? 8.656 -19.875 -1.702 1 97.94 229 LEU A CA 1
ATOM 1681 C C . LEU A 1 229 ? 7.707 -20.625 -2.629 1 97.94 229 LEU A C 1
ATOM 1683 O O . LEU A 1 229 ? 6.492 -20.453 -2.557 1 97.94 229 LEU A O 1
ATOM 1687 N N . VAL A 1 230 ? 8.203 -21.453 -3.479 1 97.94 230 VAL A N 1
ATOM 1688 C CA . VAL A 1 230 ? 7.383 -22.078 -4.508 1 97.94 230 VAL A CA 1
ATOM 1689 C C . VAL A 1 230 ? 6.449 -23.109 -3.871 1 97.94 230 VAL A C 1
ATOM 1691 O O . VAL A 1 230 ? 5.32 -23.297 -4.328 1 97.94 230 VAL A O 1
ATOM 1694 N N . GLU A 1 231 ? 6.957 -23.812 -2.809 1 97.88 231 GLU A N 1
ATOM 1695 C CA . GLU A 1 231 ? 6.074 -24.734 -2.1 1 97.88 231 GLU A CA 1
ATOM 1696 C C . GLU A 1 231 ? 4.934 -24 -1.414 1 97.88 231 GLU A C 1
ATOM 1698 O O . GLU A 1 231 ? 3.801 -24.484 -1.377 1 97.88 231 GLU A O 1
ATOM 1703 N N . THR A 1 232 ? 5.273 -22.859 -0.864 1 98.06 232 THR A N 1
ATOM 1704 C CA . THR A 1 232 ? 4.242 -22 -0.284 1 98.06 232 THR A CA 1
ATOM 1705 C C . THR A 1 232 ? 3.236 -21.562 -1.348 1 98.06 232 THR A C 1
ATOM 1707 O O . THR A 1 232 ? 2.025 -21.641 -1.133 1 98.06 232 THR A O 1
ATOM 1710 N N . ALA A 1 233 ? 3.709 -21.172 -2.494 1 98.75 233 ALA A N 1
ATOM 1711 C CA . ALA A 1 233 ? 2.848 -20.781 -3.605 1 98.75 233 ALA A CA 1
ATOM 1712 C C . ALA A 1 233 ? 1.904 -21.922 -3.992 1 98.75 233 ALA A C 1
ATOM 1714 O O . ALA A 1 233 ? 0.706 -21.703 -4.188 1 98.75 233 ALA A O 1
ATOM 1715 N N . LEU A 1 234 ? 2.428 -23.125 -4.098 1 98.44 234 LEU A N 1
ATOM 1716 C CA . LEU A 1 234 ? 1.63 -24.297 -4.438 1 98.44 234 LEU A CA 1
ATOM 1717 C C . LEU A 1 234 ? 0.528 -24.516 -3.408 1 98.44 234 LEU A C 1
ATOM 1719 O O . LEU A 1 234 ? -0.629 -24.734 -3.77 1 98.44 234 LEU A O 1
ATOM 1723 N N . ALA A 1 235 ? 0.888 -24.391 -2.148 1 98.19 235 ALA A N 1
ATOM 1724 C CA . ALA A 1 235 ? -0.071 -24.594 -1.066 1 98.19 235 ALA A CA 1
ATOM 1725 C C . ALA A 1 235 ? -1.183 -23.547 -1.113 1 98.19 235 ALA A C 1
ATOM 1727 O O . ALA A 1 235 ? -2.326 -23.828 -0.749 1 98.19 235 ALA A O 1
ATOM 1728 N N . LEU A 1 236 ? -0.884 -22.375 -1.573 1 98.56 236 LEU A N 1
ATOM 1729 C CA . LEU A 1 236 ? -1.825 -21.266 -1.603 1 98.56 236 LEU A CA 1
ATOM 1730 C C . LEU A 1 236 ? -2.742 -21.359 -2.818 1 98.56 236 LEU A C 1
ATOM 1732 O O . LEU A 1 236 ? -3.77 -20.672 -2.879 1 98.56 236 LEU A O 1
ATOM 1736 N N . CYS A 1 237 ? -2.43 -22.188 -3.783 1 98.38 237 CYS A N 1
ATOM 1737 C CA . CYS A 1 237 ? -3.176 -22.234 -5.035 1 98.38 237 CYS A CA 1
ATOM 1738 C C . CYS A 1 237 ? -3.824 -23.609 -5.234 1 98.38 237 CYS A C 1
ATOM 1740 O O . CYS A 1 237 ? -4.211 -23.953 -6.348 1 98.38 237 CYS A O 1
ATOM 1742 N N . SER A 1 238 ? -4.023 -24.438 -4.156 1 97.06 238 SER A N 1
ATOM 1743 C CA . SER A 1 238 ? -4.418 -25.812 -4.418 1 97.06 238 SER A CA 1
ATOM 1744 C C . SER A 1 238 ? -5.617 -26.219 -3.566 1 97.06 238 SER A C 1
ATOM 1746 O O . SER A 1 238 ? -6.023 -27.391 -3.568 1 97.06 238 SER A O 1
ATOM 1748 N N . VAL A 1 239 ? -6.125 -25.281 -2.764 1 96.88 239 VAL A N 1
ATOM 1749 C CA . VAL A 1 239 ? -7.293 -25.609 -1.95 1 96.88 239 VAL A CA 1
ATOM 1750 C C . VAL A 1 239 ? -8.383 -24.562 -2.162 1 96.88 239 VAL A C 1
ATOM 1752 O O . VAL A 1 239 ? -8.094 -23.438 -2.582 1 96.88 239 VAL A O 1
ATOM 1755 N N . PRO A 1 240 ? -9.609 -24.906 -1.89 1 97.88 240 PRO A N 1
ATOM 1756 C CA . PRO A 1 240 ? -10.711 -23.953 -2.094 1 97.88 240 PRO A CA 1
ATOM 1757 C C . PRO A 1 240 ? -10.555 -22.672 -1.273 1 97.88 240 PRO A C 1
ATOM 1759 O O . PRO A 1 240 ? -9.875 -22.688 -0.242 1 97.88 240 PRO A O 1
ATOM 1762 N N . ALA A 1 241 ? -11.234 -21.688 -1.703 1 98.12 241 ALA A N 1
ATOM 1763 C CA . ALA A 1 241 ? -11.141 -20.359 -1.084 1 98.12 241 ALA A CA 1
ATOM 1764 C C . ALA A 1 241 ? -11.578 -20.406 0.377 1 98.12 241 ALA A C 1
ATOM 1766 O O . ALA A 1 241 ? -11.008 -19.719 1.226 1 98.12 241 ALA A O 1
ATOM 1767 N N . ARG A 1 242 ? -12.539 -21.219 0.682 1 96.81 242 ARG A N 1
ATOM 1768 C CA . ARG A 1 242 ? -13.062 -21.281 2.041 1 96.81 242 ARG A CA 1
ATOM 1769 C C . ARG A 1 242 ? -11.992 -21.766 3.018 1 96.81 242 ARG A C 1
ATOM 1771 O O . ARG A 1 242 ? -12.047 -21.453 4.207 1 96.81 242 ARG A O 1
ATOM 1778 N N . LEU A 1 243 ? -11.023 -22.453 2.479 1 97.12 243 LEU A N 1
ATOM 1779 C CA . LEU A 1 243 ? -9.977 -23 3.336 1 97.12 243 LEU A CA 1
ATOM 1780 C C . LEU A 1 243 ? -8.789 -22.047 3.426 1 97.12 243 LEU A C 1
ATOM 1782 O O . LEU A 1 243 ? -8.156 -21.938 4.477 1 97.12 243 LEU A O 1
ATOM 1786 N N . ARG A 1 244 ? -8.523 -21.406 2.289 1 97.69 244 ARG A N 1
ATOM 1787 C CA . ARG A 1 244 ? -7.324 -20.562 2.287 1 97.69 244 ARG A CA 1
ATOM 1788 C C . ARG A 1 244 ? -7.457 -19.422 1.288 1 97.69 244 ARG A C 1
ATOM 1790 O O . ARG A 1 244 ? -7.227 -19.609 0.091 1 97.69 244 ARG A O 1
ATOM 1797 N N . THR A 1 245 ? -7.789 -18.297 1.728 1 98.44 245 THR A N 1
ATOM 1798 C CA . THR A 1 245 ? -7.809 -17.062 0.951 1 98.44 245 THR A CA 1
ATOM 1799 C C . THR A 1 245 ? -7.438 -15.867 1.824 1 98.44 245 THR A C 1
ATOM 1801 O O . THR A 1 245 ? -7.512 -15.938 3.053 1 98.44 245 THR A O 1
ATOM 1804 N N . GLY A 1 246 ? -6.902 -14.852 1.242 1 98.38 246 GLY A N 1
ATOM 1805 C CA . GLY A 1 246 ? -6.578 -13.617 1.944 1 98.38 246 GLY A CA 1
ATOM 1806 C C . GLY A 1 246 ? -5.301 -13.711 2.754 1 98.38 246 GLY A C 1
ATOM 1807 O O . GLY A 1 246 ? -5.051 -12.875 3.627 1 98.38 246 GLY A O 1
ATOM 1808 N N . HIS A 1 247 ? -4.449 -14.734 2.445 1 97.56 247 HIS A N 1
ATOM 1809 C CA . HIS A 1 247 ? -3.23 -14.953 3.217 1 97.56 247 HIS A CA 1
ATOM 1810 C C . HIS A 1 247 ? -2.053 -14.195 2.613 1 97.56 247 HIS A C 1
ATOM 1812 O O . HIS A 1 247 ? -1.907 -14.141 1.391 1 97.56 247 HIS A O 1
ATOM 1818 N N . ILE A 1 248 ? -1.323 -13.578 3.498 1 98.06 248 ILE A N 1
ATOM 1819 C CA . ILE A 1 248 ? 0.018 -13.102 3.18 1 98.06 248 ILE A CA 1
ATOM 1820 C C . ILE A 1 248 ? 1.058 -14.062 3.762 1 98.06 248 ILE A C 1
ATOM 1822 O O . ILE A 1 248 ? 1.434 -13.945 4.93 1 98.06 248 ILE A O 1
ATOM 1826 N N . ALA A 1 249 ? 1.525 -15 2.936 1 97.94 249 ALA A N 1
ATOM 1827 C CA . ALA A 1 249 ? 2.354 -16.094 3.422 1 97.94 249 ALA A CA 1
ATOM 1828 C C . ALA A 1 249 ? 3.83 -15.844 3.131 1 97.94 249 ALA A C 1
ATOM 1830 O O . ALA A 1 249 ? 4.199 -15.516 2 1 97.94 249 ALA A O 1
ATOM 1831 N N . HIS A 1 250 ? 4.629 -16.016 4.129 1 97.81 250 HIS A N 1
ATOM 1832 C CA . HIS A 1 250 ? 6.066 -15.836 3.961 1 97.81 250 HIS A CA 1
ATOM 1833 C C . HIS A 1 250 ? 6.777 -17.172 3.826 1 97.81 250 HIS A C 1
ATOM 1835 O O . HIS A 1 250 ? 6.484 -18.109 4.574 1 97.81 250 HIS A O 1
ATOM 1841 N N . SER A 1 251 ? 7.668 -17.25 2.963 1 96.81 251 SER A N 1
ATOM 1842 C CA . SER A 1 251 ? 8.203 -18.453 2.348 1 96.81 251 SER A CA 1
ATOM 1843 C C . SER A 1 251 ? 8.859 -19.359 3.385 1 96.81 251 SER A C 1
ATOM 1845 O O . SER A 1 251 ? 8.852 -20.578 3.238 1 96.81 251 SER A O 1
ATOM 1847 N N . LEU A 1 252 ? 9.531 -18.828 4.41 1 95.94 252 LEU A N 1
ATOM 1848 C CA . LEU A 1 252 ? 10.141 -19.672 5.43 1 95.94 252 LEU A CA 1
ATOM 1849 C C . LEU A 1 252 ? 9.156 -19.984 6.551 1 95.94 252 LEU A C 1
ATOM 1851 O O . LEU A 1 252 ? 9.078 -21.109 7.031 1 95.94 252 LEU A O 1
ATOM 1855 N N . HIS A 1 253 ? 8.344 -19.062 6.848 1 95.94 253 HIS A N 1
ATOM 1856 C CA . HIS A 1 253 ? 7.473 -19.125 8.016 1 95.94 253 HIS A CA 1
ATOM 1857 C C . HIS A 1 253 ? 6.25 -20 7.754 1 95.94 253 HIS A C 1
ATOM 1859 O O . HIS A 1 253 ? 5.848 -20.797 8.609 1 95.94 253 HIS A O 1
ATOM 1865 N N . PHE A 1 254 ? 5.734 -19.875 6.574 1 96.62 254 PHE A N 1
ATOM 1866 C CA . PHE A 1 254 ? 4.496 -20.594 6.266 1 96.62 254 PHE A CA 1
ATOM 1867 C C . PHE A 1 254 ? 4.727 -22.094 6.234 1 96.62 254 PHE A C 1
ATOM 1869 O O . PHE A 1 254 ? 3.996 -22.844 6.879 1 96.62 254 PHE A O 1
ATOM 1876 N N . PRO A 1 255 ? 5.762 -22.594 5.469 1 96.25 255 PRO A N 1
ATOM 1877 C CA . PRO A 1 255 ? 5.996 -24.047 5.488 1 96.25 255 PRO A CA 1
ATOM 1878 C C . PRO A 1 255 ? 6.27 -24.578 6.895 1 96.25 255 PRO A C 1
ATOM 1880 O O . PRO A 1 255 ? 5.828 -25.672 7.234 1 96.25 255 PRO A O 1
ATOM 1883 N N . LEU A 1 256 ? 6.969 -23.797 7.664 1 94.81 256 LEU A N 1
ATOM 1884 C CA . LEU A 1 256 ? 7.254 -24.234 9.031 1 94.81 256 LEU A CA 1
ATOM 1885 C C . LEU A 1 256 ? 5.977 -24.312 9.852 1 94.81 256 LEU A C 1
ATOM 1887 O O . LEU A 1 256 ? 5.719 -25.312 10.508 1 94.81 256 LEU A O 1
ATOM 1891 N N . ALA A 1 257 ? 5.184 -23.281 9.789 1 94.31 257 ALA A N 1
ATOM 1892 C CA . ALA A 1 257 ? 3.963 -23.188 10.586 1 94.31 257 ALA A CA 1
ATOM 1893 C C . ALA A 1 257 ? 2.957 -24.25 10.172 1 94.31 257 ALA A C 1
ATOM 1895 O O . ALA A 1 257 ? 2.188 -24.75 11 1 94.31 257 ALA A O 1
ATOM 1896 N N . HIS A 1 258 ? 2.949 -24.672 8.93 1 94.88 258 HIS A N 1
ATOM 1897 C CA . HIS A 1 258 ? 1.915 -25.562 8.414 1 94.88 258 HIS A CA 1
ATOM 1898 C C . HIS A 1 258 ? 2.459 -26.984 8.211 1 94.88 258 HIS A C 1
ATOM 1900 O O . HIS A 1 258 ? 1.759 -27.844 7.688 1 94.88 258 HIS A O 1
ATOM 1906 N N . GLY A 1 259 ? 3.717 -27.172 8.531 1 94.44 259 GLY A N 1
ATOM 1907 C CA . GLY A 1 259 ? 4.312 -28.5 8.414 1 94.44 259 GLY A CA 1
ATOM 1908 C C . GLY A 1 259 ? 4.371 -29 6.98 1 94.44 259 GLY A C 1
ATOM 1909 O O . GLY A 1 259 ? 4.105 -30.172 6.719 1 94.44 259 GLY A O 1
ATOM 1910 N N . LEU A 1 260 ? 4.707 -28.125 6.047 1 95.31 260 LEU A N 1
ATOM 1911 C CA . LEU A 1 260 ? 4.758 -28.516 4.645 1 95.31 260 LEU A CA 1
ATOM 1912 C C . LEU A 1 260 ? 6.059 -29.25 4.332 1 95.31 260 LEU A C 1
ATOM 1914 O O . LEU A 1 260 ? 7.133 -28.828 4.781 1 95.31 260 LEU A O 1
ATOM 1918 N N . ASP A 1 261 ? 5.926 -30.328 3.574 1 95.44 261 ASP A N 1
ATOM 1919 C CA . ASP A 1 261 ? 7.109 -30.891 2.932 1 95.44 261 ASP A CA 1
ATOM 1920 C C . ASP A 1 261 ? 7.547 -30.047 1.739 1 95.44 261 ASP A C 1
ATOM 1922 O O . ASP A 1 261 ? 6.77 -29.828 0.807 1 95.44 261 ASP A O 1
ATOM 1926 N N . VAL A 1 262 ? 8.773 -29.609 1.791 1 97.19 262 VAL A N 1
ATOM 1927 C CA . VAL A 1 262 ? 9.273 -28.766 0.713 1 97.19 262 VAL A CA 1
ATOM 1928 C C . VAL A 1 262 ? 10.094 -29.594 -0.264 1 97.19 262 VAL A C 1
ATOM 1930 O O . VAL A 1 262 ? 11.078 -30.234 0.126 1 97.19 262 VAL A O 1
ATOM 1933 N N . HIS A 1 263 ? 9.766 -29.562 -1.507 1 96.44 263 HIS A N 1
ATOM 1934 C CA . HIS A 1 263 ? 10.414 -30.359 -2.537 1 96.44 263 HIS A CA 1
ATOM 1935 C C . HIS A 1 263 ? 11.328 -29.516 -3.41 1 96.44 263 HIS A C 1
ATOM 1937 O O . HIS A 1 263 ? 11.18 -28.281 -3.459 1 96.44 263 HIS A O 1
ATOM 1943 N N . THR A 1 264 ? 12.234 -30.203 -4.027 1 96.06 264 THR A N 1
ATOM 1944 C CA . THR A 1 264 ? 13 -29.547 -5.078 1 96.06 264 THR A CA 1
ATOM 1945 C C . THR A 1 264 ? 12.094 -29.156 -6.246 1 96.06 264 THR A C 1
ATOM 1947 O O . THR A 1 264 ? 10.961 -29.641 -6.34 1 96.06 264 THR A O 1
ATOM 1950 N N . LEU A 1 265 ? 12.531 -28.297 -7.129 1 94.38 265 LEU A N 1
ATOM 1951 C CA . LEU A 1 265 ? 11.695 -27.734 -8.188 1 94.38 265 LEU A CA 1
ATOM 1952 C C . LEU A 1 265 ? 11.18 -28.828 -9.117 1 94.38 265 LEU A C 1
ATOM 1954 O O . LEU A 1 265 ? 10.078 -28.719 -9.656 1 94.38 265 LEU A O 1
ATOM 1958 N N . ASP A 1 266 ? 11.953 -29.938 -9.227 1 92.81 266 ASP A N 1
ATOM 1959 C CA . ASP A 1 266 ? 11.562 -31.047 -10.109 1 92.81 266 ASP A CA 1
ATOM 1960 C C . ASP A 1 266 ? 10.656 -32.031 -9.375 1 92.81 266 ASP A C 1
ATOM 1962 O O . ASP A 1 266 ? 10.203 -33.031 -9.961 1 92.81 266 ASP A O 1
ATOM 1966 N N . GLY A 1 267 ? 10.492 -31.812 -8.062 1 92.25 267 GLY A N 1
ATOM 1967 C CA . GLY A 1 267 ? 9.586 -32.625 -7.266 1 92.25 267 GLY A CA 1
ATOM 1968 C C . GLY A 1 267 ? 10.188 -33.938 -6.836 1 92.25 267 GLY A C 1
ATOM 1969 O O . GLY A 1 267 ? 9.508 -34.781 -6.23 1 92.25 267 GLY A O 1
ATOM 1970 N N . LYS A 1 268 ? 11.43 -34.188 -7.102 1 93.38 268 LYS A N 1
ATOM 1971 C CA . LYS A 1 268 ? 12.023 -35.531 -6.883 1 93.38 268 LYS A CA 1
ATOM 1972 C C . LYS A 1 268 ? 12.742 -35.594 -5.539 1 93.38 268 LYS A C 1
ATOM 1974 O O . LYS A 1 268 ? 12.914 -36.656 -4.969 1 93.38 268 LYS A O 1
ATOM 1979 N N . GLY A 1 269 ? 13.18 -34.438 -5.148 1 94.94 269 GLY A N 1
ATOM 1980 C CA . GLY A 1 269 ? 13.867 -34.344 -3.871 1 94.94 269 GLY A CA 1
ATOM 1981 C C . GLY A 1 269 ? 13.117 -33.531 -2.846 1 94.94 269 GLY A C 1
ATOM 1982 O O . GLY A 1 269 ? 12.016 -33.031 -3.117 1 94.94 269 GLY A O 1
ATOM 1983 N N . MET A 1 270 ? 13.766 -33.531 -1.643 1 96.25 270 MET A N 1
ATOM 1984 C CA . MET A 1 270 ? 13.164 -32.75 -0.567 1 96.25 270 MET A CA 1
ATOM 1985 C C . MET A 1 270 ? 14.203 -31.875 0.127 1 96.25 270 MET A C 1
ATOM 1987 O O . MET A 1 270 ? 15.359 -32.281 0.289 1 96.25 270 MET A O 1
ATOM 1991 N N . LEU A 1 271 ? 13.781 -30.734 0.491 1 97.12 271 LEU A N 1
ATOM 1992 C CA . LEU A 1 271 ? 14.594 -29.875 1.342 1 97.12 271 LEU A CA 1
ATOM 1993 C C . LEU A 1 271 ? 14.258 -30.078 2.812 1 97.12 271 LEU A C 1
ATOM 1995 O O . LEU A 1 271 ? 13.156 -30.516 3.145 1 97.12 271 LEU A O 1
ATOM 1999 N N . PRO A 1 272 ? 15.242 -29.844 3.719 1 96.25 272 PRO A N 1
ATOM 2000 C CA . PRO A 1 272 ? 14.914 -29.859 5.145 1 96.25 272 PRO A CA 1
ATOM 2001 C C . PRO A 1 272 ? 13.953 -28.75 5.551 1 96.25 272 PRO A C 1
ATOM 2003 O O . PRO A 1 272 ? 13.758 -27.797 4.797 1 96.25 272 PRO A O 1
ATOM 2006 N N . PRO A 1 273 ? 13.344 -28.922 6.715 1 94.44 273 PRO A N 1
ATOM 2007 C CA . PRO A 1 273 ? 12.523 -27.812 7.211 1 94.44 273 PRO A CA 1
ATOM 2008 C C . PRO A 1 273 ? 13.305 -26.516 7.305 1 94.44 273 PRO A C 1
ATOM 2010 O O . PRO A 1 273 ? 14.492 -26.516 7.625 1 94.44 273 PRO A O 1
ATOM 2013 N N . PRO A 1 274 ? 12.562 -25.469 7.012 1 93.5 274 PRO A N 1
ATOM 2014 C CA . PRO A 1 274 ? 13.273 -24.203 7.062 1 93.5 274 PRO A CA 1
ATOM 2015 C C . PRO A 1 274 ? 13.703 -23.812 8.477 1 93.5 274 PRO A C 1
ATOM 2017 O O . PRO A 1 274 ? 13.055 -24.203 9.445 1 93.5 274 PRO A O 1
ATOM 2020 N N . VAL A 1 275 ? 14.75 -23.109 8.547 1 90.75 275 VAL A N 1
ATOM 2021 C CA . VAL A 1 275 ? 15.227 -22.5 9.781 1 90.75 275 VAL A CA 1
ATOM 2022 C C . VAL A 1 275 ? 15.023 -20.984 9.727 1 90.75 275 VAL A C 1
ATOM 2024 O O . VAL A 1 275 ? 15.492 -20.328 8.789 1 90.75 275 VAL A O 1
ATOM 2027 N N . ILE A 1 276 ? 14.273 -20.469 10.703 1 91.19 276 ILE A N 1
ATOM 2028 C CA . ILE A 1 276 ? 14.07 -19.031 10.742 1 91.19 276 ILE A CA 1
ATOM 2029 C C . ILE A 1 276 ? 15.305 -18.344 11.328 1 91.19 276 ILE A C 1
ATOM 2031 O O . ILE A 1 276 ? 15.664 -18.578 12.484 1 91.19 276 ILE A O 1
ATOM 2035 N N . PRO A 1 277 ? 15.844 -17.562 10.547 1 87.81 277 PRO A N 1
ATOM 2036 C CA . PRO A 1 277 ? 17.047 -16.922 11.078 1 87.81 277 PRO A CA 1
ATOM 2037 C C . PRO A 1 277 ? 16.734 -15.891 12.164 1 87.81 277 PRO A C 1
ATOM 2039 O O . PRO A 1 277 ? 15.625 -15.352 12.203 1 87.81 277 PRO A O 1
ATOM 2042 N N . SER A 1 278 ? 17.781 -15.539 12.906 1 83.88 278 SER A N 1
ATOM 2043 C CA . SER A 1 278 ? 17.609 -14.586 14 1 83.88 278 SER A CA 1
ATOM 2044 C C . SER A 1 278 ? 17.375 -13.172 13.469 1 83.88 278 SER A C 1
ATOM 2046 O O . SER A 1 278 ? 16.797 -12.328 14.164 1 83.88 278 SER A O 1
ATOM 2048 N N . TRP A 1 279 ? 17.781 -13.023 12.25 1 80.38 279 TRP A N 1
ATOM 2049 C CA . TRP A 1 279 ? 17.688 -11.68 11.695 1 80.38 279 TRP A CA 1
ATOM 2050 C C . TRP A 1 279 ? 16.359 -11.5 10.945 1 80.38 279 TRP A C 1
ATOM 2052 O O . TRP A 1 279 ? 16.125 -10.453 10.344 1 80.38 279 TRP A O 1
ATOM 2062 N N . ALA A 1 280 ? 15.594 -12.555 10.992 1 85.75 280 ALA A N 1
ATOM 2063 C CA . ALA A 1 280 ? 14.297 -12.453 10.336 1 85.75 280 ALA A CA 1
ATOM 2064 C C . ALA A 1 280 ? 13.477 -11.305 10.906 1 85.75 280 ALA A C 1
ATOM 2066 O O . ALA A 1 280 ? 13.594 -10.977 12.086 1 85.75 280 ALA A O 1
ATOM 2067 N N . HIS A 1 281 ? 12.711 -10.695 10.078 1 87.12 281 HIS A N 1
ATOM 2068 C CA . HIS A 1 281 ? 11.875 -9.57 10.492 1 87.12 281 HIS A CA 1
ATOM 2069 C C . HIS A 1 281 ? 11.055 -9.922 11.734 1 87.12 281 HIS A C 1
ATOM 2071 O O . HIS A 1 281 ? 10.375 -10.945 11.758 1 87.12 281 HIS A O 1
ATOM 2077 N N . PRO A 1 282 ? 11.07 -9.102 12.688 1 81.94 282 PRO A N 1
ATOM 2078 C CA . PRO A 1 282 ? 10.406 -9.422 13.953 1 81.94 282 PRO A CA 1
ATOM 2079 C C . PRO A 1 282 ? 8.883 -9.469 13.82 1 81.94 282 PRO A C 1
ATOM 2081 O O . PRO A 1 282 ? 8.203 -10.039 14.68 1 81.94 282 PRO A O 1
ATOM 2084 N N . GLY A 1 283 ? 8.391 -8.812 12.859 1 82.38 283 GLY A N 1
ATOM 2085 C CA . GLY A 1 283 ? 6.957 -8.852 12.625 1 82.38 283 GLY A CA 1
ATOM 2086 C C . GLY A 1 283 ? 6.465 -10.203 12.141 1 82.38 283 GLY A C 1
ATOM 2087 O O . GLY A 1 283 ? 5.258 -10.445 12.07 1 82.38 283 GLY A O 1
ATOM 2088 N N . LEU A 1 284 ? 7.316 -11.039 11.695 1 84.31 284 LEU A N 1
ATOM 2089 C CA . LEU A 1 284 ? 6.938 -12.367 11.227 1 84.31 284 LEU A CA 1
ATOM 2090 C C . LEU A 1 284 ? 6.883 -13.359 12.383 1 84.31 284 LEU A C 1
ATOM 2092 O O . LEU A 1 284 ? 7.852 -13.5 13.133 1 84.31 284 LEU A O 1
ATOM 2096 N N . SER A 1 285 ? 5.992 -12.836 13.469 1 63.41 285 SER A N 1
ATOM 2097 C CA . SER A 1 285 ? 5.957 -13.664 14.664 1 63.41 285 SER A CA 1
ATOM 2098 C C . SER A 1 285 ? 5.832 -15.148 14.312 1 63.41 285 SER A C 1
ATOM 2100 O O . SER A 1 285 ? 5.262 -15.492 13.273 1 63.41 285 SER A O 1
ATOM 2102 N N . HIS A 1 286 ? 6.562 -15.906 15 1 52.16 286 HIS A N 1
ATOM 2103 C CA . HIS A 1 286 ? 6.578 -17.359 14.984 1 52.16 286 HIS A CA 1
ATOM 2104 C C . HIS A 1 286 ? 5.188 -17.938 15.258 1 52.16 286 HIS A C 1
ATOM 2106 O O . HIS A 1 286 ? 4.922 -19.094 14.969 1 52.16 286 HIS A O 1
ATOM 2112 N N . ASP A 1 287 ? 4.379 -17.156 16.016 1 44.69 287 ASP A N 1
ATOM 2113 C CA . ASP A 1 287 ? 3.166 -17.828 16.469 1 44.69 287 ASP A CA 1
ATOM 2114 C C . ASP A 1 287 ? 2.131 -17.906 15.344 1 44.69 287 ASP A C 1
ATOM 2116 O O . ASP A 1 287 ? 1.408 -16.938 15.102 1 44.69 287 ASP A O 1
ATOM 2120 N N . LEU A 1 288 ? 2.379 -18.453 14.297 1 41.84 288 LEU A N 1
ATOM 2121 C CA . LEU A 1 288 ? 1.674 -18.781 13.062 1 41.84 288 LEU A CA 1
ATOM 2122 C C . LEU A 1 288 ? 0.245 -19.219 13.359 1 41.84 288 LEU A C 1
ATOM 2124 O O . LEU A 1 288 ? -0.466 -19.672 12.453 1 41.84 288 LEU A O 1
ATOM 2128 N N . SER A 1 289 ? -0.199 -19.438 14.586 1 35.69 289 SER A N 1
ATOM 2129 C CA . SER A 1 289 ? -1.515 -20.031 14.797 1 35.69 289 SER A CA 1
ATOM 2130 C C . SER A 1 289 ? -2.627 -19.078 14.383 1 35.69 289 SER A C 1
ATOM 2132 O O . SER A 1 289 ? -3.799 -19.453 14.352 1 35.69 289 SER A O 1
ATOM 2134 N N . ALA A 1 290 ? -2.512 -17.828 14.625 1 34.16 290 ALA A N 1
ATOM 2135 C CA . ALA A 1 290 ? -3.736 -17.047 14.5 1 34.16 290 ALA A CA 1
ATOM 2136 C C . ALA A 1 290 ? -4.098 -16.812 13.039 1 34.16 290 ALA A C 1
ATOM 2138 O O . ALA A 1 290 ? -5.094 -16.156 12.727 1 34.16 290 ALA A O 1
ATOM 2139 N N . SER A 1 291 ? -3.133 -16.516 12.07 1 31.16 291 SER A N 1
ATOM 2140 C CA . SER A 1 291 ? -3.717 -16.047 10.82 1 31.16 291 SER A CA 1
ATOM 2141 C C . SER A 1 291 ? -4.402 -17.188 10.07 1 31.16 291 SER A C 1
ATOM 2143 O O . SER A 1 291 ? -3.869 -18.297 9.992 1 31.16 291 SER A O 1
ATOM 2145 N N . MET B 1 1 ? -0.059 29.344 31.516 1 31.56 1 MET B N 1
ATOM 2146 C CA . MET B 1 1 ? 0.554 29.562 30.203 1 31.56 1 MET B CA 1
ATOM 2147 C C . MET B 1 1 ? -0.296 28.953 29.094 1 31.56 1 MET B C 1
ATOM 2149 O O . MET B 1 1 ? -0.62 27.766 29.125 1 31.56 1 MET B O 1
ATOM 2153 N N . THR B 1 2 ? -1.236 29.484 28.516 1 41.75 2 THR B N 1
ATOM 2154 C CA . THR B 1 2 ? -2.408 29 27.797 1 41.75 2 THR B CA 1
ATOM 2155 C C . THR B 1 2 ? -2.006 27.984 26.734 1 41.75 2 THR B C 1
ATOM 2157 O O . THR B 1 2 ? -0.94 28.094 26.125 1 41.75 2 THR B O 1
ATOM 2160 N N . ALA B 1 3 ? -2.412 26.609 26.844 1 54.03 3 ALA B N 1
ATOM 2161 C CA . ALA B 1 3 ? -2.141 25.297 26.25 1 54.03 3 ALA B CA 1
ATOM 2162 C C . ALA B 1 3 ? -2.057 25.391 24.734 1 54.03 3 ALA B C 1
ATOM 2164 O O . ALA B 1 3 ? -1.99 24.375 24.047 1 54.03 3 ALA B O 1
ATOM 2165 N N . HIS B 1 4 ? -2.162 26.703 24.156 1 72.25 4 HIS B N 1
ATOM 2166 C CA . HIS B 1 4 ? -2.113 27.031 22.734 1 72.25 4 HIS B CA 1
ATOM 2167 C C . HIS B 1 4 ? -0.73 27.531 22.344 1 72.25 4 HIS B C 1
ATOM 2169 O O . HIS B 1 4 ? 0.052 27.953 23.203 1 72.25 4 HIS B O 1
ATOM 2175 N N . GLY B 1 5 ? -0.254 27.25 21.141 1 90.94 5 GLY B N 1
ATOM 2176 C CA . GLY B 1 5 ? 0.975 27.781 20.578 1 90.94 5 GLY B CA 1
ATOM 2177 C C . GLY B 1 5 ? 1.977 26.703 20.203 1 90.94 5 GLY B C 1
ATOM 2178 O O . GLY B 1 5 ? 3.178 26.969 20.125 1 90.94 5 GLY B O 1
ATOM 2179 N N . LYS B 1 6 ? 1.43 25.516 20.125 1 94.25 6 LYS B N 1
ATOM 2180 C CA . LYS B 1 6 ? 2.303 24.391 19.844 1 94.25 6 LYS B CA 1
ATOM 2181 C C . LYS B 1 6 ? 3 24.562 18.5 1 94.25 6 LYS B C 1
ATOM 2183 O O . LYS B 1 6 ? 4.062 23.984 18.266 1 94.25 6 LYS B O 1
ATOM 2188 N N . LEU B 1 7 ? 2.414 25.453 17.641 1 98.06 7 LEU B N 1
ATOM 2189 C CA . LEU B 1 7 ? 2.967 25.594 16.297 1 98.06 7 LEU B CA 1
ATOM 2190 C C . LEU B 1 7 ? 3.355 27.047 16.016 1 98.06 7 LEU B C 1
ATOM 2192 O O . LEU B 1 7 ? 3.377 27.484 14.859 1 98.06 7 LEU B O 1
ATOM 2196 N N . THR B 1 8 ? 3.557 27.781 17.125 1 97.69 8 THR B N 1
ATOM 2197 C CA . THR B 1 8 ? 3.955 29.172 16.953 1 97.69 8 THR B CA 1
ATOM 2198 C C . THR B 1 8 ? 5.211 29.281 16.094 1 97.69 8 THR B C 1
ATOM 2200 O O . THR B 1 8 ? 6.203 28.594 16.359 1 97.69 8 THR B O 1
ATOM 2203 N N . GLY B 1 9 ? 5.105 30.047 15.039 1 97.19 9 GLY B N 1
ATOM 2204 C CA . GLY B 1 9 ? 6.25 30.297 14.18 1 97.19 9 GLY B CA 1
ATOM 2205 C C . GLY B 1 9 ? 6.434 29.25 13.102 1 97.19 9 GLY B C 1
ATOM 2206 O O . GLY B 1 9 ? 7.328 29.375 12.266 1 97.19 9 GLY B O 1
ATOM 2207 N N . LYS B 1 10 ? 5.633 28.266 13.086 1 98.56 10 LYS B N 1
ATOM 2208 C CA . LYS B 1 10 ? 5.742 27.203 12.086 1 98.56 10 LYS B CA 1
ATOM 2209 C C . LYS B 1 10 ? 4.918 27.547 10.844 1 98.56 10 LYS B C 1
ATOM 2211 O O . LYS B 1 10 ? 3.916 28.266 10.938 1 98.56 10 LYS B O 1
ATOM 2216 N N . ILE B 1 11 ? 5.348 27.094 9.734 1 98.88 11 ILE B N 1
ATOM 2217 C CA . ILE B 1 11 ? 4.648 27.234 8.461 1 98.88 11 ILE B CA 1
ATOM 2218 C C . ILE B 1 11 ? 4.176 25.875 7.969 1 98.88 11 ILE B C 1
ATOM 2220 O O . ILE B 1 11 ? 4.984 24.953 7.789 1 98.88 11 ILE B O 1
ATOM 2224 N N . ALA B 1 12 ? 2.875 25.719 7.746 1 98.94 12 ALA B N 1
ATOM 2225 C CA . ALA B 1 12 ? 2.293 24.453 7.328 1 98.94 12 ALA B CA 1
ATOM 2226 C C . ALA B 1 12 ? 1.636 24.578 5.957 1 98.94 12 ALA B C 1
ATOM 2228 O O . ALA B 1 12 ? 0.823 25.484 5.73 1 98.94 12 ALA B O 1
ATOM 2229 N N . LEU B 1 13 ? 2.031 23.734 5.012 1 98.94 13 LEU B N 1
ATOM 2230 C CA . LEU B 1 13 ? 1.303 23.547 3.76 1 98.94 13 LEU B CA 1
ATOM 2231 C C . LEU B 1 13 ? 0.283 22.422 3.887 1 98.94 13 LEU B C 1
ATOM 2233 O O . LEU B 1 13 ? 0.651 21.266 4.133 1 98.94 13 LEU B O 1
ATOM 2237 N N . VAL B 1 14 ? -1 22.719 3.762 1 98.94 14 VAL B N 1
ATOM 2238 C CA . VAL B 1 14 ? -2.078 21.75 3.873 1 98.94 14 VAL B CA 1
ATOM 2239 C C . VAL B 1 14 ? -2.787 21.609 2.527 1 98.94 14 VAL B C 1
ATOM 2241 O O . VAL B 1 14 ? -3.373 22.562 2.023 1 98.94 14 VAL B O 1
ATOM 2244 N N . THR B 1 15 ? -2.736 20.422 1.975 1 98.81 15 THR B N 1
ATOM 2245 C CA . THR B 1 15 ? -3.402 20.188 0.697 1 98.81 15 THR B CA 1
ATOM 2246 C C . THR B 1 15 ? -4.844 19.734 0.913 1 98.81 15 THR B C 1
ATOM 2248 O O . THR B 1 15 ? -5.16 19.125 1.934 1 98.81 15 THR B O 1
ATOM 2251 N N . GLY B 1 16 ? -5.668 20.031 -0.111 1 97.12 16 GLY B N 1
ATOM 2252 C CA . GLY B 1 16 ? -7.082 19.703 0.02 1 97.12 16 GLY B CA 1
ATOM 2253 C C . GLY B 1 16 ? -7.762 20.469 1.147 1 97.12 16 GLY B C 1
ATOM 2254 O O . GLY B 1 16 ? -8.539 19.891 1.906 1 97.12 16 GLY B O 1
ATOM 2255 N N . ALA B 1 17 ? -7.488 21.734 1.264 1 97.94 17 ALA B N 1
ATOM 2256 C CA . ALA B 1 17 ? -7.84 22.469 2.477 1 97.94 17 ALA B CA 1
ATOM 2257 C C . ALA B 1 17 ? -9.086 23.328 2.26 1 97.94 17 ALA B C 1
ATOM 2259 O O . ALA B 1 17 ? -9.422 24.156 3.1 1 97.94 17 ALA B O 1
ATOM 2260 N N . SER B 1 18 ? -9.797 23.141 1.134 1 96.5 18 SER B N 1
ATOM 2261 C CA . SER B 1 18 ? -10.961 23.969 0.861 1 96.5 18 SER B CA 1
ATOM 2262 C C . SER B 1 18 ? -12.18 23.484 1.647 1 96.5 18 SER B C 1
ATOM 2264 O O . SER B 1 18 ? -13.172 24.203 1.76 1 96.5 18 SER B O 1
ATOM 2266 N N . ARG B 1 19 ? -12.156 22.281 2.104 1 93.56 19 ARG B N 1
ATOM 2267 C CA . ARG B 1 19 ? -13.258 21.703 2.871 1 93.56 19 ARG B CA 1
ATOM 2268 C C . ARG B 1 19 ? -12.805 20.484 3.66 1 93.56 19 ARG B C 1
ATOM 2270 O O . ARG B 1 19 ? -11.625 20.125 3.641 1 93.56 19 ARG B O 1
ATOM 2277 N N . GLY B 1 20 ? -13.656 19.953 4.465 1 93.5 20 GLY B N 1
ATOM 2278 C CA . GLY B 1 20 ? -13.484 18.656 5.09 1 93.5 20 GLY B CA 1
ATOM 2279 C C . GLY B 1 20 ? -12.32 18.609 6.059 1 93.5 20 GLY B C 1
ATOM 2280 O O . GLY B 1 20 ? -12.117 19.531 6.84 1 93.5 20 GLY B O 1
ATOM 2281 N N . ILE B 1 21 ? -11.664 17.5 6.039 1 95.88 21 ILE B N 1
ATOM 2282 C CA . ILE B 1 21 ? -10.594 17.203 6.988 1 95.88 21 ILE B CA 1
ATOM 2283 C C . ILE B 1 21 ? -9.453 18.203 6.797 1 95.88 21 ILE B C 1
ATOM 2285 O O . ILE B 1 21 ? -8.898 18.719 7.773 1 95.88 21 ILE B O 1
ATOM 2289 N N . GLY B 1 22 ? -9.102 18.516 5.543 1 97.44 22 GLY B N 1
ATOM 2290 C CA . GLY B 1 22 ? -8.039 19.469 5.266 1 97.44 22 GLY B CA 1
ATOM 2291 C C . GLY B 1 22 ? -8.305 20.844 5.859 1 97.44 22 GLY B C 1
ATOM 2292 O O . GLY B 1 22 ? -7.414 21.453 6.461 1 97.44 22 GLY B O 1
ATOM 2293 N N . ARG B 1 23 ? -9.5 21.328 5.695 1 97.38 23 ARG B N 1
ATOM 2294 C CA . ARG B 1 23 ? -9.867 22.609 6.289 1 97.38 23 ARG B CA 1
ATOM 2295 C C . ARG B 1 23 ? -9.773 22.547 7.812 1 97.38 23 ARG B C 1
ATOM 2297 O O . ARG B 1 23 ? -9.281 23.484 8.445 1 97.38 23 ARG B O 1
ATOM 2304 N N . ALA B 1 24 ? -10.242 21.469 8.383 1 97.62 24 ALA B N 1
ATOM 2305 C CA . ALA B 1 24 ? -10.227 21.328 9.836 1 97.62 24 ALA B CA 1
ATOM 2306 C C . ALA B 1 24 ? -8.797 21.344 10.367 1 97.62 24 ALA B C 1
ATOM 2308 O O . ALA B 1 24 ? -8.516 22 11.383 1 97.62 24 ALA B O 1
ATOM 2309 N N . ILE B 1 25 ? -7.895 20.641 9.695 1 98.56 25 ILE B N 1
ATOM 2310 C CA . ILE B 1 25 ? -6.492 20.625 10.094 1 98.56 25 ILE B CA 1
ATOM 2311 C C . ILE B 1 25 ? -5.91 22.031 9.977 1 98.56 25 ILE B C 1
ATOM 2313 O O . ILE B 1 25 ? -5.246 22.516 10.898 1 98.56 25 ILE B O 1
ATOM 2317 N N . ALA B 1 26 ? -6.199 22.688 8.867 1 98.81 26 ALA B N 1
ATOM 2318 C CA . ALA B 1 26 ? -5.707 24.047 8.641 1 98.81 26 ALA B CA 1
ATOM 2319 C C . ALA B 1 26 ? -6.16 24.984 9.758 1 98.81 26 ALA B C 1
ATOM 2321 O O . ALA B 1 26 ? -5.355 25.734 10.305 1 98.81 26 ALA B O 1
ATOM 2322 N N . GLN B 1 27 ? -7.414 24.922 10.094 1 98.19 27 GLN B N 1
ATOM 2323 C CA . GLN B 1 27 ? -7.98 25.766 11.141 1 98.19 27 GLN B CA 1
ATOM 2324 C C . GLN B 1 27 ? -7.305 25.516 12.484 1 98.19 27 GLN B C 1
ATOM 2326 O O . GLN B 1 27 ? -6.875 26.469 13.148 1 98.19 27 GLN B O 1
ATOM 2331 N N . ARG B 1 28 ? -7.207 24.281 12.836 1 97.75 28 ARG B N 1
ATOM 2332 C CA . ARG B 1 28 ? -6.664 23.938 14.141 1 97.75 28 ARG B CA 1
ATOM 2333 C C . ARG B 1 28 ? -5.188 24.312 14.242 1 97.75 28 ARG B C 1
ATOM 2335 O O . ARG B 1 28 ? -4.738 24.797 15.281 1 97.75 28 ARG B O 1
ATOM 2342 N N . PHE B 1 29 ? -4.375 24.031 13.164 1 98.69 29 PHE B N 1
ATOM 2343 C CA . PHE B 1 29 ? -2.963 24.406 13.148 1 98.69 29 PHE B CA 1
ATOM 2344 C C . PHE B 1 29 ? -2.799 25.922 13.281 1 98.69 29 PHE B C 1
ATOM 2346 O O . PHE B 1 29 ? -1.926 26.391 14.016 1 98.69 29 PHE B O 1
ATOM 2353 N N . ALA B 1 30 ? -3.68 26.688 12.656 1 98.56 30 ALA B N 1
ATOM 2354 C CA . ALA B 1 30 ? -3.611 28.156 12.719 1 98.56 30 ALA B CA 1
ATOM 2355 C C . ALA B 1 30 ? -3.904 28.656 14.125 1 98.56 30 ALA B C 1
ATOM 2357 O O . ALA B 1 30 ? -3.254 29.578 14.609 1 98.56 30 ALA B O 1
ATOM 2358 N N . VAL B 1 31 ? -4.863 28.016 14.742 1 97.25 31 VAL B N 1
ATOM 2359 C CA . VAL B 1 31 ? -5.219 28.359 16.109 1 97.25 31 VAL B CA 1
ATOM 2360 C C . VAL B 1 31 ? -4.02 28.141 17.031 1 97.25 31 VAL B C 1
ATOM 2362 O O . VAL B 1 31 ? -3.828 28.875 18 1 97.25 31 VAL B O 1
ATOM 2365 N N . GLU B 1 32 ? -3.195 27.203 16.688 1 97.56 32 GLU B N 1
ATOM 2366 C CA . GLU B 1 32 ? -2.027 26.875 17.484 1 97.56 32 GLU B CA 1
ATOM 2367 C C . GLU B 1 32 ? -0.821 27.719 17.094 1 97.56 32 GLU B C 1
ATOM 2369 O O . GLU B 1 32 ? 0.29 27.484 17.578 1 97.56 32 GLU B O 1
ATOM 2374 N N . GLY B 1 33 ? -1.015 28.656 16.125 1 98.06 33 GLY B N 1
ATOM 2375 C CA . GLY B 1 33 ? 0.002 29.656 15.883 1 98.06 33 GLY B CA 1
ATOM 2376 C C . GLY B 1 33 ? 0.705 29.5 14.547 1 98.06 33 GLY B C 1
ATOM 2377 O O . GLY B 1 33 ? 1.536 30.328 14.172 1 98.06 33 GLY B O 1
ATOM 2378 N N . ALA B 1 34 ? 0.378 28.516 13.789 1 98.69 34 ALA B N 1
ATOM 2379 C CA . ALA B 1 34 ? 1.029 28.297 12.5 1 98.69 34 ALA B CA 1
ATOM 2380 C C . ALA B 1 34 ? 0.535 29.297 11.461 1 98.69 34 ALA B C 1
ATOM 2382 O O . ALA B 1 34 ? -0.622 29.719 11.5 1 98.69 34 ALA B O 1
ATOM 2383 N N . LEU B 1 35 ? 1.419 29.656 10.617 1 98.88 35 LEU B N 1
ATOM 2384 C CA . LEU B 1 35 ? 0.989 30.188 9.328 1 98.88 35 LEU B CA 1
ATOM 2385 C C . LEU B 1 35 ? 0.646 29.047 8.367 1 98.88 35 LEU B C 1
ATOM 2387 O O . LEU B 1 35 ? 1.513 28.25 8.016 1 98.88 35 LEU B O 1
ATOM 2391 N N . VAL B 1 36 ? -0.615 29.031 7.934 1 98.94 36 VAL B N 1
ATOM 2392 C CA . VAL B 1 36 ? -1.057 27.922 7.094 1 98.94 36 VAL B CA 1
ATOM 2393 C C . VAL B 1 36 ? -1.145 28.375 5.641 1 98.94 36 VAL B C 1
ATOM 2395 O O . VAL B 1 36 ? -1.77 29.391 5.34 1 98.94 36 VAL B O 1
ATOM 2398 N N . VAL B 1 37 ? -0.463 27.688 4.766 1 98.94 37 VAL B N 1
ATOM 2399 C CA . VAL B 1 37 ? -0.72 27.781 3.332 1 98.94 37 VAL B CA 1
ATOM 2400 C C . VAL B 1 37 ? -1.727 26.719 2.916 1 98.94 37 VAL B C 1
ATOM 2402 O O . VAL B 1 37 ? -1.392 25.531 2.85 1 98.94 37 VAL B O 1
ATOM 2405 N N . ALA B 1 38 ? -2.947 27.172 2.656 1 98.88 38 ALA B N 1
ATOM 2406 C CA . ALA B 1 38 ? -4.02 26.266 2.252 1 98.88 38 ALA B CA 1
ATOM 2407 C C . ALA B 1 38 ? -4.078 26.141 0.732 1 98.88 38 ALA B C 1
ATOM 2409 O O . ALA B 1 38 ? -4.102 27.141 0.014 1 98.88 38 ALA B O 1
ATOM 2410 N N . THR B 1 39 ? -4.094 24.891 0.242 1 98.81 39 THR B N 1
ATOM 2411 C CA . THR B 1 39 ? -4.168 24.703 -1.202 1 98.81 39 THR B CA 1
ATOM 2412 C C . THR B 1 39 ? -5.301 23.75 -1.562 1 98.81 39 THR B C 1
ATOM 2414 O O . THR B 1 39 ? -5.617 22.828 -0.797 1 98.81 39 THR B O 1
ATOM 2417 N N . ALA B 1 40 ? -5.938 23.953 -2.59 1 98.12 40 ALA B N 1
ATOM 2418 C CA . ALA B 1 40 ? -6.992 23.188 -3.246 1 98.12 40 ALA B CA 1
ATOM 2419 C C . ALA B 1 40 ? -7.27 23.719 -4.648 1 98.12 40 ALA B C 1
ATOM 2421 O O . ALA B 1 40 ? -6.652 24.688 -5.082 1 98.12 40 ALA B O 1
ATOM 2422 N N . ARG B 1 41 ? -8.211 23.109 -5.324 1 95.38 41 ARG B N 1
ATOM 2423 C CA . ARG B 1 41 ? -8.5 23.5 -6.703 1 95.38 41 ARG B CA 1
ATOM 2424 C C . ARG B 1 41 ? -9.328 24.781 -6.75 1 95.38 41 ARG B C 1
ATOM 2426 O O . ARG B 1 41 ? -9.117 25.625 -7.625 1 95.38 41 ARG B O 1
ATOM 2433 N N . ARG B 1 42 ? -10.25 24.938 -5.699 1 93.75 42 ARG B N 1
ATOM 2434 C CA . ARG B 1 42 ? -11.211 26.031 -5.762 1 93.75 42 ARG B CA 1
ATOM 2435 C C . ARG B 1 42 ? -10.773 27.203 -4.895 1 93.75 42 ARG B C 1
ATOM 2437 O O . ARG B 1 42 ? -10.891 27.156 -3.668 1 93.75 42 ARG B O 1
ATOM 2444 N N . ALA B 1 43 ? -10.383 28.219 -5.508 1 96.44 43 ALA B N 1
ATOM 2445 C CA . ALA B 1 43 ? -9.898 29.406 -4.789 1 96.44 43 ALA B CA 1
ATOM 2446 C C . ALA B 1 43 ? -11.047 30.141 -4.109 1 96.44 43 ALA B C 1
ATOM 2448 O O . ALA B 1 43 ? -11.023 30.344 -2.893 1 96.44 43 ALA B O 1
ATOM 2449 N N . GLY B 1 44 ? -12 30.359 -4.848 1 95.75 44 GLY B N 1
ATOM 2450 C CA . GLY B 1 44 ? -13.109 31.172 -4.391 1 95.75 44 GLY B CA 1
ATOM 2451 C C . GLY B 1 44 ? -12.844 32.656 -4.527 1 95.75 44 GLY B C 1
ATOM 2452 O O . GLY B 1 44 ? -11.688 33.094 -4.613 1 95.75 44 GLY B O 1
ATOM 2453 N N . GLU B 1 45 ? -13.961 33.438 -4.52 1 94.38 45 GLU B N 1
ATOM 2454 C CA . GLU B 1 45 ? -13.867 34.875 -4.691 1 94.38 45 GLU B CA 1
ATOM 2455 C C . GLU B 1 45 ? -14.266 35.625 -3.416 1 94.38 45 GLU B C 1
ATOM 2457 O O . GLU B 1 45 ? -14.008 36.812 -3.275 1 94.38 45 GLU B O 1
ATOM 2462 N N . SER B 1 46 ? -14.867 34.844 -2.568 1 95.56 46 SER B N 1
ATOM 2463 C CA . SER B 1 46 ? -15.336 35.469 -1.319 1 95.56 46 SER B CA 1
ATOM 2464 C C . SER B 1 46 ? -15.266 34.469 -0.169 1 95.56 46 SER B C 1
ATOM 2466 O O . SER B 1 46 ? -15.336 33.25 -0.386 1 95.56 46 SER B O 1
ATOM 2468 N N . GLU B 1 47 ? -15.164 34.938 1.02 1 95.75 47 GLU B N 1
ATOM 2469 C CA . GLU B 1 47 ? -15.07 34.094 2.213 1 95.75 47 GLU B CA 1
ATOM 2470 C C . GLU B 1 47 ? -16.375 33.375 2.473 1 95.75 47 GLU B C 1
ATOM 2472 O O . GLU B 1 47 ? -16.422 32.438 3.264 1 95.75 47 GLU B O 1
ATOM 2477 N N . ASP B 1 48 ? -17.453 33.781 1.805 1 94.75 48 ASP B N 1
ATOM 2478 C CA . ASP B 1 48 ? -18.766 33.188 2.037 1 94.75 48 ASP B CA 1
ATOM 2479 C C . ASP B 1 48 ? -19.047 32.062 1.035 1 94.75 48 ASP B C 1
ATOM 2481 O O . ASP B 1 48 ? -20.094 31.406 1.108 1 94.75 48 ASP B O 1
ATOM 2485 N N . GLU B 1 49 ? -18.156 31.828 0.151 1 95.94 49 GLU B N 1
ATOM 2486 C CA . GLU B 1 49 ? -18.344 30.766 -0.837 1 95.94 49 GLU B CA 1
ATOM 2487 C C . GLU B 1 49 ? -17.953 29.406 -0.263 1 95.94 49 GLU B C 1
ATOM 2489 O O . GLU B 1 49 ? -16.781 29.156 0.011 1 95.94 49 GLU B O 1
ATOM 2494 N N . PRO B 1 50 ? -18.953 28.531 -0.194 1 93.88 50 PRO B N 1
ATOM 2495 C CA . PRO B 1 50 ? -18.672 27.25 0.466 1 93.88 50 PRO B CA 1
ATOM 2496 C C . PRO B 1 50 ? -17.719 26.375 -0.324 1 93.88 50 PRO B C 1
ATOM 2498 O O . PRO B 1 50 ? -17.75 26.359 -1.558 1 93.88 50 PRO B O 1
ATOM 2501 N N . GLY B 1 51 ? -16.891 25.703 0.417 1 94.69 51 GLY B N 1
ATOM 2502 C CA . GLY B 1 51 ? -16.031 24.703 -0.188 1 94.69 51 GLY B CA 1
ATOM 2503 C C . GLY B 1 51 ? -14.883 25.312 -0.975 1 94.69 51 GLY B C 1
ATOM 2504 O O . GLY B 1 51 ? -14.445 24.75 -1.981 1 94.69 51 GLY B O 1
ATOM 2505 N N . THR B 1 52 ? -14.508 26.5 -0.616 1 97.56 52 THR B N 1
ATOM 2506 C CA . THR B 1 52 ? -13.422 27.188 -1.312 1 97.56 52 THR B CA 1
ATOM 2507 C C . THR B 1 52 ? -12.281 27.516 -0.349 1 97.56 52 THR B C 1
ATOM 2509 O O . THR B 1 52 ? -12.461 27.453 0.87 1 97.56 52 THR B O 1
ATOM 2512 N N . LEU B 1 53 ? -11.125 27.844 -0.923 1 98.62 53 LEU B N 1
ATOM 2513 C CA . LEU B 1 53 ? -9.992 28.297 -0.121 1 98.62 53 LEU B CA 1
ATOM 2514 C C . LEU B 1 53 ? -10.312 29.625 0.57 1 98.62 53 LEU B C 1
ATOM 2516 O O . LEU B 1 53 ? -9.898 29.859 1.707 1 98.62 53 LEU B O 1
ATOM 2520 N N . ALA B 1 54 ? -11.055 30.469 -0.092 1 98.62 54 ALA B N 1
ATOM 2521 C CA . ALA B 1 54 ? -11.438 31.75 0.494 1 98.62 54 ALA B CA 1
ATOM 2522 C C . ALA B 1 54 ? -12.227 31.547 1.785 1 98.62 54 ALA B C 1
ATOM 2524 O O . ALA B 1 54 ? -12.016 32.281 2.77 1 98.62 54 ALA B O 1
ATOM 2525 N N . GLU B 1 55 ? -13.102 30.609 1.722 1 98 55 GLU B N 1
ATOM 2526 C CA . GLU B 1 55 ? -13.859 30.297 2.928 1 98 55 GLU B CA 1
ATOM 2527 C C . GLU B 1 55 ? -12.945 29.844 4.059 1 98 55 GLU B C 1
ATOM 2529 O O . GLU B 1 55 ? -13.062 30.312 5.191 1 98 55 GLU B O 1
ATOM 2534 N N . THR B 1 56 ? -12.023 28.938 3.725 1 98.25 56 THR B N 1
ATOM 2535 C CA . THR B 1 56 ? -11.094 28.406 4.719 1 98.25 56 THR B CA 1
ATOM 2536 C C . THR B 1 56 ? -10.242 29.516 5.312 1 98.25 56 THR B C 1
ATOM 2538 O O . THR B 1 56 ? -10.141 29.656 6.535 1 98.25 56 THR B O 1
ATOM 2541 N N . VAL B 1 57 ? -9.672 30.344 4.531 1 98.69 57 VAL B N 1
ATOM 2542 C CA . VAL B 1 57 ? -8.812 31.438 4.977 1 98.69 57 VAL B CA 1
ATOM 2543 C C . VAL B 1 57 ? -9.625 32.438 5.805 1 98.69 57 VAL B C 1
ATOM 2545 O O . VAL B 1 57 ? -9.156 32.906 6.836 1 98.69 57 VAL B O 1
ATOM 2548 N N . GLY B 1 58 ? -10.828 32.719 5.359 1 98.31 58 GLY B N 1
ATOM 2549 C CA . GLY B 1 58 ? -11.703 33.594 6.117 1 98.31 58 GLY B CA 1
ATOM 2550 C C . GLY B 1 58 ? -12.008 33.094 7.512 1 98.31 58 GLY B C 1
ATOM 2551 O O . GLY B 1 58 ? -11.945 33.844 8.484 1 98.31 58 GLY B O 1
ATOM 2552 N N . GLN B 1 59 ? -12.305 31.844 7.582 1 97.44 59 GLN B N 1
ATOM 2553 C CA . GLN B 1 59 ? -12.594 31.234 8.875 1 97.44 59 GLN B CA 1
ATOM 2554 C C . GLN B 1 59 ? -11.383 31.297 9.797 1 97.44 59 GLN B C 1
ATOM 2556 O O . GLN B 1 59 ? -11.516 31.625 10.984 1 97.44 59 GLN B O 1
ATOM 2561 N N . ILE B 1 60 ? -10.227 31 9.273 1 98.31 60 ILE B N 1
ATOM 2562 C CA . ILE B 1 60 ? -8.992 31.031 10.055 1 98.31 60 ILE B CA 1
ATOM 2563 C C . ILE B 1 60 ? -8.75 32.438 10.562 1 98.31 60 ILE B C 1
ATOM 2565 O O . ILE B 1 60 ? -8.445 32.656 11.742 1 98.31 60 ILE B O 1
ATOM 2569 N N . ARG B 1 61 ? -8.945 33.438 9.773 1 97.81 61 ARG B N 1
ATOM 2570 C CA . ARG B 1 61 ? -8.711 34.844 10.141 1 97.81 61 ARG B CA 1
ATOM 2571 C C . ARG B 1 61 ? -9.695 35.312 11.211 1 97.81 61 ARG B C 1
ATOM 2573 O O . ARG B 1 61 ? -9.312 36 12.148 1 97.81 61 ARG B O 1
ATOM 2580 N N . ARG B 1 62 ? -10.883 34.875 11.07 1 96.38 62 ARG B N 1
ATOM 2581 C CA . ARG B 1 62 ? -11.914 35.25 12.039 1 96.38 62 ARG B CA 1
ATOM 2582 C C . ARG B 1 62 ? -11.594 34.688 13.422 1 96.38 62 ARG B C 1
ATOM 2584 O O . ARG B 1 62 ? -11.992 35.25 14.438 1 96.38 62 ARG B O 1
ATOM 2591 N N . GLN B 1 63 ? -10.867 33.625 13.391 1 94.56 63 GLN B N 1
ATOM 2592 C CA . GLN B 1 63 ? -10.5 33 14.648 1 94.56 63 GLN B CA 1
ATOM 2593 C C . GLN B 1 63 ? -9.156 33.531 15.164 1 94.56 63 GLN B C 1
ATOM 2595 O O . GLN B 1 63 ? -8.625 33 16.156 1 94.56 63 GLN B O 1
ATOM 2600 N N . GLY B 1 64 ? -8.562 34.438 14.469 1 95.44 64 GLY B N 1
ATOM 2601 C CA . GLY B 1 64 ? -7.34 35.094 14.906 1 95.44 64 GLY B CA 1
ATOM 2602 C C . GLY B 1 64 ? -6.086 34.438 14.359 1 95.44 64 GLY B C 1
ATOM 2603 O O . GLY B 1 64 ? -4.973 34.75 14.789 1 95.44 64 GLY B O 1
ATOM 2604 N N . GLY B 1 65 ? -6.285 33.5 13.43 1 97.62 65 GLY B N 1
ATOM 2605 C CA . GLY B 1 65 ? -5.148 32.812 12.844 1 97.62 65 GLY B CA 1
ATOM 2606 C C . GLY B 1 65 ? -4.656 33.438 11.562 1 97.62 65 GLY B C 1
ATOM 2607 O O . GLY B 1 65 ? -5.168 34.5 11.141 1 97.62 65 GLY B O 1
ATOM 2608 N N . SER B 1 66 ? -3.609 32.844 11.016 1 98.5 66 SER B N 1
ATOM 2609 C CA . SER B 1 66 ? -3.002 33.312 9.773 1 98.5 66 SER B CA 1
ATOM 2610 C C . SER B 1 66 ? -3.008 32.25 8.703 1 98.5 66 SER B C 1
ATOM 2612 O O . SER B 1 66 ? -2.65 31.094 8.969 1 98.5 66 SER B O 1
ATOM 2614 N N . ALA B 1 67 ? -3.428 32.625 7.508 1 98.75 67 ALA B N 1
ATOM 2615 C CA . ALA B 1 67 ? -3.453 31.672 6.406 1 98.75 67 ALA B CA 1
ATOM 2616 C C . ALA B 1 67 ? -3.318 32.375 5.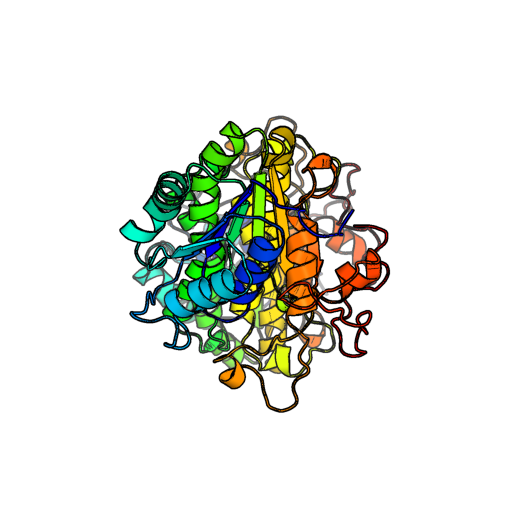062 1 98.75 67 ALA B C 1
ATOM 2618 O O . ALA B 1 67 ? -3.721 33.531 4.918 1 98.75 67 ALA B O 1
ATOM 2619 N N . ILE B 1 68 ? -2.725 31.703 4.133 1 98.56 68 ILE B N 1
ATOM 2620 C CA . ILE B 1 68 ? -2.584 32.094 2.734 1 98.56 68 ILE B CA 1
ATOM 2621 C C . ILE B 1 68 ? -3.27 31.062 1.841 1 98.56 68 ILE B C 1
ATOM 2623 O O . ILE B 1 68 ? -3.146 29.859 2.064 1 98.56 68 ILE B O 1
ATOM 2627 N N . ALA B 1 69 ? -4.074 31.578 0.896 1 98.69 69 ALA B N 1
ATOM 2628 C CA . ALA B 1 69 ? -4.656 30.688 -0.108 1 98.69 69 ALA B CA 1
ATOM 2629 C C . ALA B 1 69 ? -3.732 30.547 -1.314 1 98.69 69 ALA B C 1
ATOM 2631 O O . ALA B 1 69 ? -3.242 31.547 -1.852 1 98.69 69 ALA B O 1
ATOM 2632 N N . LEU B 1 70 ? -3.43 29.359 -1.708 1 98.62 70 LEU B N 1
ATOM 2633 C CA . LEU B 1 70 ? -2.635 29.047 -2.893 1 98.62 70 LEU B CA 1
ATOM 2634 C C . LEU B 1 70 ? -3.309 27.969 -3.73 1 98.62 70 LEU B C 1
ATOM 2636 O O . LEU B 1 70 ? -3.115 26.766 -3.486 1 98.62 70 LEU B O 1
ATOM 2640 N N . ALA B 1 71 ? -4.07 28.375 -4.742 1 98.5 71 ALA B N 1
ATOM 2641 C CA . ALA B 1 71 ? -4.84 27.438 -5.559 1 98.5 71 ALA B CA 1
ATOM 2642 C C . ALA B 1 71 ? -3.918 26.609 -6.441 1 98.5 71 ALA B C 1
ATOM 2644 O O . ALA B 1 71 ? -2.951 27.125 -7.008 1 98.5 71 ALA B O 1
ATOM 2645 N N . ALA B 1 72 ? -4.195 25.281 -6.512 1 98.38 72 ALA B N 1
ATOM 2646 C CA . ALA B 1 72 ? -3.447 24.375 -7.371 1 98.38 72 ALA B CA 1
ATOM 2647 C C . ALA B 1 72 ? -4.25 23.109 -7.656 1 98.38 72 ALA B C 1
ATOM 2649 O O . ALA B 1 72 ? -4.898 22.562 -6.762 1 98.38 72 ALA B O 1
ATOM 2650 N N . ASP B 1 73 ? -4.266 22.734 -8.898 1 97.88 73 ASP B N 1
ATOM 2651 C CA . ASP B 1 73 ? -4.73 21.406 -9.273 1 97.88 73 ASP B CA 1
ATOM 2652 C C . ASP B 1 73 ? -3.596 20.375 -9.219 1 97.88 73 ASP B C 1
ATOM 2654 O O . ASP B 1 73 ? -2.719 20.375 -10.086 1 97.88 73 ASP B O 1
ATOM 2658 N N . LEU B 1 74 ? -3.703 19.5 -8.242 1 97.69 74 LEU B N 1
ATOM 2659 C CA . LEU B 1 74 ? -2.588 18.594 -7.988 1 97.69 74 LEU B CA 1
ATOM 2660 C C . LEU B 1 74 ? -2.547 17.469 -9.023 1 97.69 74 LEU B C 1
ATOM 2662 O O . LEU B 1 74 ? -1.568 16.734 -9.102 1 97.69 74 LEU B O 1
ATOM 2666 N N . GLU B 1 75 ? -3.582 17.328 -9.844 1 95.75 75 GLU B N 1
ATOM 2667 C CA . GLU B 1 75 ? -3.547 16.375 -10.953 1 95.75 75 GLU B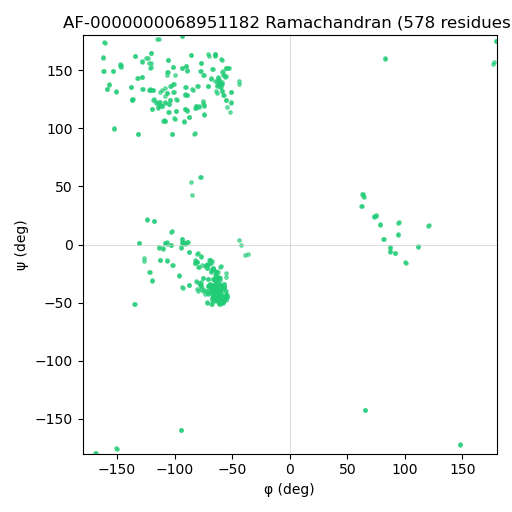 CA 1
ATOM 2668 C C . GLU B 1 75 ? -2.789 16.953 -12.148 1 95.75 75 GLU B C 1
ATOM 2670 O O . GLU B 1 75 ? -2.445 16.219 -13.078 1 95.75 75 GLU B O 1
ATOM 2675 N N . ASP B 1 76 ? -2.596 18.25 -12.086 1 97.56 76 ASP B N 1
ATOM 2676 C CA . ASP B 1 76 ? -1.785 18.922 -13.102 1 97.56 76 ASP B CA 1
ATOM 2677 C C . ASP B 1 76 ? -0.314 18.953 -12.695 1 97.56 76 ASP B C 1
ATOM 2679 O O . ASP B 1 76 ? 0.058 19.641 -11.742 1 97.56 76 ASP B O 1
ATOM 2683 N N . PRO B 1 77 ? 0.521 18.281 -13.461 1 97.12 77 PRO B N 1
ATOM 2684 C CA . PRO B 1 77 ? 1.926 18.172 -13.062 1 97.12 77 PRO B CA 1
ATOM 2685 C C . PRO B 1 77 ? 2.604 19.531 -12.914 1 97.12 77 PRO B C 1
ATOM 2687 O O . PRO B 1 77 ? 3.408 19.719 -12 1 97.12 77 PRO B O 1
ATOM 2690 N N . ALA B 1 78 ? 2.324 20.469 -13.719 1 96.94 78 ALA B N 1
ATOM 2691 C CA . ALA B 1 78 ? 2.963 21.781 -13.656 1 96.94 78 ALA B CA 1
ATOM 2692 C C . ALA B 1 78 ? 2.598 22.516 -12.367 1 96.94 78 ALA B C 1
ATOM 2694 O O . ALA B 1 78 ? 3.447 23.156 -11.75 1 96.94 78 ALA B O 1
ATOM 2695 N N . GLN B 1 79 ? 1.364 22.422 -11.93 1 98.12 79 GLN B N 1
ATOM 2696 C CA . GLN B 1 79 ? 0.909 23.062 -10.703 1 98.12 79 GLN B CA 1
ATOM 2697 C C . GLN B 1 79 ? 1.384 22.281 -9.477 1 98.12 79 GLN B C 1
ATOM 2699 O O . GLN B 1 79 ? 1.831 22.875 -8.492 1 98.12 79 GLN B O 1
ATOM 2704 N N . ARG B 1 80 ? 1.366 20.969 -9.594 1 98.06 80 ARG B N 1
ATOM 2705 C CA . ARG B 1 80 ? 1.76 20.094 -8.508 1 98.06 80 ARG B CA 1
ATOM 2706 C C . ARG B 1 80 ? 3.252 20.219 -8.211 1 98.06 80 ARG B C 1
ATOM 2708 O O . ARG B 1 80 ? 3.65 20.391 -7.059 1 98.06 80 ARG B O 1
ATOM 2715 N N . ASP B 1 81 ? 4.07 20.203 -9.273 1 96.88 81 ASP B N 1
ATOM 2716 C CA . ASP B 1 81 ? 5.516 20.062 -9.117 1 96.88 81 ASP B CA 1
ATOM 2717 C C . ASP B 1 81 ? 6.125 21.359 -8.562 1 96.88 81 ASP B C 1
ATOM 2719 O O . ASP B 1 81 ? 7.215 21.328 -7.984 1 96.88 81 ASP B O 1
ATOM 2723 N N . ASN B 1 82 ? 5.398 22.453 -8.656 1 97.44 82 ASN B N 1
ATOM 2724 C CA . ASN B 1 82 ? 5.918 23.734 -8.172 1 97.44 82 ASN B CA 1
ATOM 2725 C C . ASN B 1 82 ? 5.203 24.188 -6.898 1 97.44 82 ASN B C 1
ATOM 2727 O O . ASN B 1 82 ? 5.516 25.234 -6.344 1 97.44 82 ASN B O 1
ATOM 2731 N N . LEU B 1 83 ? 4.312 23.422 -6.422 1 98.75 83 LEU B N 1
ATOM 2732 C CA . LEU B 1 83 ? 3.455 23.844 -5.32 1 98.75 83 LEU B CA 1
ATOM 2733 C C . LEU B 1 83 ? 4.277 24.125 -4.062 1 98.75 83 LEU B C 1
ATOM 2735 O O . LEU B 1 83 ? 4.117 25.172 -3.43 1 98.75 83 LEU B O 1
ATOM 2739 N N . VAL B 1 84 ? 5.16 23.203 -3.703 1 98.88 84 VAL B N 1
ATOM 2740 C CA . VAL B 1 84 ? 5.918 23.312 -2.461 1 98.88 84 VAL B CA 1
ATOM 2741 C C . VAL B 1 84 ? 6.824 24.531 -2.512 1 98.88 84 VAL B C 1
ATOM 2743 O O . VAL B 1 84 ? 6.898 25.297 -1.548 1 98.88 84 VAL B O 1
ATOM 2746 N N . ALA B 1 85 ? 7.457 24.734 -3.635 1 98.62 85 ALA B N 1
ATOM 2747 C CA . ALA B 1 85 ? 8.312 25.891 -3.805 1 98.62 85 ALA B CA 1
ATOM 2748 C C . ALA B 1 85 ? 7.508 27.188 -3.715 1 98.62 85 ALA B C 1
ATOM 2750 O O . ALA B 1 85 ? 7.93 28.156 -3.064 1 98.62 85 ALA B O 1
ATOM 2751 N N . ARG B 1 86 ? 6.371 27.234 -4.359 1 98.75 86 ARG B N 1
ATOM 2752 C CA . ARG B 1 86 ? 5.508 28.406 -4.32 1 98.75 86 ARG B CA 1
ATOM 2753 C C . ARG B 1 86 ? 5.023 28.688 -2.902 1 98.75 86 ARG B C 1
ATOM 2755 O O . ARG B 1 86 ? 4.977 29.844 -2.471 1 98.75 86 ARG B O 1
ATOM 2762 N N . ALA B 1 87 ? 4.664 27.625 -2.211 1 98.88 87 ALA B N 1
ATOM 2763 C CA . ALA B 1 87 ? 4.211 27.766 -0.831 1 98.88 87 ALA B CA 1
ATOM 2764 C C . ALA B 1 87 ? 5.316 28.344 0.053 1 98.88 87 ALA B C 1
ATOM 2766 O O . ALA B 1 87 ? 5.082 29.266 0.837 1 98.88 87 ALA B O 1
ATOM 2767 N N . ALA B 1 88 ? 6.516 27.797 -0.093 1 98.75 88 ALA B N 1
ATOM 2768 C CA . ALA B 1 88 ? 7.656 28.25 0.7 1 98.75 88 ALA B CA 1
ATOM 2769 C C . ALA B 1 88 ? 7.988 29.703 0.401 1 98.75 88 ALA B C 1
ATOM 2771 O O . ALA B 1 88 ? 8.312 30.469 1.311 1 98.75 88 ALA B O 1
ATOM 2772 N N . SER B 1 89 ? 7.914 30.047 -0.852 1 98.69 89 SER B N 1
ATOM 2773 C CA . SER B 1 89 ? 8.188 31.422 -1.255 1 98.69 89 SER B CA 1
ATOM 2774 C C . SER B 1 89 ? 7.156 32.375 -0.671 1 98.69 89 SER B C 1
ATOM 2776 O O . SER B 1 89 ? 7.512 33.438 -0.148 1 98.69 89 SER B O 1
ATOM 2778 N N . ALA B 1 90 ? 5.93 32.031 -0.718 1 98.62 90 ALA B N 1
ATOM 2779 C CA . ALA B 1 90 ? 4.84 32.906 -0.247 1 98.62 90 ALA B CA 1
ATOM 2780 C C . ALA B 1 90 ? 4.898 33.094 1.268 1 98.62 90 ALA B C 1
ATOM 2782 O O . ALA B 1 90 ? 4.582 34.156 1.784 1 98.62 90 ALA B O 1
ATOM 2783 N N . ALA B 1 91 ? 5.301 32.031 1.97 1 98.62 91 ALA B N 1
ATOM 2784 C CA . ALA B 1 91 ? 5.199 32.031 3.428 1 98.62 91 ALA B CA 1
ATOM 2785 C C . ALA B 1 91 ? 6.555 32.312 4.074 1 98.62 91 ALA B C 1
ATOM 2787 O O . ALA B 1 91 ? 6.629 32.625 5.266 1 98.62 91 ALA B O 1
ATOM 2788 N N . GLY B 1 92 ? 7.629 32.156 3.35 1 98.19 92 GLY B N 1
ATOM 2789 C CA . GLY B 1 92 ? 8.969 32.375 3.865 1 98.19 92 GLY B CA 1
ATOM 2790 C C . GLY B 1 92 ? 9.633 31.125 4.387 1 98.19 92 GLY B C 1
ATOM 2791 O O . GLY B 1 92 ? 10.547 31.188 5.207 1 98.19 92 GLY B O 1
ATOM 2792 N N . GLY B 1 93 ? 9.133 29.984 3.99 1 98.25 93 GLY B N 1
ATOM 2793 C CA . GLY B 1 93 ? 9.68 28.703 4.41 1 98.25 93 GLY B CA 1
ATOM 2794 C C . GLY B 1 93 ? 8.633 27.609 4.516 1 98.25 93 GLY B C 1
ATOM 2795 O O . GLY B 1 93 ? 7.504 27.781 4.047 1 98.25 93 GLY B O 1
ATOM 2796 N N . LEU B 1 94 ? 9.062 26.5 5.043 1 98.81 94 LEU B N 1
ATOM 2797 C CA . LEU B 1 94 ? 8.188 25.359 5.262 1 98.81 94 LEU B CA 1
ATOM 2798 C C . LEU B 1 94 ? 8.664 24.531 6.449 1 98.81 94 LEU B C 1
ATOM 2800 O O . LEU B 1 94 ? 9.852 24.203 6.547 1 98.81 94 LEU B O 1
ATOM 2804 N N . ASP B 1 95 ? 7.688 24.219 7.328 1 98.88 95 ASP B N 1
ATOM 2805 C CA . ASP B 1 95 ? 8 23.391 8.484 1 98.88 95 ASP B CA 1
ATOM 2806 C C . ASP B 1 95 ? 7.184 22.094 8.477 1 98.88 95 ASP B C 1
ATOM 2808 O O . ASP B 1 95 ? 7.629 21.062 8.984 1 98.88 95 ASP B O 1
ATOM 2812 N N . ILE B 1 96 ? 5.973 22.141 7.934 1 98.94 96 ILE B N 1
ATOM 2813 C CA . ILE B 1 96 ? 5.039 21.031 7.984 1 98.94 96 ILE B CA 1
ATOM 2814 C C . ILE B 1 96 ? 4.367 20.859 6.625 1 98.94 96 ILE B C 1
ATOM 2816 O O . ILE B 1 96 ? 3.828 21.812 6.062 1 98.94 96 ILE B O 1
ATOM 2820 N N . LEU B 1 97 ? 4.449 19.672 6.043 1 98.94 97 LEU B N 1
ATOM 2821 C CA . LEU B 1 97 ? 3.658 19.281 4.883 1 98.94 97 LEU B CA 1
ATOM 2822 C C . LEU B 1 97 ? 2.537 18.328 5.289 1 98.94 97 LEU B C 1
ATOM 2824 O O . LEU B 1 97 ? 2.793 17.281 5.891 1 98.94 97 LEU B O 1
ATOM 2828 N N . VAL B 1 98 ? 1.289 18.703 5.023 1 98.94 98 VAL B N 1
ATOM 2829 C CA . VAL B 1 98 ? 0.138 17.828 5.25 1 98.94 98 VAL B CA 1
ATOM 2830 C C . VAL B 1 98 ? -0.423 17.344 3.914 1 98.94 98 VAL B C 1
ATOM 2832 O O . VAL B 1 98 ? -1.054 18.125 3.188 1 98.94 98 VAL B O 1
ATOM 2835 N N . ASN B 1 99 ? -0.172 16.109 3.621 1 98.88 99 ASN B N 1
ATOM 2836 C CA . ASN B 1 99 ? -0.766 15.453 2.465 1 98.88 99 ASN B CA 1
ATOM 2837 C C . ASN B 1 99 ? -2.174 14.953 2.77 1 98.88 99 ASN B C 1
ATOM 2839 O O . ASN B 1 99 ? -2.35 13.82 3.234 1 98.88 99 ASN B O 1
ATOM 2843 N N . ASN B 1 100 ? -3.139 15.766 2.406 1 97.69 100 ASN B N 1
ATOM 2844 C CA . ASN B 1 100 ? -4.527 15.461 2.738 1 97.69 100 ASN B CA 1
ATOM 2845 C C . ASN B 1 100 ? -5.395 15.375 1.486 1 97.69 100 ASN B C 1
ATOM 2847 O O . ASN B 1 100 ? -6.414 14.68 1.481 1 97.69 100 ASN B O 1
ATOM 2851 N N . ALA B 1 101 ? -4.953 16.031 0.412 1 92.44 101 ALA B N 1
ATOM 2852 C CA . ALA B 1 101 ? -5.77 16.094 -0.797 1 92.44 101 ALA B CA 1
ATOM 2853 C C . ALA B 1 101 ? -6.078 14.695 -1.33 1 92.44 101 ALA B C 1
ATOM 2855 O O . ALA B 1 101 ? -5.199 13.836 -1.381 1 92.44 101 ALA B O 1
ATOM 2856 N N . GLY B 1 102 ? -7.32 14.5 -1.629 1 88.06 102 GLY B N 1
ATOM 2857 C CA . GLY B 1 102 ? -7.684 13.242 -2.254 1 88.06 102 GLY B CA 1
ATOM 2858 C C . GLY B 1 102 ? -9.18 13.102 -2.492 1 88.06 102 GLY B C 1
ATOM 2859 O O . GLY B 1 102 ? -9.969 13.859 -1.938 1 88.06 102 GLY B O 1
ATOM 2860 N N . MET B 1 103 ? -9.492 12.273 -3.42 1 81.5 103 MET B N 1
ATOM 2861 C CA . MET B 1 103 ? -10.859 11.875 -3.742 1 81.5 103 MET B CA 1
ATOM 2862 C C . MET B 1 103 ? -10.953 10.367 -3.969 1 81.5 103 MET B C 1
ATOM 2864 O O . MET B 1 103 ? -10.094 9.781 -4.633 1 81.5 103 MET B O 1
ATOM 2868 N N . ALA B 1 104 ? -11.836 9.852 -3.221 1 71.81 104 ALA B N 1
ATOM 2869 C CA . ALA B 1 104 ? -11.945 8.406 -3.373 1 71.81 104 ALA B CA 1
ATOM 2870 C C . ALA B 1 104 ? -13.234 8.023 -4.086 1 71.81 104 ALA B C 1
ATOM 2872 O O . ALA B 1 104 ? -14.289 8.609 -3.826 1 71.81 104 ALA B O 1
ATOM 2873 N N . GLU B 1 105 ? -13.148 7.277 -5.07 1 81.56 105 GLU B N 1
ATOM 2874 C CA . GLU B 1 105 ? -14.258 6.539 -5.668 1 81.56 105 GLU B CA 1
ATOM 2875 C C . GLU B 1 105 ? -14.117 5.039 -5.434 1 81.56 105 GLU B C 1
ATOM 2877 O O . GLU B 1 105 ? -13.016 4.492 -5.52 1 81.56 105 GLU B O 1
ATOM 2882 N N . TYR B 1 106 ? -15.25 4.469 -5.004 1 85.31 106 TYR B N 1
ATOM 2883 C CA . TYR B 1 106 ? -15.234 3.045 -4.688 1 85.31 106 TYR B CA 1
ATOM 2884 C C . TYR B 1 106 ? -15.906 2.232 -5.785 1 85.31 106 TYR B C 1
ATOM 2886 O O . TYR B 1 106 ? -16.891 2.672 -6.375 1 85.31 106 TYR B O 1
ATOM 2894 N N . SER B 1 107 ? -15.312 1.159 -6.133 1 90.12 107 SER B N 1
ATOM 2895 C CA . SER B 1 107 ? -15.812 0.19 -7.105 1 90.12 107 SER B CA 1
ATOM 2896 C C . SER B 1 107 ? -15.188 -1.184 -6.887 1 90.12 107 SER B C 1
ATOM 2898 O O . SER B 1 107 ? -14.008 -1.287 -6.539 1 90.12 107 SER B O 1
ATOM 2900 N N . GLY B 1 108 ? -16.109 -2.234 -6.988 1 94.25 108 GLY B N 1
ATOM 2901 C CA . GLY B 1 108 ? -15.5 -3.557 -6.996 1 94.25 108 GLY B CA 1
ATOM 2902 C C . GLY B 1 108 ? -14.422 -3.715 -8.047 1 94.25 108 GLY B C 1
ATOM 2903 O O . GLY B 1 108 ? -14.484 -3.088 -9.109 1 94.25 108 GLY B O 1
ATOM 2904 N N . ILE B 1 109 ? -13.445 -4.59 -7.82 1 96.88 109 ILE B N 1
ATOM 2905 C CA . ILE B 1 109 ? -12.266 -4.707 -8.664 1 96.88 109 ILE B CA 1
ATOM 2906 C C . ILE B 1 109 ? -12.672 -5.141 -10.07 1 96.88 109 ILE B C 1
ATOM 2908 O O . ILE B 1 109 ? -12.211 -4.574 -11.062 1 96.88 109 ILE B O 1
ATOM 2912 N N . GLU B 1 110 ? -13.516 -6.066 -10.141 1 96.31 110 GLU B N 1
ATOM 2913 C CA . GLU B 1 110 ? -13.914 -6.594 -11.445 1 96.31 110 GLU B CA 1
ATOM 2914 C C . GLU B 1 110 ? -14.516 -5.5 -12.32 1 96.31 110 GLU B C 1
ATOM 2916 O O . GLU B 1 110 ? -14.289 -5.48 -13.531 1 96.31 110 GLU B O 1
ATOM 2921 N N . SER B 1 111 ? -15.242 -4.566 -11.727 1 96.06 111 SER B N 1
ATOM 2922 C CA . SER B 1 111 ? -15.977 -3.557 -12.484 1 96.06 111 SER B CA 1
ATOM 2923 C C . SER B 1 111 ? -15.25 -2.213 -12.461 1 96.06 111 SER B C 1
ATOM 2925 O O . SER B 1 111 ? -15.719 -1.244 -13.062 1 96.06 111 SER B O 1
ATOM 2927 N N . MET B 1 112 ? -14.164 -2.152 -11.82 1 96.12 112 MET B N 1
ATOM 2928 C CA . MET B 1 112 ? -13.492 -0.868 -11.648 1 96.12 112 MET B CA 1
ATOM 2929 C C . MET B 1 112 ? -12.812 -0.427 -12.945 1 96.12 112 MET B C 1
ATOM 2931 O O . MET B 1 112 ? -11.914 -1.104 -13.438 1 96.12 112 MET B O 1
ATOM 2935 N N . PRO B 1 113 ? -13.25 0.772 -13.469 1 95.88 113 PRO B N 1
ATOM 2936 C CA . PRO B 1 113 ? -12.492 1.311 -14.594 1 95.88 113 PRO B CA 1
ATOM 2937 C C . PRO B 1 113 ? -11.039 1.623 -14.234 1 95.88 113 PRO B C 1
ATOM 2939 O O . PRO B 1 113 ? -10.766 2.076 -13.125 1 95.88 113 PRO B O 1
ATOM 2942 N N . LEU B 1 114 ? -10.156 1.384 -15.188 1 96.56 114 LEU B N 1
ATOM 2943 C CA . LEU B 1 114 ? -8.734 1.618 -14.969 1 96.56 114 LEU B CA 1
ATOM 2944 C C . LEU B 1 114 ? -8.477 3.062 -14.555 1 96.56 114 LEU B C 1
ATOM 2946 O O . LEU B 1 114 ? -7.602 3.33 -13.727 1 96.56 114 LEU B O 1
ATOM 2950 N N . GLU B 1 115 ? -9.242 3.943 -15.07 1 95.75 115 GLU B N 1
ATOM 2951 C CA . GLU B 1 115 ? -9.078 5.363 -14.773 1 95.75 115 GLU B CA 1
ATOM 2952 C C . GLU B 1 115 ? -9.32 5.652 -13.297 1 95.75 115 GLU B C 1
ATOM 2954 O O . GLU B 1 115 ? -8.672 6.52 -12.711 1 95.75 115 GLU B O 1
ATOM 2959 N N . ILE B 1 116 ? -10.281 4.965 -12.719 1 95.19 116 ILE B N 1
ATOM 2960 C CA . ILE B 1 116 ? -10.586 5.145 -11.297 1 95.19 116 ILE B CA 1
ATOM 2961 C C . ILE B 1 116 ? -9.438 4.605 -10.453 1 95.19 116 ILE B C 1
ATOM 2963 O O . ILE B 1 116 ? -9.023 5.242 -9.477 1 95.19 116 ILE B O 1
ATOM 2967 N N . PHE B 1 117 ? -8.922 3.486 -10.844 1 96.75 117 PHE B N 1
ATOM 2968 C CA . PHE B 1 117 ? -7.754 2.922 -10.172 1 96.75 117 PHE B CA 1
ATOM 2969 C C . PHE B 1 117 ? -6.582 3.893 -10.219 1 96.75 117 PHE B C 1
ATOM 2971 O O . PHE B 1 117 ? -5.992 4.215 -9.188 1 96.75 117 PHE B O 1
ATOM 2978 N N . ASP B 1 118 ? -6.324 4.41 -11.398 1 97 118 ASP B N 1
ATOM 2979 C CA . ASP B 1 118 ? -5.195 5.312 -11.602 1 97 118 ASP B CA 1
ATOM 2980 C C . ASP B 1 118 ? -5.355 6.586 -10.773 1 97 118 ASP B C 1
ATOM 2982 O O . ASP B 1 118 ? -4.391 7.074 -10.18 1 97 118 ASP B O 1
ATOM 2986 N N . ARG B 1 119 ? -6.516 7.09 -10.75 1 95.31 119 ARG B N 1
ATOM 2987 C CA . ARG B 1 119 ? -6.777 8.32 -10 1 95.31 119 ARG B CA 1
ATOM 2988 C C . ARG B 1 119 ? -6.598 8.094 -8.508 1 95.31 119 ARG B C 1
ATOM 2990 O O . ARG B 1 119 ? -6.105 8.969 -7.797 1 95.31 119 ARG B O 1
ATOM 2997 N N . THR B 1 120 ? -7.043 6.938 -8.031 1 96.19 120 THR B N 1
ATOM 2998 C CA . THR B 1 120 ? -6.859 6.594 -6.625 1 96.19 120 THR B CA 1
ATOM 2999 C C . THR B 1 120 ? -5.375 6.559 -6.266 1 96.19 120 THR B C 1
ATOM 3001 O O . THR B 1 120 ? -4.957 7.164 -5.273 1 96.19 120 THR B O 1
ATOM 3004 N N . VAL B 1 121 ? -4.578 5.949 -7.105 1 97.75 121 VAL B N 1
ATOM 3005 C CA . VAL B 1 121 ? -3.141 5.859 -6.883 1 97.75 121 VAL B CA 1
ATOM 3006 C C . VAL B 1 121 ? -2.518 7.25 -6.965 1 97.75 121 VAL B C 1
ATOM 3008 O O . VAL B 1 121 ? -1.663 7.605 -6.148 1 97.75 121 VAL B O 1
ATOM 3011 N N . GLU B 1 122 ? -2.979 8.023 -7.91 1 97.12 122 GLU B N 1
ATOM 3012 C CA . GLU B 1 122 ? -2.477 9.375 -8.094 1 97.12 122 GLU B CA 1
ATOM 3013 C C . GLU B 1 122 ? -2.674 10.219 -6.836 1 97.12 122 GLU B C 1
ATOM 3015 O O . GLU B 1 122 ? -1.729 10.828 -6.336 1 97.12 122 GLU B O 1
ATOM 3020 N N . HIS B 1 123 ? -3.803 10.188 -6.297 1 96.25 123 HIS B N 1
ATOM 3021 C CA . HIS B 1 123 ? -4.191 11.086 -5.219 1 96.25 123 HIS B CA 1
ATOM 3022 C C . HIS B 1 123 ? -3.592 10.648 -3.889 1 96.25 123 HIS B C 1
ATOM 3024 O O . HIS B 1 123 ? -3.182 11.484 -3.08 1 96.25 123 HIS B O 1
ATOM 3030 N N . TYR B 1 124 ? -3.506 9.367 -3.734 1 97.25 124 TYR B N 1
ATOM 3031 C CA . TYR B 1 124 ? -3.248 8.961 -2.357 1 97.25 124 TYR B CA 1
ATOM 3032 C C . TYR B 1 124 ? -1.839 8.398 -2.207 1 97.25 124 TYR B C 1
ATOM 3034 O O . TYR B 1 124 ? -1.397 8.109 -1.094 1 97.25 124 TYR B O 1
ATOM 3042 N N . LEU B 1 125 ? -1.126 8.305 -3.322 1 98.25 125 LEU B N 1
ATOM 3043 C CA . LEU B 1 125 ? 0.24 7.801 -3.201 1 98.25 125 LEU B CA 1
ATOM 3044 C C . LEU B 1 125 ? 1.204 8.656 -4.02 1 98.25 125 LEU B C 1
ATOM 3046 O O . LEU B 1 125 ? 2.174 9.195 -3.48 1 98.25 125 LEU B O 1
ATOM 3050 N N . ARG B 1 126 ? 0.898 8.891 -5.281 1 98.31 126 ARG B N 1
ATOM 3051 C CA . ARG B 1 126 ? 1.82 9.578 -6.172 1 98.31 126 ARG B CA 1
ATOM 3052 C C . ARG B 1 126 ? 1.988 11.039 -5.762 1 98.31 126 ARG B C 1
ATOM 3054 O O . ARG B 1 126 ? 3.111 11.547 -5.691 1 98.31 126 ARG B O 1
ATOM 3061 N N . ILE B 1 127 ? 0.916 11.727 -5.516 1 98.56 127 ILE B N 1
ATOM 3062 C CA . ILE B 1 127 ? 0.97 13.141 -5.156 1 98.56 127 ILE B CA 1
ATOM 3063 C C . ILE B 1 127 ? 1.681 13.305 -3.816 1 98.56 127 ILE B C 1
ATOM 3065 O O . ILE B 1 127 ? 2.615 14.102 -3.697 1 98.56 127 ILE B O 1
ATOM 3069 N N . PRO B 1 128 ? 1.35 12.523 -2.766 1 98.75 128 PRO B N 1
ATOM 3070 C CA . PRO B 1 128 ? 2.121 12.617 -1.523 1 98.75 128 PRO B CA 1
ATOM 3071 C C . PRO B 1 128 ? 3.611 12.352 -1.733 1 98.75 128 PRO B C 1
ATOM 3073 O O . PRO B 1 128 ? 4.449 12.992 -1.091 1 98.75 128 PRO B O 1
ATOM 3076 N N . PHE B 1 129 ? 3.967 11.461 -2.588 1 98.62 129 PHE B N 1
ATOM 3077 C CA . PHE B 1 129 ? 5.363 11.195 -2.918 1 98.62 129 PHE B CA 1
ATOM 3078 C C . PHE B 1 129 ? 6.023 12.438 -3.506 1 98.62 129 PHE B C 1
ATOM 3080 O O . PHE B 1 129 ? 7.074 12.867 -3.029 1 98.62 129 PHE B O 1
ATOM 3087 N N . VAL B 1 130 ? 5.387 13.016 -4.512 1 98.75 130 VAL B N 1
ATOM 3088 C CA . VAL B 1 130 ? 5.949 14.148 -5.238 1 98.75 130 VAL B CA 1
ATOM 3089 C C . VAL B 1 130 ? 6.121 15.336 -4.297 1 98.75 130 VAL B C 1
ATOM 3091 O O . VAL B 1 130 ? 7.176 15.977 -4.277 1 98.75 130 VAL B O 1
ATOM 3094 N N . LEU B 1 131 ? 5.141 15.578 -3.496 1 98.88 131 LEU B N 1
ATOM 3095 C CA . LEU B 1 131 ? 5.184 16.734 -2.605 1 98.88 131 LEU B CA 1
ATOM 3096 C C . LEU B 1 131 ? 6.184 16.5 -1.476 1 98.88 131 LEU B C 1
ATOM 3098 O O . LEU B 1 131 ? 6.883 17.438 -1.063 1 98.88 131 LEU B O 1
ATOM 3102 N N . SER B 1 132 ? 6.23 15.273 -0.944 1 98.88 132 SER B N 1
ATOM 3103 C CA . SER B 1 132 ? 7.215 14.961 0.09 1 98.88 132 SER B CA 1
ATOM 3104 C C . SER B 1 132 ? 8.633 15.133 -0.43 1 98.88 132 SER B C 1
ATOM 3106 O O . SER B 1 132 ? 9.477 15.734 0.243 1 98.88 132 SER B O 1
ATOM 3108 N N . ARG B 1 133 ? 8.859 14.594 -1.619 1 98.44 133 ARG B N 1
ATOM 3109 C CA . ARG B 1 133 ? 10.164 14.734 -2.25 1 98.44 133 ARG B CA 1
ATOM 3110 C C . ARG B 1 133 ? 10.57 16.203 -2.361 1 98.44 133 ARG B C 1
ATOM 3112 O O . ARG B 1 133 ? 11.711 16.562 -2.057 1 98.44 133 ARG B O 1
ATOM 3119 N N . ALA B 1 134 ? 9.656 17.062 -2.746 1 98.56 134 ALA B N 1
ATOM 3120 C CA . ALA B 1 134 ? 9.914 18.484 -2.924 1 98.56 134 ALA B CA 1
ATOM 3121 C C . ALA B 1 134 ? 10.109 19.172 -1.58 1 98.56 134 ALA B C 1
ATOM 3123 O O . ALA B 1 134 ? 10.859 20.156 -1.48 1 98.56 134 ALA B O 1
ATOM 3124 N N . ALA B 1 135 ? 9.477 18.688 -0.515 1 98.88 135 ALA B N 1
ATOM 3125 C CA . ALA B 1 135 ? 9.484 19.344 0.791 1 98.88 135 ALA B CA 1
ATOM 3126 C C . ALA B 1 135 ? 10.773 19.047 1.552 1 98.88 135 ALA B C 1
ATOM 3128 O O . ALA B 1 135 ? 11.234 19.859 2.35 1 98.88 135 ALA B O 1
ATOM 3129 N N . ILE B 1 136 ? 11.344 17.859 1.339 1 98.75 136 ILE B N 1
ATOM 3130 C CA . ILE B 1 136 ? 12.414 17.312 2.158 1 98.75 136 ILE B CA 1
ATOM 3131 C C . ILE B 1 136 ? 13.586 18.297 2.205 1 98.75 136 ILE B C 1
ATOM 3133 O O . ILE B 1 136 ? 14.062 18.641 3.287 1 98.75 136 ILE B O 1
ATOM 3137 N N . PRO B 1 137 ? 14.047 18.859 1.042 1 98.44 137 PRO B N 1
ATOM 3138 C CA . PRO B 1 137 ? 15.188 19.766 1.131 1 98.44 137 PRO B CA 1
ATOM 3139 C C . PRO B 1 137 ? 14.867 21.031 1.939 1 98.44 137 PRO B C 1
ATOM 3141 O O . PRO B 1 137 ? 15.734 21.562 2.635 1 98.44 137 PRO B O 1
ATOM 3144 N N . LEU B 1 138 ? 13.656 21.516 1.888 1 98.69 138 LEU B N 1
ATOM 3145 C CA . LEU B 1 138 ? 13.258 22.719 2.625 1 98.69 138 LEU B CA 1
ATOM 3146 C C . LEU B 1 138 ? 13.195 22.438 4.121 1 98.69 138 LEU B C 1
ATOM 3148 O O . LEU B 1 138 ? 13.641 23.25 4.93 1 98.69 138 LEU B O 1
ATOM 3152 N N . LEU B 1 139 ? 12.648 21.266 4.461 1 98.81 139 LEU B N 1
ATOM 3153 C CA . LEU B 1 139 ? 12.578 20.875 5.863 1 98.81 139 LEU B CA 1
ATOM 3154 C C . LEU B 1 139 ? 13.969 20.672 6.445 1 98.81 139 LEU B C 1
ATOM 3156 O O . LEU B 1 139 ? 14.242 21.078 7.574 1 98.81 139 LEU B O 1
ATOM 3160 N N . ARG B 1 140 ? 14.797 20.062 5.645 1 98 140 ARG B N 1
ATOM 3161 C CA . ARG B 1 140 ? 16.172 19.797 6.082 1 98 140 ARG B CA 1
ATOM 3162 C C . ARG B 1 140 ? 16.906 21.109 6.363 1 98 140 ARG B C 1
ATOM 3164 O O . ARG B 1 140 ? 17.641 21.219 7.348 1 98 140 ARG B O 1
ATOM 3171 N N . THR B 1 141 ? 16.672 22.094 5.535 1 96.44 141 THR B N 1
ATOM 3172 C CA . THR B 1 141 ? 17.312 23.391 5.699 1 96.44 141 THR B CA 1
ATOM 3173 C C . THR B 1 141 ? 16.875 24.047 7.008 1 96.44 141 THR B C 1
ATOM 3175 O O . THR B 1 141 ? 17.672 24.734 7.648 1 96.44 141 THR B O 1
ATOM 3178 N N . ARG B 1 142 ? 15.711 23.75 7.5 1 96.88 142 ARG B N 1
ATOM 3179 C CA . ARG B 1 142 ? 15.172 24.312 8.734 1 96.88 142 ARG B CA 1
ATOM 3180 C C . ARG B 1 142 ? 15.711 23.562 9.953 1 96.88 142 ARG B C 1
ATOM 3182 O O . ARG B 1 142 ? 15.578 24.031 11.086 1 96.88 142 ARG B O 1
ATOM 3189 N N . GLY B 1 143 ? 16.281 22.391 9.75 1 97.62 143 GLY B N 1
ATOM 3190 C CA . GLY B 1 143 ? 16.859 21.578 10.82 1 97.62 143 GLY B CA 1
ATOM 3191 C C . GLY B 1 143 ? 15.859 20.672 11.5 1 97.62 143 GLY B C 1
ATOM 3192 O O . GLY B 1 143 ? 16.219 19.891 12.383 1 97.62 143 GLY B O 1
ATOM 3193 N N . ALA B 1 144 ? 14.609 20.844 11.109 1 98 144 ALA B N 1
ATOM 3194 C CA . ALA B 1 144 ? 13.5 20.031 11.594 1 98 144 ALA B CA 1
ATOM 3195 C C . ALA B 1 144 ? 12.289 20.156 10.68 1 98 144 ALA B C 1
ATOM 3197 O O . ALA B 1 144 ? 12.195 21.094 9.891 1 98 144 ALA B O 1
ATOM 3198 N N . GLY B 1 145 ? 11.391 19.188 10.781 1 98.69 145 GLY B N 1
ATOM 3199 C CA . GLY B 1 145 ? 10.156 19.312 10.016 1 98.69 145 GLY B CA 1
ATOM 3200 C C . GLY B 1 145 ? 9.227 18.125 10.203 1 98.69 145 GLY B C 1
ATOM 3201 O O . GLY B 1 145 ? 9.547 17.188 10.93 1 98.69 145 GLY B O 1
ATOM 3202 N N . TRP B 1 146 ? 8.078 18.25 9.625 1 98.94 146 TRP B N 1
ATOM 3203 C CA . TRP B 1 146 ? 7.047 17.219 9.727 1 98.94 146 TRP B CA 1
ATOM 3204 C C . TRP B 1 146 ? 6.367 17 8.383 1 98.94 146 TRP B C 1
ATOM 3206 O O . TRP B 1 146 ? 6.098 17.953 7.648 1 98.94 146 TRP B O 1
ATOM 3216 N N . ILE B 1 147 ? 6.191 15.773 8.047 1 98.94 147 ILE B N 1
ATOM 3217 C CA . ILE B 1 147 ? 5.301 15.352 6.973 1 98.94 147 ILE B CA 1
ATOM 3218 C C . ILE B 1 147 ? 4.164 14.508 7.547 1 98.94 147 ILE B C 1
ATOM 3220 O O . ILE B 1 147 ? 4.406 13.523 8.25 1 98.94 147 ILE B O 1
ATOM 3224 N N . LEU B 1 148 ? 2.967 14.969 7.297 1 98.94 148 LEU B N 1
ATOM 3225 C CA . LEU B 1 148 ? 1.775 14.266 7.754 1 98.94 148 LEU B CA 1
ATOM 3226 C C . LEU B 1 148 ? 0.974 13.727 6.57 1 98.94 148 LEU B C 1
ATOM 3228 O O . LEU B 1 148 ? 0.582 14.492 5.688 1 98.94 148 LEU B O 1
ATOM 3232 N N . ASN B 1 149 ? 0.813 12.43 6.547 1 98.88 149 ASN B N 1
ATOM 3233 C CA . ASN B 1 149 ? -0.034 11.773 5.555 1 98.88 149 ASN B CA 1
ATOM 3234 C C . ASN B 1 149 ? -1.388 11.391 6.145 1 98.88 149 ASN B C 1
ATOM 3236 O O . ASN B 1 149 ? -1.516 11.219 7.359 1 98.88 149 ASN B O 1
ATOM 3240 N N . LEU B 1 150 ? -2.357 11.328 5.297 1 97.94 150 LEU B N 1
ATOM 3241 C CA . LEU B 1 150 ? -3.691 10.922 5.727 1 97.94 150 LEU B CA 1
ATOM 3242 C C . LEU B 1 150 ? -3.936 9.445 5.406 1 97.94 150 LEU B C 1
ATOM 3244 O O . LEU B 1 150 ? -3.961 9.062 4.234 1 97.94 150 LEU B O 1
ATOM 3248 N N . GLY B 1 151 ? -4.082 8.672 6.469 1 97 151 GLY B N 1
ATOM 3249 C CA . GLY B 1 151 ? -4.383 7.254 6.336 1 97 151 GLY B CA 1
ATOM 3250 C C . GLY B 1 151 ? -5.867 6.949 6.418 1 97 151 GLY B C 1
ATOM 3251 O O . GLY B 1 151 ? -6.699 7.785 6.062 1 97 151 GLY B O 1
ATOM 3252 N N . SER B 1 152 ? -6.176 5.766 6.707 1 94.81 152 SER B N 1
ATOM 3253 C CA . SER B 1 152 ? -7.535 5.254 6.867 1 94.81 152 SER B CA 1
ATOM 3254 C C . SER B 1 152 ? -7.543 3.936 7.637 1 94.81 152 SER B C 1
ATOM 3256 O O . SER B 1 152 ? -6.602 3.146 7.531 1 94.81 152 SER B O 1
ATOM 3258 N N . VAL B 1 153 ? -8.625 3.748 8.344 1 94.38 153 VAL B N 1
ATOM 3259 C CA . VAL B 1 153 ? -8.797 2.463 9.016 1 94.38 153 VAL B CA 1
ATOM 3260 C C . VAL B 1 153 ? -8.914 1.351 7.977 1 94.38 153 VAL B C 1
ATOM 3262 O O . VAL B 1 153 ? -8.555 0.202 8.242 1 94.38 153 VAL B O 1
ATOM 3265 N N . THR B 1 154 ? -9.32 1.683 6.773 1 93.06 154 THR B N 1
ATOM 3266 C CA . THR B 1 154 ? -9.523 0.679 5.734 1 93.06 154 THR B CA 1
ATOM 3267 C C . THR B 1 154 ? -8.188 0.089 5.285 1 93.06 154 THR B C 1
ATOM 3269 O O . THR B 1 154 ? -8.156 -0.935 4.602 1 93.06 154 THR B O 1
ATOM 3272 N N . ALA B 1 155 ? -7.086 0.732 5.66 1 97.06 155 ALA B N 1
ATOM 3273 C CA . ALA B 1 155 ? -5.766 0.211 5.32 1 97.06 155 ALA B CA 1
ATOM 3274 C C . ALA B 1 155 ? -5.492 -1.105 6.043 1 97.06 155 ALA B C 1
ATOM 3276 O O . ALA B 1 155 ? -4.617 -1.873 5.637 1 97.06 155 ALA B O 1
ATOM 3277 N N . LEU B 1 156 ? -6.219 -1.341 7.113 1 95.94 156 LEU B N 1
ATOM 3278 C CA . LEU B 1 156 ? -6.039 -2.553 7.906 1 95.94 156 LEU B CA 1
ATOM 3279 C C . LEU B 1 156 ? -6.676 -3.754 7.215 1 95.94 156 LEU B C 1
ATOM 3281 O O . LEU B 1 156 ? -7.594 -3.594 6.406 1 95.94 156 LEU B O 1
ATOM 3285 N N . SER B 1 157 ? -6.195 -4.91 7.543 1 96.31 157 SER B N 1
ATOM 3286 C CA . SER B 1 157 ? -6.723 -6.148 6.98 1 96.31 157 SER B CA 1
ATOM 3287 C C . SER B 1 157 ? -8.203 -6.32 7.32 1 96.31 157 SER B C 1
ATOM 3289 O O . SER B 1 157 ? -8.617 -6.059 8.445 1 96.31 157 SER B O 1
ATOM 3291 N N . PRO B 1 158 ? -9 -6.734 6.301 1 94.88 158 PRO B N 1
ATOM 3292 C CA . PRO B 1 158 ? -10.383 -7.043 6.66 1 94.88 158 PRO B CA 1
ATOM 3293 C C . PRO B 1 158 ? -10.492 -8.188 7.668 1 94.88 158 PRO B C 1
ATOM 3295 O O . PRO B 1 158 ? -9.719 -9.141 7.605 1 94.88 158 PRO B O 1
ATOM 3298 N N . ALA B 1 159 ? -11.398 -8.047 8.57 1 90.69 159 ALA B N 1
ATOM 3299 C CA . ALA B 1 159 ? -11.609 -9.07 9.594 1 90.69 159 ALA B CA 1
ATOM 3300 C C . ALA B 1 159 ? -12.391 -10.258 9.023 1 90.69 159 ALA B C 1
ATOM 3302 O O . ALA B 1 159 ? -13.219 -10.086 8.125 1 90.69 159 ALA B O 1
ATOM 3303 N N . ARG B 1 160 ? -12.102 -11.414 9.578 1 90.62 160 ARG B N 1
ATOM 3304 C CA . ARG B 1 160 ? -12.852 -12.617 9.227 1 90.62 160 ARG B CA 1
ATOM 3305 C C . ARG B 1 160 ? -13.797 -13.023 10.352 1 90.62 160 ARG B C 1
ATOM 3307 O O . ARG B 1 160 ? -13.484 -12.852 11.531 1 90.62 160 ARG B O 1
ATOM 3314 N N . PRO B 1 161 ? -14.961 -13.633 10.062 1 92.81 161 PRO B N 1
ATOM 3315 C CA . PRO B 1 161 ? -15.492 -13.719 8.695 1 92.81 161 PRO B CA 1
ATOM 3316 C C . PRO B 1 161 ? -15.719 -12.344 8.062 1 92.81 161 PRO B C 1
ATOM 3318 O O . PRO B 1 161 ? -15.984 -11.375 8.773 1 92.81 161 PRO B O 1
ATOM 3321 N N . TYR B 1 162 ? -15.555 -12.312 6.773 1 93.88 162 TYR B N 1
ATOM 3322 C CA . TYR B 1 162 ? -15.648 -11.039 6.066 1 93.88 162 TYR B CA 1
ATOM 3323 C C . TYR B 1 162 ? -17.016 -10.391 6.277 1 93.88 162 TYR B C 1
ATOM 3325 O O . TYR B 1 162 ? -18.031 -11.07 6.254 1 93.88 162 TYR B O 1
ATOM 3333 N N . GLN B 1 163 ? -16.953 -9.109 6.477 1 89.06 163 GLN B N 1
ATOM 3334 C CA . GLN B 1 163 ? -18.172 -8.328 6.621 1 89.06 163 GLN B CA 1
ATOM 3335 C C . GLN B 1 163 ? -18.719 -7.906 5.266 1 89.06 163 GLN B C 1
ATOM 3337 O O . GLN B 1 163 ? -18.016 -7.973 4.254 1 89.06 163 GLN B O 1
ATOM 3342 N N . ASP B 1 164 ? -20 -7.504 5.246 1 87.25 164 ASP B N 1
ATOM 3343 C CA . ASP B 1 164 ? -20.656 -7.113 4.008 1 87.25 164 ASP B CA 1
ATOM 3344 C C . ASP B 1 164 ? -19.906 -5.977 3.316 1 87.25 164 ASP B C 1
ATOM 3346 O O . ASP B 1 164 ? -19.781 -5.961 2.09 1 87.25 164 ASP B O 1
ATOM 3350 N N . PHE B 1 165 ? -19.391 -5.113 4.031 1 84 165 PHE B N 1
ATOM 3351 C CA . PHE B 1 165 ? -18.641 -3.982 3.48 1 84 165 PHE B CA 1
ATOM 3352 C C . PHE B 1 165 ? -17.406 -4.461 2.729 1 84 165 PHE B C 1
ATOM 3354 O O . PHE B 1 165 ? -17.078 -3.939 1.659 1 84 165 PHE B O 1
ATOM 3361 N N . ASP B 1 166 ? -16.75 -5.488 3.279 1 89 166 ASP B N 1
ATOM 3362 C CA . ASP B 1 166 ? -15.555 -6.035 2.643 1 89 166 ASP B CA 1
ATOM 3363 C C . ASP B 1 166 ? -15.906 -6.766 1.351 1 89 166 ASP B C 1
ATOM 3365 O O . ASP B 1 166 ? -15.164 -6.699 0.37 1 89 166 ASP B O 1
ATOM 3369 N N . ARG B 1 167 ? -17.016 -7.41 1.392 1 90.69 167 ARG B N 1
ATOM 3370 C CA . ARG B 1 167 ? -17.438 -8.227 0.255 1 90.69 167 ARG B CA 1
ATOM 3371 C C . ARG B 1 167 ? -18 -7.352 -0.862 1 90.69 167 ARG B C 1
ATOM 3373 O O . ARG B 1 167 ? -17.75 -7.605 -2.043 1 90.69 167 ARG B O 1
ATOM 3380 N N . ALA B 1 168 ? -18.672 -6.203 -0.469 1 85.19 168 ALA B N 1
ATOM 3381 C CA . ALA B 1 168 ? -19.453 -5.477 -1.472 1 85.19 168 ALA B CA 1
ATOM 3382 C C . ALA B 1 168 ? -19.047 -4.004 -1.512 1 85.19 168 ALA B C 1
ATOM 3384 O O . ALA B 1 168 ? -19.422 -3.281 -2.441 1 85.19 168 ALA B O 1
ATOM 3385 N N . GLY B 1 169 ? -18.297 -3.434 -0.617 1 75.75 169 GLY B N 1
ATOM 3386 C CA . GLY B 1 169 ? -18.094 -2.008 -0.41 1 75.75 169 GLY B CA 1
ATOM 3387 C C . GLY B 1 169 ? -17.172 -1.385 -1.441 1 75.75 169 GLY B C 1
ATOM 3388 O O . GLY B 1 169 ? -17.125 -0.16 -1.58 1 75.75 169 GLY B O 1
ATOM 3389 N N . GLY B 1 170 ? -16.391 -2.232 -2.158 1 88.5 170 GLY B N 1
ATOM 3390 C CA . GLY B 1 170 ? -15.578 -1.746 -3.26 1 88.5 170 GLY B CA 1
ATOM 3391 C C . GLY B 1 170 ? -14.367 -0.955 -2.801 1 88.5 170 GLY B C 1
ATOM 3392 O O . GLY B 1 170 ? -13.883 -0.082 -3.523 1 88.5 170 GLY B O 1
ATOM 3393 N N . VAL B 1 171 ? -13.898 -1.171 -1.622 1 92.25 171 VAL B N 1
ATOM 3394 C CA . VAL B 1 171 ? -12.867 -0.331 -1.021 1 92.25 171 VAL B CA 1
ATOM 3395 C C . VAL B 1 171 ? -11.492 -0.927 -1.296 1 92.25 171 VAL B C 1
ATOM 3397 O O . VAL B 1 171 ? -10.477 -0.365 -0.887 1 92.25 171 VAL B O 1
ATOM 3400 N N . THR B 1 172 ? -11.445 -2.008 -2.086 1 96.81 172 THR B N 1
ATOM 3401 C CA . THR B 1 172 ? -10.227 -2.801 -2.195 1 96.81 172 THR B CA 1
ATOM 3402 C C . THR B 1 172 ? -9.07 -1.951 -2.723 1 96.81 172 THR B C 1
ATOM 3404 O O . THR B 1 172 ? -8 -1.895 -2.109 1 96.81 172 THR B O 1
ATOM 3407 N N . ALA B 1 173 ? -9.289 -1.222 -3.84 1 96.88 173 ALA B N 1
ATOM 3408 C CA . ALA B 1 173 ? -8.227 -0.407 -4.422 1 96.88 173 ALA B CA 1
ATOM 3409 C C . ALA B 1 173 ? -7.852 0.75 -3.5 1 96.88 173 ALA B C 1
ATOM 3411 O O . ALA B 1 173 ? -6.668 1.021 -3.279 1 96.88 173 ALA B O 1
ATOM 3412 N N . TYR B 1 174 ? -8.828 1.419 -2.93 1 95.62 174 TYR B N 1
ATOM 3413 C CA . TYR B 1 174 ? -8.609 2.514 -1.99 1 95.62 174 TYR B CA 1
ATOM 3414 C C . TYR B 1 174 ? -7.816 2.039 -0.776 1 95.62 174 TYR B C 1
ATOM 3416 O O . TYR B 1 174 ? -6.809 2.645 -0.411 1 95.62 174 TYR B O 1
ATOM 3424 N N . ALA B 1 175 ? -8.273 0.938 -0.222 1 96.81 175 ALA B N 1
ATOM 3425 C CA . ALA B 1 175 ? -7.637 0.374 0.965 1 96.81 175 ALA B CA 1
ATOM 3426 C C . ALA B 1 175 ? -6.188 -0.016 0.678 1 96.81 175 ALA B C 1
ATOM 3428 O O . ALA B 1 175 ? -5.305 0.187 1.517 1 96.81 175 ALA B O 1
ATOM 3429 N N . ALA B 1 176 ? -5.98 -0.552 -0.467 1 98.31 176 ALA B N 1
ATOM 3430 C CA . ALA B 1 176 ? -4.625 -0.923 -0.869 1 98.31 176 ALA B CA 1
ATOM 3431 C C . ALA B 1 176 ? -3.711 0.298 -0.909 1 98.31 176 ALA B C 1
ATOM 3433 O O . ALA B 1 176 ? -2.592 0.26 -0.393 1 98.31 176 ALA B O 1
ATOM 3434 N N . VAL B 1 177 ? -4.164 1.33 -1.472 1 98.19 177 VAL B N 1
ATOM 3435 C CA . VAL B 1 177 ? -3.357 2.537 -1.604 1 98.19 177 VAL B CA 1
ATOM 3436 C C . VAL B 1 177 ? -3.16 3.182 -0.233 1 98.19 177 VAL B C 1
ATOM 3438 O O . VAL B 1 177 ? -2.094 3.729 0.055 1 98.19 177 VAL B O 1
ATOM 3441 N N . LYS B 1 178 ? -4.133 3.09 0.598 1 98.06 178 LYS B N 1
ATOM 3442 C CA . LYS B 1 178 ? -3.979 3.613 1.952 1 98.06 178 LYS B CA 1
ATOM 3443 C C . LYS B 1 178 ? -2.986 2.777 2.756 1 98.06 178 LYS B C 1
ATOM 3445 O O . LYS B 1 178 ? -2.262 3.309 3.6 1 98.06 178 LYS B O 1
ATOM 3450 N N . ALA B 1 179 ? -2.963 1.483 2.496 1 98.62 179 ALA B N 1
ATOM 3451 C CA . ALA B 1 179 ? -1.898 0.67 3.076 1 98.62 179 ALA B CA 1
ATOM 3452 C C . ALA B 1 179 ? -0.531 1.104 2.557 1 98.62 179 ALA B C 1
ATOM 3454 O O . ALA B 1 179 ? 0.447 1.13 3.307 1 98.62 179 ALA B O 1
ATOM 3455 N N . ALA B 1 180 ? -0.516 1.445 1.323 1 98.81 180 ALA B N 1
ATOM 3456 C CA . ALA B 1 180 ? 0.731 1.903 0.716 1 98.81 180 ALA B CA 1
ATOM 3457 C C . ALA B 1 180 ? 1.217 3.195 1.368 1 98.81 180 ALA B C 1
ATOM 3459 O O . ALA B 1 180 ? 2.4 3.328 1.689 1 98.81 180 ALA B O 1
ATOM 3460 N N . ILE B 1 181 ? 0.325 4.129 1.567 1 98.75 181 ILE B N 1
ATOM 3461 C CA . ILE B 1 181 ? 0.741 5.414 2.125 1 98.75 181 ILE B CA 1
ATOM 3462 C C . ILE B 1 181 ? 1.202 5.223 3.568 1 98.75 181 ILE B C 1
ATOM 3464 O O . ILE B 1 181 ? 2.125 5.902 4.027 1 98.75 181 ILE B O 1
ATOM 3468 N N . ASN B 1 182 ? 0.55 4.297 4.305 1 98.69 182 ASN B N 1
ATOM 3469 C CA . ASN B 1 182 ? 1.025 3.984 5.648 1 98.69 182 ASN B CA 1
ATOM 3470 C C . ASN B 1 182 ? 2.453 3.443 5.629 1 98.69 182 ASN B C 1
ATOM 3472 O O . ASN B 1 182 ? 3.305 3.9 6.391 1 98.69 182 ASN B O 1
ATOM 3476 N N . ARG B 1 183 ? 2.691 2.514 4.723 1 98.69 183 ARG B N 1
ATOM 3477 C CA . ARG B 1 183 ? 4.031 1.938 4.664 1 98.69 183 ARG B CA 1
ATOM 3478 C C . ARG B 1 183 ? 5.039 2.951 4.129 1 98.69 183 ARG B C 1
ATOM 3480 O O . ARG B 1 183 ? 6.195 2.967 4.555 1 98.69 183 ARG B O 1
ATOM 3487 N N . PHE B 1 184 ? 4.664 3.803 3.186 1 98.81 184 PHE B N 1
ATOM 3488 C CA . PHE B 1 184 ? 5.48 4.918 2.723 1 98.81 184 PHE B CA 1
ATOM 3489 C C . PHE B 1 184 ? 5.883 5.816 3.889 1 98.81 184 PHE B C 1
ATOM 3491 O O . PHE B 1 184 ? 7.051 6.188 4.023 1 98.81 184 PHE B O 1
ATOM 3498 N N . THR B 1 185 ? 4.891 6.074 4.75 1 98.88 185 THR B N 1
ATOM 3499 C CA . THR B 1 185 ? 5.102 6.895 5.938 1 98.88 185 THR B CA 1
ATOM 3500 C C . THR B 1 185 ? 6.195 6.297 6.82 1 98.88 185 THR B C 1
ATOM 3502 O O . THR B 1 185 ? 7.145 6.988 7.195 1 98.88 185 THR B O 1
ATOM 3505 N N . GLU B 1 186 ? 6.086 5.062 7.09 1 98.56 186 GLU B N 1
ATOM 3506 C CA . GLU B 1 186 ? 7.016 4.379 7.984 1 98.56 186 GLU B CA 1
ATOM 3507 C C . GLU B 1 186 ? 8.422 4.328 7.383 1 98.56 186 GLU B C 1
ATOM 3509 O O . GLU B 1 186 ? 9.406 4.523 8.094 1 98.56 186 GLU B O 1
ATOM 3514 N N . GLY B 1 187 ? 8.484 4.031 6.074 1 98.38 187 GLY B N 1
ATOM 3515 C CA . GLY B 1 187 ? 9.781 4.008 5.406 1 98.38 187 GLY B CA 1
ATOM 3516 C C . GLY B 1 187 ? 10.445 5.367 5.348 1 98.38 187 GLY B C 1
ATOM 3517 O O . GLY B 1 187 ? 11.648 5.488 5.598 1 98.38 187 GLY B O 1
ATOM 3518 N N . LEU B 1 188 ? 9.688 6.344 5.008 1 98.75 188 LEU B N 1
ATOM 3519 C CA . LEU B 1 188 ? 10.242 7.691 4.895 1 98.75 188 LEU B CA 1
ATOM 3520 C C . LEU B 1 188 ? 10.672 8.219 6.262 1 98.75 188 LEU B C 1
ATOM 3522 O O . LEU B 1 188 ? 11.656 8.953 6.363 1 98.75 188 LEU B O 1
ATOM 3526 N N . ALA B 1 189 ? 9.93 7.871 7.32 1 98.75 189 ALA B N 1
ATOM 3527 C CA . ALA B 1 189 ? 10.336 8.211 8.68 1 98.75 189 ALA B CA 1
ATOM 3528 C C . ALA B 1 189 ? 11.75 7.719 8.977 1 98.75 189 ALA B C 1
ATOM 3530 O O . ALA B 1 189 ? 12.562 8.445 9.547 1 98.75 189 ALA B O 1
ATOM 3531 N N . ALA B 1 190 ? 12 6.469 8.57 1 98.19 190 ALA B N 1
ATOM 3532 C CA . ALA B 1 190 ? 13.32 5.895 8.797 1 98.19 190 ALA B CA 1
ATOM 3533 C C . ALA B 1 190 ? 14.398 6.656 8.031 1 98.19 190 ALA B C 1
ATOM 3535 O O . ALA B 1 190 ? 15.484 6.918 8.555 1 98.19 190 ALA B O 1
ATOM 3536 N N . GLU B 1 191 ? 14.102 7.059 6.801 1 97.88 191 GLU B N 1
ATOM 3537 C CA . GLU B 1 191 ? 15.07 7.762 5.957 1 97.88 191 GLU B CA 1
ATOM 3538 C C . GLU B 1 191 ? 15.406 9.133 6.535 1 97.88 191 GLU B C 1
ATOM 3540 O O . GLU B 1 191 ? 16.531 9.625 6.363 1 97.88 191 GLU B O 1
ATOM 3545 N N . LEU B 1 192 ? 14.438 9.758 7.27 1 98.44 192 LEU B N 1
ATOM 3546 C CA . LEU B 1 192 ? 14.586 11.18 7.559 1 98.44 192 LEU B CA 1
ATOM 3547 C C . LEU B 1 192 ? 14.797 11.414 9.047 1 98.44 192 LEU B C 1
ATOM 3549 O O . LEU B 1 192 ? 15 12.547 9.484 1 98.44 192 LEU B O 1
ATOM 3553 N N . GLU B 1 193 ? 14.758 10.352 9.828 1 97.88 193 GLU B N 1
ATOM 3554 C CA . GLU B 1 193 ? 14.875 10.5 11.273 1 97.88 193 GLU B CA 1
ATOM 3555 C C . GLU B 1 193 ? 16.156 11.242 11.648 1 97.88 193 GLU B C 1
ATOM 3557 O O . GLU B 1 193 ? 16.125 12.117 12.523 1 97.88 193 GLU B O 1
ATOM 3562 N N . ALA B 1 194 ? 17.219 10.953 10.969 1 96.81 194 ALA B N 1
ATOM 3563 C CA . ALA B 1 194 ? 18.516 11.57 11.281 1 96.81 194 ALA B CA 1
ATOM 3564 C C . ALA B 1 194 ? 18.5 13.062 10.977 1 96.81 194 ALA B C 1
ATOM 3566 O O . ALA B 1 194 ? 19.281 13.828 11.547 1 96.81 194 ALA B O 1
ATOM 3567 N N . ASP B 1 195 ? 17.609 13.508 10.133 1 98.06 195 ASP B N 1
ATOM 3568 C CA . ASP B 1 195 ? 17.469 14.914 9.773 1 98.06 195 ASP B CA 1
ATOM 3569 C C . ASP B 1 195 ? 16.484 15.633 10.695 1 98.06 195 ASP B C 1
ATOM 3571 O O . ASP B 1 195 ? 16.156 16.797 10.477 1 98.06 195 ASP B O 1
ATOM 3575 N N . ASN B 1 196 ? 15.961 14.914 11.656 1 98.75 196 ASN B N 1
ATOM 3576 C CA . ASN B 1 196 ? 14.945 15.422 12.57 1 98.75 196 ASN B CA 1
ATOM 3577 C C . ASN B 1 196 ? 13.672 15.82 11.844 1 98.75 196 ASN B C 1
ATOM 3579 O O . ASN B 1 196 ? 13.078 16.859 12.141 1 98.75 196 ASN B O 1
ATOM 3583 N N . ILE B 1 197 ? 13.359 15.133 10.82 1 98.81 197 ILE B N 1
ATOM 3584 C CA . ILE B 1 197 ? 12.094 15.281 10.109 1 98.81 197 ILE B CA 1
ATOM 3585 C C . ILE B 1 197 ? 11.18 14.102 10.438 1 98.81 197 ILE B C 1
ATOM 3587 O O . ILE B 1 197 ? 11.508 12.953 10.133 1 98.81 197 ILE B O 1
ATOM 3591 N N . ALA B 1 198 ? 10.078 14.375 11.117 1 98.88 198 ALA B N 1
ATOM 3592 C CA . ALA B 1 198 ? 9.102 13.344 11.461 1 98.88 198 ALA B CA 1
ATOM 3593 C C . ALA B 1 198 ? 8.125 13.109 10.312 1 98.88 198 ALA B C 1
ATOM 3595 O O . ALA B 1 198 ? 7.664 14.062 9.68 1 98.88 198 ALA B O 1
ATOM 3596 N N . VAL B 1 199 ? 7.887 11.867 9.992 1 98.94 199 VAL B N 1
ATOM 3597 C CA . VAL B 1 199 ? 6.871 11.461 9.023 1 98.94 199 VAL B CA 1
ATOM 3598 C C . VAL B 1 199 ? 5.848 10.555 9.695 1 98.94 199 VAL B C 1
ATOM 3600 O O . VAL B 1 199 ? 6.195 9.484 10.211 1 98.94 199 VAL B O 1
ATOM 3603 N N . ASN B 1 200 ? 4.621 11.008 9.758 1 98.88 200 ASN B N 1
ATOM 3604 C CA . ASN B 1 200 ? 3.543 10.273 10.414 1 98.88 200 ASN B CA 1
ATOM 3605 C C . ASN B 1 200 ? 2.281 10.25 9.562 1 98.88 200 ASN B C 1
ATOM 3607 O O . ASN B 1 200 ? 2.184 10.969 8.562 1 98.88 200 ASN B O 1
ATOM 3611 N N . SER B 1 201 ? 1.422 9.336 9.898 1 98.75 201 SER B N 1
ATOM 3612 C CA . SER B 1 201 ? 0.103 9.25 9.281 1 98.75 201 SER B CA 1
ATOM 3613 C C . SER B 1 201 ? -1.005 9.359 10.32 1 98.75 201 SER B C 1
ATOM 3615 O O . SER B 1 201 ? -0.901 8.773 11.406 1 98.75 201 SER B O 1
ATOM 3617 N N . VAL B 1 202 ? -2.002 10.172 10.078 1 98.56 202 VAL B N 1
ATOM 3618 C CA . VAL B 1 202 ? -3.225 10.203 10.875 1 98.56 202 VAL B CA 1
ATOM 3619 C C . VAL B 1 202 ? -4.371 9.578 10.078 1 98.56 202 VAL B C 1
ATOM 3621 O O . VAL B 1 202 ? -4.547 9.867 8.898 1 98.56 202 VAL B O 1
ATOM 3624 N N . ALA B 1 203 ? -5.031 8.695 10.719 1 97.69 203 ALA B N 1
ATOM 3625 C CA . ALA B 1 203 ? -6.094 7.957 10.047 1 97.69 203 ALA B CA 1
ATOM 3626 C C . ALA B 1 203 ? -7.398 8.023 10.836 1 97.69 203 ALA B C 1
ATOM 3628 O O . ALA B 1 203 ? -7.398 7.84 12.055 1 97.69 203 ALA B O 1
ATOM 3629 N N . PRO B 1 204 ? -8.516 8.297 10.117 1 95.75 204 PRO B N 1
ATOM 3630 C CA . PRO B 1 204 ? -9.797 8.148 10.812 1 95.75 204 PRO B CA 1
ATOM 3631 C C . PRO B 1 204 ? -10.023 6.734 11.336 1 95.75 204 PRO B C 1
ATOM 3633 O O . PRO B 1 204 ? -9.68 5.762 10.656 1 95.75 204 PRO B O 1
ATOM 3636 N N . SER B 1 205 ? -10.539 6.637 12.523 1 94.62 205 SER B N 1
ATOM 3637 C CA . SER B 1 205 ? -10.922 5.344 13.094 1 94.62 205 SER B CA 1
ATOM 3638 C C . SER B 1 205 ? -12.211 4.828 12.469 1 94.62 205 SER B C 1
ATOM 3640 O O . SER B 1 205 ? -12.453 3.621 12.438 1 94.62 205 SER B O 1
ATOM 3642 N N . THR B 1 206 ? -13.008 5.727 12.055 1 90.62 206 THR B N 1
ATOM 3643 C CA . THR B 1 206 ? -14.227 5.48 11.281 1 90.62 206 THR B CA 1
ATOM 3644 C C . THR B 1 206 ? -14.539 6.672 10.375 1 90.62 206 THR B C 1
ATOM 3646 O O . THR B 1 206 ? -13.719 7.578 10.227 1 90.62 206 THR B O 1
ATOM 3649 N N . ALA B 1 207 ? -15.641 6.641 9.695 1 88.69 207 ALA B N 1
ATOM 3650 C CA . ALA B 1 207 ? -16 7.68 8.734 1 88.69 207 ALA B CA 1
ATOM 3651 C C . ALA B 1 207 ? -16.141 9.031 9.414 1 88.69 207 ALA B C 1
ATOM 3653 O O . ALA B 1 207 ? -16.625 9.117 10.547 1 88.69 207 ALA B O 1
ATOM 3654 N N . ILE B 1 208 ? -15.648 10.023 8.75 1 90.25 208 ILE B N 1
ATOM 3655 C CA . ILE B 1 208 ? -15.859 11.414 9.148 1 90.25 208 ILE B CA 1
ATOM 3656 C C . ILE B 1 208 ? -16.766 12.109 8.133 1 90.25 208 ILE B C 1
ATOM 3658 O O . ILE B 1 208 ? -16.438 12.18 6.945 1 90.25 208 ILE B O 1
ATOM 3662 N N . LEU B 1 209 ? -17.828 12.516 8.664 1 84.19 209 LEU B N 1
ATOM 3663 C CA . LEU B 1 209 ? -18.781 13.195 7.793 1 84.19 209 LEU B CA 1
ATOM 3664 C C . LEU B 1 209 ? -18.297 14.594 7.449 1 84.19 209 LEU B C 1
ATOM 3666 O O . LEU B 1 209 ? -18.078 15.414 8.344 1 84.19 209 LEU B O 1
ATOM 3670 N N . THR B 1 210 ? -17.953 14.758 6.223 1 77.44 210 THR B N 1
ATOM 3671 C CA . THR B 1 210 ? -17.609 16.078 5.691 1 77.44 210 THR B CA 1
ATOM 3672 C C . THR B 1 210 ? -18.531 16.453 4.535 1 77.44 210 THR B C 1
ATOM 3674 O O . THR B 1 210 ? -19.25 15.594 3.998 1 77.44 210 THR B O 1
ATOM 3677 N N . PRO B 1 211 ? -18.656 17.734 4.305 1 73.62 211 PRO B N 1
ATOM 3678 C CA . PRO B 1 211 ? -19.516 18.094 3.18 1 73.62 211 PRO B CA 1
ATOM 3679 C C . PRO B 1 211 ? -19.156 17.344 1.897 1 73.62 211 PRO B C 1
ATOM 3681 O O . PRO B 1 211 ? -18 17.344 1.489 1 73.62 211 PRO B O 1
ATOM 3684 N N . GLY B 1 212 ? -20.109 16.625 1.351 1 68.75 212 GLY B N 1
ATOM 3685 C CA . GLY B 1 212 ? -19.891 15.891 0.117 1 68.75 212 GLY B CA 1
ATOM 3686 C C . GLY B 1 212 ? -19.641 14.414 0.344 1 68.75 212 GLY B C 1
ATOM 3687 O O . GLY B 1 212 ? -19.719 13.609 -0.588 1 68.75 212 GLY B O 1
ATOM 3688 N N . SER B 1 213 ? -19.328 14.062 1.573 1 73.38 213 SER B N 1
ATOM 3689 C CA . SER B 1 213 ? -19.016 12.672 1.873 1 73.38 213 SER B CA 1
ATOM 3690 C C . SER B 1 213 ? -20.266 11.828 2.029 1 73.38 213 SER B C 1
ATOM 3692 O O . SER B 1 213 ? -20.203 10.594 2.062 1 73.38 213 SER B O 1
ATOM 3694 N N . GLU B 1 214 ? -21.406 12.445 2.035 1 73.75 214 GLU B N 1
ATOM 3695 C CA . GLU B 1 214 ? -22.656 11.773 2.322 1 73.75 214 GLU B CA 1
ATOM 3696 C C . GLU B 1 214 ? -22.953 10.688 1.295 1 73.75 214 GLU B C 1
ATOM 3698 O O . GLU B 1 214 ? -23.594 9.68 1.612 1 73.75 214 GLU B O 1
ATOM 3703 N N . ARG B 1 215 ? -22.453 10.914 0.132 1 71.94 215 ARG B N 1
ATOM 3704 C CA . ARG B 1 215 ? -22.719 9.961 -0.938 1 71.94 215 ARG B CA 1
ATOM 3705 C C . ARG B 1 215 ? -21.969 8.656 -0.717 1 71.94 215 ARG B C 1
ATOM 3707 O O . ARG B 1 215 ? -22.328 7.617 -1.274 1 71.94 215 ARG B O 1
ATOM 3714 N N . TYR B 1 216 ? -20.984 8.719 0.13 1 70.19 216 TYR B N 1
ATOM 3715 C CA . TYR B 1 216 ? -20.156 7.539 0.316 1 70.19 216 TYR B CA 1
ATOM 3716 C C . TYR B 1 216 ? -20.438 6.871 1.654 1 70.19 216 TYR B C 1
ATOM 3718 O O . TYR B 1 216 ? -19.984 5.754 1.907 1 70.19 216 TYR B O 1
ATOM 3726 N N . ILE B 1 217 ? -21.125 7.586 2.494 1 76.06 217 ILE B N 1
ATOM 3727 C CA . ILE B 1 217 ? -21.391 7.086 3.84 1 76.06 217 ILE B CA 1
ATOM 3728 C C . ILE B 1 217 ? -22.875 6.754 3.982 1 76.06 217 ILE B C 1
ATOM 3730 O O . ILE B 1 217 ? -23.719 7.652 4.023 1 76.06 217 ILE B O 1
ATOM 3734 N N . PRO B 1 218 ? -23.141 5.512 3.988 1 72.94 218 PRO B N 1
ATOM 3735 C CA . PRO B 1 218 ? -24.562 5.141 4.137 1 72.94 218 PRO B CA 1
ATOM 3736 C C . PRO B 1 218 ? -25.203 5.746 5.379 1 72.94 218 PRO B C 1
ATOM 3738 O O . PRO B 1 218 ? -24.5 6.031 6.363 1 72.94 218 PRO B O 1
ATOM 3741 N N . ASP B 1 219 ? -26.484 5.926 5.234 1 76.62 219 ASP B N 1
ATOM 3742 C CA . ASP B 1 219 ? -27.25 6.422 6.379 1 76.62 219 ASP B CA 1
ATOM 3743 C C . ASP B 1 219 ? -27.078 5.5 7.586 1 76.62 219 ASP B C 1
ATOM 3745 O O . ASP B 1 219 ? -27.141 4.277 7.453 1 76.62 219 ASP B O 1
ATOM 3749 N N . GLY B 1 220 ? -26.734 6.125 8.672 1 75.69 220 GLY B N 1
ATOM 3750 C CA . GLY B 1 220 ? -26.641 5.355 9.898 1 75.69 220 GLY B CA 1
ATOM 3751 C C . GLY B 1 220 ? -25.25 4.789 10.148 1 75.69 220 GLY B C 1
ATOM 3752 O O . GLY B 1 220 ? -25 4.195 11.203 1 75.69 220 GLY B O 1
ATOM 3753 N N . TYR B 1 221 ? -24.422 4.992 9.094 1 78.5 221 TYR B N 1
ATOM 3754 C CA . TYR B 1 221 ? -23.062 4.523 9.312 1 78.5 221 TYR B CA 1
ATOM 3755 C C . TYR B 1 221 ? -22.391 5.285 10.445 1 78.5 221 TYR B C 1
ATOM 3757 O O . TYR B 1 221 ? -22.547 6.508 10.555 1 78.5 221 TYR B O 1
ATOM 3765 N N . PRO B 1 222 ? -21.734 4.625 11.266 1 81.44 222 PRO B N 1
ATOM 3766 C CA . PRO B 1 222 ? -21.078 5.316 12.375 1 81.44 222 PRO B CA 1
ATOM 3767 C C . PRO B 1 222 ? -20 6.301 11.914 1 81.44 222 PRO B C 1
ATOM 3769 O O . PRO B 1 222 ? -19.219 5.984 11.016 1 81.44 222 PRO B O 1
ATOM 3772 N N . THR B 1 223 ? -20.109 7.512 12.453 1 89.69 223 THR B N 1
ATOM 3773 C CA . THR B 1 223 ? -19.141 8.547 12.125 1 89.69 223 THR B CA 1
ATOM 3774 C C . THR B 1 223 ? -18.469 9.086 13.398 1 89.69 223 THR B C 1
ATOM 3776 O O . THR B 1 223 ? -18.938 8.805 14.508 1 89.69 223 THR B O 1
ATOM 3779 N N . GLU B 1 224 ? -17.359 9.711 13.289 1 93.44 224 GLU B N 1
ATOM 3780 C CA . GLU B 1 224 ? -16.672 10.344 14.406 1 93.44 224 GLU B CA 1
ATOM 3781 C C . GLU B 1 224 ? -16.484 11.836 14.164 1 93.44 224 GLU B C 1
ATOM 3783 O O . GLU B 1 224 ? -16.422 12.281 13.016 1 93.44 224 GLU B O 1
ATOM 3788 N N . PRO B 1 225 ? -16.406 12.57 15.336 1 94.5 225 PRO B N 1
ATOM 3789 C CA . PRO B 1 225 ? -16.078 13.992 15.18 1 94.5 225 PRO B CA 1
ATOM 3790 C C . PRO B 1 225 ? -14.68 14.211 14.609 1 94.5 225 PRO B C 1
ATOM 3792 O O . PRO B 1 225 ? -13.742 13.492 14.977 1 94.5 225 PRO B O 1
ATOM 3795 N N . VAL B 1 226 ? -14.531 15.203 13.727 1 96.5 226 VAL B N 1
ATOM 3796 C CA . VAL B 1 226 ? -13.273 15.484 13.039 1 96.5 226 VAL B CA 1
ATOM 3797 C C . VAL B 1 226 ? -12.234 15.969 14.047 1 96.5 226 VAL B C 1
ATOM 3799 O O . VAL B 1 226 ? -11.031 15.867 13.805 1 96.5 226 VAL B O 1
ATOM 3802 N N . GLU B 1 227 ? -12.664 16.484 15.227 1 97.75 227 GLU B N 1
ATOM 3803 C CA . GLU B 1 227 ? -11.781 17.062 16.234 1 97.75 227 GLU B CA 1
ATOM 3804 C C . GLU B 1 227 ? -10.789 16.047 16.766 1 97.75 227 GLU B C 1
ATOM 3806 O O . GLU B 1 227 ? -9.648 16.375 17.094 1 97.75 227 GLU B O 1
ATOM 3811 N N . TYR B 1 228 ? -11.203 14.789 16.844 1 97.69 228 TYR B N 1
ATOM 3812 C CA . TYR B 1 228 ? -10.297 13.742 17.312 1 97.69 228 TYR B CA 1
ATOM 3813 C C . TYR B 1 228 ? -9.148 13.539 16.328 1 97.69 228 TYR B C 1
ATOM 3815 O O . TYR B 1 228 ? -8 13.352 16.719 1 97.69 228 TYR B O 1
ATOM 3823 N N . LEU B 1 229 ? -9.492 13.594 15.07 1 97.88 229 LEU B N 1
ATOM 3824 C CA . LEU B 1 229 ? -8.477 13.453 14.031 1 97.88 229 LEU B CA 1
ATOM 3825 C C . LEU B 1 229 ? -7.52 14.641 14.055 1 97.88 229 LEU B C 1
ATOM 3827 O O . LEU B 1 229 ? -6.305 14.461 13.977 1 97.88 229 LEU B O 1
ATOM 3831 N N . VAL B 1 230 ? -8.008 15.828 14.156 1 97.88 230 VAL B N 1
ATOM 3832 C CA . VAL B 1 230 ? -7.172 17.016 14.016 1 97.88 230 VAL B CA 1
ATOM 3833 C C . VAL B 1 230 ? -6.262 17.156 15.234 1 97.88 230 VAL B C 1
ATOM 3835 O O . VAL B 1 230 ? -5.125 17.625 15.117 1 97.88 230 VAL B O 1
ATOM 3838 N N . GLU B 1 231 ? -6.797 16.781 16.438 1 97.88 231 GLU B N 1
ATOM 3839 C CA . GLU B 1 231 ? -5.938 16.797 17.625 1 97.88 231 GLU B CA 1
ATOM 3840 C C . GLU B 1 231 ? -4.801 15.781 17.484 1 97.88 231 GLU B C 1
ATOM 3842 O O . GLU B 1 231 ? -3.672 16.047 17.906 1 97.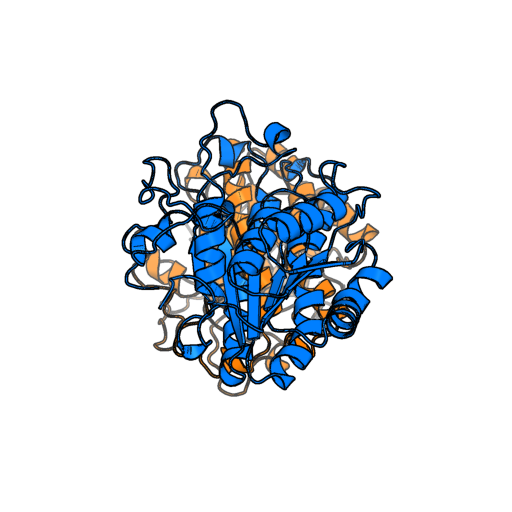88 231 GLU B O 1
ATOM 3847 N N . THR B 1 232 ? -5.141 14.648 16.938 1 98.12 232 THR B N 1
ATOM 3848 C CA . THR B 1 232 ? -4.109 13.648 16.656 1 98.12 232 THR B CA 1
ATOM 3849 C C . THR B 1 232 ? -3.082 14.203 15.664 1 98.12 232 THR B C 1
ATOM 3851 O O . THR B 1 232 ? -1.876 14.078 15.883 1 98.12 232 THR B O 1
ATOM 3854 N N . ALA B 1 233 ? -3.533 14.844 14.625 1 98.75 233 ALA B N 1
ATOM 3855 C CA . ALA B 1 233 ? -2.648 15.461 13.641 1 98.75 233 ALA B CA 1
ATOM 3856 C C . ALA B 1 233 ? -1.709 16.469 14.297 1 98.75 233 ALA B C 1
ATOM 3858 O O . ALA B 1 233 ? -0.505 16.469 14.031 1 98.75 233 ALA B O 1
ATOM 3859 N N . LEU B 1 234 ? -2.238 17.312 15.156 1 98.44 234 LEU B N 1
ATOM 3860 C CA . LEU B 1 234 ? -1.445 18.312 15.875 1 98.44 234 LEU B CA 1
ATOM 3861 C C . LEU B 1 234 ? -0.364 17.641 16.719 1 98.44 234 LEU B C 1
ATOM 3863 O O . LEU B 1 234 ? 0.798 18.047 16.688 1 98.44 234 LEU B O 1
ATOM 3867 N N . ALA B 1 235 ? -0.747 16.578 17.406 1 98.19 235 ALA B N 1
ATOM 3868 C CA . ALA B 1 235 ? 0.191 15.852 18.25 1 98.19 235 ALA B CA 1
ATOM 3869 C C . ALA B 1 235 ? 1.312 15.227 17.438 1 98.19 235 ALA B C 1
ATOM 3871 O O . ALA B 1 235 ? 2.447 15.109 17.906 1 98.19 235 ALA B O 1
ATOM 3872 N N . LEU B 1 236 ? 1.028 14.852 16.234 1 98.56 236 LEU B N 1
ATOM 3873 C CA . LEU B 1 236 ? 1.979 14.164 15.359 1 98.56 236 LEU B CA 1
ATOM 3874 C C . LEU B 1 236 ? 2.918 15.156 14.688 1 98.56 236 LEU B C 1
ATOM 3876 O O . LEU B 1 236 ? 3.953 14.773 14.141 1 98.56 236 LEU B O 1
ATOM 3880 N N . CYS B 1 237 ? 2.619 16.438 14.727 1 98.44 237 CYS B N 1
ATOM 3881 C CA . CYS B 1 237 ? 3.389 17.438 13.992 1 98.44 237 CYS B CA 1
ATOM 3882 C C . CYS B 1 237 ? 4.027 18.438 14.945 1 98.44 237 CYS B C 1
ATOM 3884 O O . CYS B 1 237 ? 4.438 19.531 14.531 1 98.44 237 CYS B O 1
ATOM 3886 N N . SER B 1 238 ? 4.199 18.125 16.266 1 97.06 238 SER B N 1
ATOM 3887 C CA . SER B 1 238 ? 4.582 19.188 17.188 1 97.06 238 SER B CA 1
ATOM 3888 C C . SER B 1 238 ? 5.762 18.766 18.062 1 97.06 238 SER B C 1
ATOM 3890 O O . SER B 1 238 ? 6.156 19.5 18.969 1 97.06 238 SER B O 1
ATOM 3892 N N . VAL B 1 239 ? 6.262 17.562 17.844 1 96.88 239 VAL B N 1
ATOM 3893 C CA . VAL B 1 239 ? 7.41 17.125 18.625 1 96.88 239 VAL B CA 1
ATOM 3894 C C . VAL B 1 239 ? 8.516 16.609 17.703 1 96.88 239 VAL B C 1
ATOM 3896 O O . VAL B 1 239 ? 8.242 16.234 16.547 1 96.88 239 VAL B O 1
ATOM 3899 N N . PRO B 1 240 ? 9.727 16.609 18.156 1 97.81 240 PRO B N 1
ATOM 3900 C CA . PRO B 1 240 ? 10.844 16.172 17.328 1 97.81 240 PRO B CA 1
ATOM 3901 C C . PRO B 1 240 ? 10.688 14.727 16.844 1 97.81 240 PRO B C 1
ATOM 3903 O O . PRO B 1 240 ? 9.992 13.938 17.484 1 97.81 240 PRO B O 1
ATOM 3906 N N . ALA B 1 241 ? 11.383 14.43 15.812 1 98.12 241 ALA B N 1
ATOM 3907 C CA . ALA B 1 241 ? 11.289 13.117 15.172 1 98.12 241 ALA B CA 1
ATOM 3908 C C . ALA B 1 241 ? 11.703 12.008 16.125 1 98.12 241 ALA B C 1
ATOM 3910 O O . ALA B 1 241 ? 11.125 10.922 16.109 1 98.12 241 ALA B O 1
ATOM 3911 N N . ARG B 1 242 ? 12.656 12.273 16.953 1 96.81 242 ARG B N 1
ATOM 3912 C CA . ARG B 1 242 ? 13.156 11.258 17.875 1 96.81 242 ARG B CA 1
ATOM 3913 C C . ARG B 1 242 ? 12.062 10.805 18.844 1 96.81 242 ARG B C 1
ATOM 3915 O O . ARG B 1 242 ? 12.102 9.688 19.359 1 96.81 242 ARG B O 1
ATOM 3922 N N . LEU B 1 243 ? 11.102 11.672 19.031 1 97.12 243 LEU B N 1
ATOM 3923 C CA . LEU B 1 243 ? 10.031 11.359 19.984 1 97.12 243 LEU B CA 1
ATOM 3924 C C . LEU B 1 243 ? 8.859 10.695 19.266 1 97.12 243 LEU B C 1
ATOM 3926 O O . LEU B 1 243 ? 8.195 9.82 19.828 1 97.12 243 LEU B O 1
ATOM 3930 N N . ARG B 1 244 ? 8.609 11.172 18.047 1 97.69 244 ARG B N 1
ATOM 3931 C CA . ARG B 1 244 ? 7.426 10.656 17.375 1 97.69 244 ARG B CA 1
ATOM 3932 C C . ARG B 1 244 ? 7.59 10.711 15.859 1 97.69 244 ARG B C 1
ATOM 3934 O O . ARG B 1 244 ? 7.379 11.758 15.242 1 97.69 244 ARG B O 1
ATOM 3941 N N . THR B 1 245 ? 7.91 9.648 15.266 1 98.44 245 THR B N 1
ATOM 3942 C CA . THR B 1 245 ? 7.953 9.484 13.82 1 98.44 245 THR B CA 1
ATOM 3943 C C . THR B 1 245 ? 7.582 8.055 13.43 1 98.44 245 THR B C 1
ATOM 3945 O O . THR B 1 245 ? 7.633 7.145 14.258 1 98.44 245 THR B O 1
ATOM 3948 N N . GLY B 1 246 ? 7.066 7.875 12.258 1 98.38 246 GLY B N 1
ATOM 3949 C CA . GLY B 1 246 ? 6.738 6.559 11.734 1 98.38 246 GLY B CA 1
ATOM 3950 C C . GLY B 1 246 ? 5.441 6 12.289 1 98.38 246 GLY B C 1
ATOM 3951 O O . GLY B 1 246 ? 5.184 4.801 12.188 1 98.38 246 GLY B O 1
ATOM 3952 N N . HIS B 1 247 ? 4.602 6.891 12.883 1 97.56 247 HIS B N 1
ATOM 3953 C CA . HIS B 1 247 ? 3.365 6.438 13.516 1 97.56 247 HIS B CA 1
ATOM 3954 C C . HIS B 1 247 ? 2.207 6.441 12.523 1 97.56 247 HIS B C 1
ATOM 3956 O O . HIS B 1 247 ? 2.084 7.359 11.703 1 97.56 247 HIS B O 1
ATOM 3962 N N . ILE B 1 248 ? 1.464 5.367 12.586 1 98 248 ILE B N 1
ATOM 3963 C CA . ILE B 1 248 ? 0.134 5.328 11.984 1 98 248 ILE B CA 1
ATOM 3964 C C . ILE B 1 248 ? -0.926 5.48 13.078 1 98 248 ILE B C 1
ATOM 3966 O O . ILE B 1 248 ? -1.321 4.5 13.711 1 98 248 ILE B O 1
ATOM 3970 N N . ALA B 1 249 ? -1.384 6.727 13.289 1 97.94 249 ALA B N 1
ATOM 3971 C CA . ALA B 1 249 ? -2.232 7.043 14.43 1 97.94 249 ALA B CA 1
ATOM 3972 C C . ALA B 1 249 ? -3.701 7.121 14.023 1 97.94 249 ALA B C 1
ATOM 3974 O O . ALA B 1 249 ? -4.043 7.797 13.047 1 97.94 249 ALA B O 1
ATOM 3975 N N . HIS B 1 250 ? -4.516 6.457 14.766 1 97.75 250 HIS B N 1
ATOM 3976 C CA . HIS B 1 250 ? -5.949 6.488 14.492 1 97.75 250 HIS B CA 1
ATOM 3977 C C . HIS B 1 250 ? -6.668 7.445 15.438 1 97.75 250 HIS B C 1
ATOM 3979 O O . HIS B 1 250 ? -6.398 7.457 16.641 1 97.75 250 HIS B O 1
ATOM 3985 N N . SER B 1 251 ? -7.547 8.164 14.93 1 96.69 251 SER B N 1
ATOM 3986 C CA . SER B 1 251 ? -8.078 9.406 15.477 1 96.69 251 SER B CA 1
ATOM 3987 C C . SER B 1 251 ? -8.766 9.172 16.812 1 96.69 251 SER B C 1
ATOM 3989 O O . SER B 1 251 ? -8.789 10.062 17.672 1 96.69 251 SER B O 1
ATOM 3991 N N . LEU B 1 252 ? -9.453 8.055 17.031 1 95.69 252 LEU B N 1
ATOM 3992 C CA . LEU B 1 252 ? -10.094 7.793 18.312 1 95.69 252 LEU B CA 1
ATOM 3993 C C . LEU B 1 252 ? -9.133 7.105 19.266 1 95.69 252 LEU B C 1
ATOM 3995 O O . LEU B 1 252 ? -9.078 7.441 20.453 1 95.69 252 LEU B O 1
ATOM 3999 N N . HIS B 1 253 ? -8.312 6.297 18.766 1 95.81 253 HIS B N 1
ATOM 4000 C CA . HIS B 1 253 ? -7.469 5.418 19.578 1 95.81 253 HIS B CA 1
ATOM 4001 C C . HIS B 1 253 ? -6.246 6.16 20.109 1 95.81 253 HIS B C 1
ATOM 4003 O O . HIS B 1 253 ? -5.867 5.984 21.266 1 95.81 253 HIS B O 1
ATOM 4009 N N . PHE B 1 254 ? -5.719 7.004 19.281 1 96.56 254 PHE B N 1
ATOM 4010 C CA . PHE B 1 254 ? -4.48 7.676 19.656 1 96.56 254 PHE B CA 1
ATOM 4011 C C . PHE B 1 254 ? -4.723 8.648 20.812 1 96.56 254 PHE B C 1
ATOM 4013 O O . PHE B 1 254 ? -4.016 8.617 21.812 1 96.56 254 PHE B O 1
ATOM 4020 N N . PRO B 1 255 ? -5.754 9.562 20.703 1 96.19 255 PRO B N 1
ATOM 4021 C CA . PRO B 1 255 ? -6.004 10.453 21.844 1 96.19 255 PRO B CA 1
ATOM 4022 C C . PRO B 1 255 ? -6.305 9.695 23.141 1 96.19 255 PRO B C 1
ATOM 4024 O O . PRO B 1 255 ? -5.883 10.117 24.219 1 96.19 255 PRO B O 1
ATOM 4027 N N . LEU B 1 256 ? -7.004 8.617 23 1 94.75 256 LEU B N 1
ATOM 4028 C CA . LEU B 1 256 ? -7.316 7.82 24.172 1 94.75 256 LEU B CA 1
ATOM 4029 C C . LEU B 1 256 ? -6.051 7.219 24.781 1 94.75 256 LEU B C 1
ATOM 4031 O O . LEU B 1 256 ? -5.816 7.336 25.984 1 94.75 256 LEU B O 1
ATOM 4035 N N . ALA B 1 257 ? -5.246 6.621 23.953 1 94.25 257 ALA B N 1
ATOM 4036 C CA . ALA B 1 257 ? -4.039 5.934 24.391 1 94.25 257 ALA B CA 1
ATOM 4037 C C . ALA B 1 257 ? -3.037 6.922 24.984 1 94.25 257 ALA B C 1
ATOM 4039 O O . ALA B 1 257 ? -2.285 6.578 25.906 1 94.25 257 ALA B O 1
ATOM 4040 N N . HIS B 1 258 ? -3.016 8.156 24.531 1 94.75 258 HIS B N 1
ATOM 4041 C CA . HIS B 1 258 ? -1.984 9.109 24.938 1 94.75 258 HIS B CA 1
ATOM 4042 C C . HIS B 1 258 ? -2.541 10.156 25.891 1 94.75 258 HIS B C 1
ATOM 4044 O O . HIS B 1 258 ? -1.843 11.102 26.25 1 94.75 258 HIS B O 1
ATOM 4050 N N . GLY B 1 259 ? -3.797 10.039 26.234 1 94.38 259 GLY B N 1
ATOM 4051 C CA . GLY B 1 259 ? -4.41 10.969 27.172 1 94.38 259 GLY B CA 1
ATOM 4052 C C . GLY B 1 259 ? -4.441 12.398 26.656 1 94.38 259 GLY B C 1
ATOM 4053 O O . GLY B 1 259 ? -4.184 13.336 27.406 1 94.38 259 GLY B O 1
ATOM 4054 N N . LEU B 1 260 ? -4.766 12.57 25.375 1 95.38 260 LEU B N 1
ATOM 4055 C CA . LEU B 1 260 ? -4.793 13.906 24.797 1 95.38 260 LEU B CA 1
ATOM 4056 C C . LEU B 1 260 ? -6.09 14.625 25.156 1 95.38 260 LEU B C 1
ATOM 4058 O O . LEU B 1 260 ? -7.168 14.023 25.094 1 95.38 260 LEU B O 1
ATOM 4062 N N . ASP B 1 261 ? -5.945 15.898 25.531 1 95.5 261 ASP B N 1
ATOM 4063 C CA . ASP B 1 261 ? -7.117 16.766 25.547 1 95.5 261 ASP B CA 1
ATOM 4064 C C . ASP B 1 261 ? -7.523 17.172 24.125 1 95.5 261 ASP B C 1
ATOM 4066 O O . ASP B 1 261 ? -6.73 17.75 23.391 1 95.5 261 ASP B O 1
ATOM 4070 N N . VAL B 1 262 ? -8.75 16.844 23.797 1 97.31 262 VAL B N 1
ATOM 4071 C CA . VAL B 1 262 ? -9.227 17.156 22.453 1 97.31 262 VAL B CA 1
ATOM 4072 C C . VAL B 1 262 ? -10.039 18.453 22.469 1 97.31 262 VAL B C 1
ATOM 4074 O O . VAL B 1 262 ? -11.031 18.547 23.203 1 97.31 262 VAL B O 1
ATOM 4077 N N . HIS B 1 263 ? -9.68 19.406 21.672 1 96.56 263 HIS B N 1
ATOM 4078 C CA . HIS B 1 263 ? -10.32 20.719 21.641 1 96.56 263 HIS B CA 1
ATOM 4079 C C . HIS B 1 263 ? -11.211 20.859 20.406 1 96.56 263 HIS B C 1
ATOM 4081 O O . HIS B 1 263 ? -11.047 20.141 19.422 1 96.56 263 HIS B O 1
ATOM 4087 N N . THR B 1 264 ? -12.109 21.781 20.547 1 96.25 264 THR B N 1
ATOM 4088 C CA . THR B 1 264 ? -12.852 22.188 19.359 1 96.25 264 THR B CA 1
ATOM 4089 C C . THR B 1 264 ? -11.922 22.844 18.344 1 96.25 264 THR B C 1
ATOM 4091 O O . THR B 1 264 ? -10.789 23.219 18.672 1 96.25 264 THR B O 1
ATOM 4094 N N . LEU B 1 265 ? -12.336 22.984 17.109 1 94.62 265 LEU B N 1
ATOM 4095 C CA . LEU B 1 265 ? -11.477 23.453 16.016 1 94.62 265 LEU B CA 1
ATOM 4096 C C . LEU B 1 265 ? -10.961 24.859 16.297 1 94.62 265 LEU B C 1
ATOM 4098 O O . LEU B 1 265 ? -9.852 25.203 15.898 1 94.62 265 LEU B O 1
ATOM 4102 N N . ASP B 1 266 ? -11.734 25.656 17.062 1 93.06 266 ASP B N 1
ATOM 4103 C CA . ASP B 1 266 ? -11.336 27.031 17.375 1 93.06 266 ASP B CA 1
ATOM 4104 C C . ASP B 1 266 ? -10.453 27.078 18.625 1 93.06 266 ASP B C 1
ATOM 4106 O O . ASP B 1 266 ? -10 28.141 19.031 1 93.06 266 ASP B O 1
ATOM 4110 N N . GLY B 1 267 ? -10.312 25.906 19.281 1 92.44 267 GLY B N 1
ATOM 4111 C CA . GLY B 1 267 ? -9.422 25.781 20.422 1 92.44 267 GLY B CA 1
ATOM 4112 C C . GLY B 1 267 ? -10.047 26.297 21.719 1 92.44 267 GLY B C 1
ATOM 4113 O O . GLY B 1 267 ? -9.383 26.344 22.75 1 92.44 267 GLY B O 1
ATOM 4114 N N . LYS B 1 268 ? -11.297 26.688 21.719 1 93.56 268 LYS B N 1
ATOM 4115 C CA . LYS B 1 268 ? -11.898 27.344 22.875 1 93.56 268 LYS B CA 1
ATOM 4116 C C . LYS B 1 268 ? -12.656 26.344 23.75 1 93.56 268 LYS B C 1
ATOM 4118 O O . LYS B 1 268 ? -12.852 26.594 24.938 1 93.56 268 LYS B O 1
ATOM 4123 N N . GLY B 1 269 ? -13.078 25.312 23.094 1 95.12 269 GLY B N 1
ATOM 4124 C CA . GLY B 1 269 ? -13.789 24.266 23.812 1 95.12 269 GLY B CA 1
ATOM 4125 C C . GLY B 1 269 ? -13.047 22.953 23.828 1 95.12 269 GLY B C 1
ATOM 4126 O O . GLY B 1 269 ? -11.938 22.844 23.312 1 95.12 269 GLY B O 1
ATOM 4127 N N . MET B 1 270 ? -13.719 22.016 24.578 1 96.38 270 MET B N 1
ATOM 4128 C CA . MET B 1 270 ? -13.133 20.688 24.672 1 96.38 270 MET B CA 1
ATOM 4129 C C . MET B 1 270 ? -14.18 19.609 24.406 1 96.38 270 MET B C 1
ATOM 4131 O O . MET B 1 270 ? -15.336 19.766 24.797 1 96.38 270 MET B O 1
ATOM 4135 N N . LEU B 1 271 ? -13.742 18.609 23.766 1 97.12 271 LEU B N 1
ATOM 4136 C CA . LEU B 1 271 ? -14.562 17.406 23.609 1 97.12 271 LEU B CA 1
ATOM 4137 C C . LEU B 1 271 ? -14.25 16.391 24.703 1 97.12 271 LEU B C 1
ATOM 4139 O O . LEU B 1 271 ? -13.156 16.406 25.266 1 97.12 271 LEU B O 1
ATOM 4143 N N . PRO B 1 272 ? -15.25 15.547 25.062 1 96.25 272 PRO B N 1
ATOM 4144 C CA . PRO B 1 272 ? -14.953 14.445 25.984 1 96.25 272 PRO B CA 1
ATOM 4145 C C . PRO B 1 272 ? -13.984 13.422 25.391 1 96.25 272 PRO B C 1
ATOM 4147 O O . PRO B 1 272 ? -13.766 13.414 24.188 1 96.25 272 PRO B O 1
ATOM 4150 N N . PRO B 1 273 ? -13.406 12.617 26.281 1 94.38 273 PRO B N 1
ATOM 4151 C CA . PRO B 1 273 ? -12.586 11.531 25.734 1 94.38 273 PRO B CA 1
ATOM 4152 C C . PRO B 1 273 ? -13.352 10.641 24.766 1 94.38 273 PRO B C 1
ATOM 4154 O O . PRO B 1 273 ? -14.547 10.406 24.938 1 94.38 273 PRO B O 1
ATOM 4157 N N . PRO B 1 274 ? -12.594 10.219 23.781 1 93.44 274 PRO B N 1
ATOM 4158 C CA . PRO B 1 274 ? -13.305 9.391 22.812 1 93.44 274 PRO B CA 1
ATOM 4159 C C . PRO B 1 274 ? -13.758 8.055 23.391 1 93.44 274 PRO B C 1
ATOM 4161 O O . PRO B 1 274 ? -13.133 7.527 24.312 1 93.44 274 PRO B O 1
ATOM 4164 N N . VAL B 1 275 ? -14.797 7.574 22.859 1 90.5 275 VAL B N 1
ATOM 4165 C CA . VAL B 1 275 ? -15.297 6.23 23.141 1 90.5 275 VAL B CA 1
ATOM 4166 C C . VAL B 1 275 ? -15.07 5.332 21.938 1 90.5 275 VAL B C 1
ATOM 4168 O O . VAL B 1 275 ? -15.516 5.652 20.828 1 90.5 275 VAL B O 1
ATOM 4171 N N . ILE B 1 276 ? -14.336 4.223 22.156 1 90.81 276 ILE B N 1
ATOM 4172 C CA . ILE B 1 276 ? -14.117 3.285 21.062 1 90.81 276 ILE B CA 1
ATOM 4173 C C . ILE B 1 276 ? -15.367 2.422 20.875 1 90.81 276 ILE B C 1
ATOM 4175 O O . ILE B 1 276 ? -15.758 1.67 21.766 1 90.81 276 ILE B O 1
ATOM 4179 N N . PRO B 1 277 ? -15.875 2.555 19.766 1 87.31 277 PRO B N 1
ATOM 4180 C CA . PRO B 1 277 ? -17.078 1.748 19.562 1 87.31 277 PRO B CA 1
ATOM 4181 C C . PRO B 1 277 ? -16.781 0.255 19.453 1 87.31 277 PRO B C 1
ATOM 4183 O O . PRO B 1 277 ? -15.664 -0.13 19.078 1 87.31 277 PRO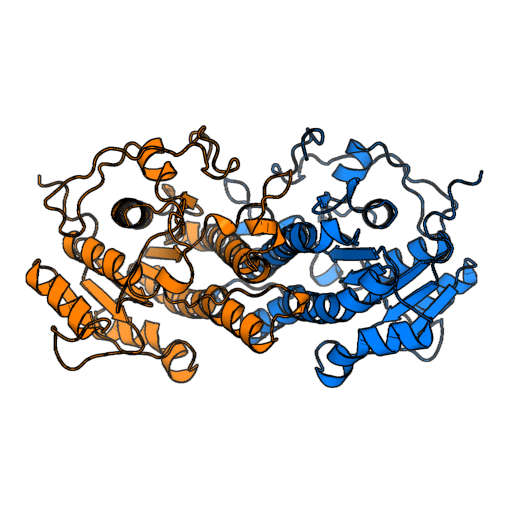 B O 1
ATOM 4186 N N . SER B 1 278 ? -17.828 -0.539 19.641 1 83.5 278 SER B N 1
ATOM 4187 C CA . SER B 1 278 ? -17.672 -1.989 19.594 1 83.5 278 SER B CA 1
ATOM 4188 C C . SER B 1 278 ? -17.422 -2.471 18.172 1 83.5 278 SER B C 1
ATOM 4190 O O . SER B 1 278 ? -16.859 -3.547 17.969 1 83.5 278 SER B O 1
ATOM 4192 N N . TRP B 1 279 ? -17.797 -1.633 17.266 1 80.19 279 TRP B N 1
ATOM 4193 C CA . TRP B 1 279 ? -17.672 -2.047 15.875 1 80.19 279 TRP B CA 1
ATOM 4194 C C . TRP B 1 279 ? -16.344 -1.584 15.289 1 80.19 279 TRP B C 1
ATOM 4196 O O . TRP B 1 279 ? -16.078 -1.773 14.102 1 80.19 279 TRP B O 1
ATOM 4206 N N . ALA B 1 280 ? -15.586 -0.956 16.156 1 85.5 280 ALA B N 1
ATOM 4207 C CA . ALA B 1 280 ? -14.273 -0.521 15.695 1 85.5 280 ALA B CA 1
ATOM 4208 C C . ALA B 1 280 ? -13.453 -1.702 15.18 1 85.5 280 ALA B C 1
ATOM 4210 O O . ALA B 1 280 ? -13.602 -2.826 15.664 1 85.5 280 ALA B O 1
ATOM 4211 N N . HIS B 1 281 ? -12.664 -1.445 14.188 1 87 281 HIS B N 1
ATOM 4212 C CA . HIS B 1 281 ? -11.836 -2.486 13.594 1 87 281 HIS B CA 1
ATOM 4213 C C . HIS B 1 281 ? -11.047 -3.238 14.656 1 87 281 HIS B C 1
ATOM 4215 O O . HIS B 1 281 ? -10.375 -2.621 15.492 1 87 281 HIS B O 1
ATOM 4221 N N . PRO B 1 282 ? -11.07 -4.504 14.625 1 82.38 282 PRO B N 1
ATOM 4222 C CA . PRO B 1 282 ? -10.43 -5.289 15.688 1 82.38 282 PRO B CA 1
ATOM 4223 C C . PRO B 1 282 ? -8.906 -5.168 15.68 1 82.38 282 PRO B C 1
ATOM 4225 O O . PRO B 1 282 ? -8.258 -5.477 16.672 1 82.38 282 PRO B O 1
ATOM 4228 N N . GLY B 1 283 ? -8.398 -4.828 14.562 1 82.5 283 GLY B N 1
ATOM 4229 C CA . GLY B 1 283 ? -6.957 -4.637 14.484 1 82.5 283 GLY B CA 1
ATOM 4230 C C . GLY B 1 283 ? -6.48 -3.412 15.242 1 82.5 283 GLY B C 1
ATOM 4231 O O . GLY B 1 283 ? -5.273 -3.219 15.422 1 82.5 283 GLY B O 1
ATOM 4232 N N . LEU B 1 284 ? -7.336 -2.525 15.586 1 84.56 284 LEU B N 1
ATOM 4233 C CA . LEU B 1 284 ? -6.973 -1.325 16.328 1 84.56 284 LEU B CA 1
ATOM 4234 C C . LEU B 1 284 ? -6.949 -1.604 17.828 1 84.56 284 LEU B C 1
ATOM 4236 O O . LEU B 1 284 ? -7.996 -1.823 18.438 1 84.56 284 LEU B O 1
ATOM 4240 N N . SER B 1 285 ? -6.301 -2.912 18.125 1 63.22 285 SER B N 1
ATOM 4241 C CA . SER B 1 285 ? -6.363 -3.301 19.531 1 63.22 285 SER B CA 1
ATOM 4242 C C . SER B 1 285 ? -6.031 -2.125 20.453 1 63.22 285 SER B C 1
ATOM 4244 O O . SER B 1 285 ? -5.305 -1.213 20.047 1 63.22 285 SER B O 1
ATOM 4246 N N . HIS B 1 286 ? -6.73 -2.072 21.484 1 52.47 286 HIS B N 1
ATOM 4247 C CA . HIS B 1 286 ? -6.68 -1.128 22.594 1 52.47 286 HIS B CA 1
ATOM 4248 C C . HIS B 1 286 ? -5.285 -1.068 23.219 1 52.47 286 HIS B C 1
ATOM 4250 O O . HIS B 1 286 ? -4.973 -0.148 23.969 1 52.47 286 HIS B O 1
ATOM 4256 N N . ASP B 1 287 ? -4.512 -2.188 23.047 1 45 287 ASP B N 1
ATOM 4257 C CA . ASP B 1 287 ? -3.312 -2.158 23.891 1 45 287 ASP B CA 1
ATOM 4258 C C . ASP B 1 287 ? -2.256 -1.229 23.297 1 45 287 ASP B C 1
ATOM 4260 O O . ASP B 1 287 ? -1.527 -1.611 22.375 1 45 287 ASP B O 1
ATOM 4264 N N . LEU B 1 288 ? -2.496 -0.069 23.094 1 41.56 288 LEU B N 1
ATOM 4265 C CA . LEU B 1 288 ? -1.789 1.131 22.672 1 41.56 288 LEU B CA 1
ATOM 4266 C C . LEU B 1 288 ? -0.373 1.164 23.234 1 41.56 288 LEU B C 1
ATOM 4268 O O . LEU B 1 288 ? 0.333 2.166 23.094 1 41.56 288 LEU B O 1
ATOM 4272 N N . SER B 1 289 ? 0.056 0.294 24.125 1 35.56 289 SER B N 1
ATOM 4273 C CA . SER B 1 289 ? 1.357 0.483 24.75 1 35.56 289 SER B CA 1
ATOM 4274 C C . SER B 1 289 ? 2.492 0.265 23.75 1 35.56 289 SER B C 1
ATOM 4276 O O . SER B 1 289 ? 3.656 0.532 24.062 1 35.56 289 SER B O 1
ATOM 4278 N N . ALA B 1 290 ? 2.412 -0.679 22.891 1 34.28 290 ALA B N 1
ATOM 4279 C CA . ALA B 1 290 ? 3.658 -1.029 22.219 1 34.28 290 ALA B CA 1
ATOM 4280 C C . ALA B 1 290 ? 4.047 0.035 21.188 1 34.28 290 ALA B C 1
ATOM 4282 O O . ALA B 1 290 ? 5.062 -0.095 20.5 1 34.28 290 ALA B O 1
ATOM 4283 N N . SER B 1 291 ? 3.107 0.611 20.344 1 31.81 291 SER B N 1
ATOM 4284 C CA . SER B 1 291 ? 3.715 1.372 19.266 1 31.81 291 SER B CA 1
ATOM 4285 C C . SER B 1 291 ? 4.363 2.652 19.781 1 31.81 291 SER B C 1
ATOM 4287 O O . SER B 1 291 ? 3.789 3.354 20.609 1 31.81 291 SER B O 1
#